Protein AF-A0A2H9TIJ4-F1 (afdb_monomer)

Sequence (481 aa):
ILGIFLLHSLEAQLGHLKYRGIRLIELGPGKGTLASDIIRVRLTMPLLTSEDIFAICPKLRRVQEDLLRSKFPQVDYKWCATADEIRDEVLVDGLDVGDDVQFRLVKSSGATSPMRILKVETRYEGIEIGSSIEIAPESLRIAKHFANLICRSGGIFVAAIRRHRLLESPLEAVGEADLSADVNFGLLAECFASNLFQLTGPCTQKQFLESYGIRERLAAISGRADQKTREDLESQVFRLTNEAQMGSIYKVNFGKRIFIPITTSGIFSFILNYQRRLDNPKSNENVIMADIFNNLHGQVGKTAVAKSLTTLVEKAEISGKAYGKQWVYVARQDTLPTPSPEDLNLLDAEIESLKKSVDEKREATRQIQSRIGHHHSHNILELNSLNNSLTNEVMAKRIQELTEENATFIKRLELLRTGTRRVDPVEKAKVDKMYELHCKEWKSRKRMCKEMLDAITENLPQSPSAFMEELGMETDPVGTK

Solvent-accessible surface area (backbone atoms only — not comparable to full-atom values): 28884 Å² total; per-residue (Å²): 99,69,43,55,52,52,46,54,51,48,45,72,74,48,59,93,60,78,67,81,63,59,71,53,73,42,84,66,48,68,67,32,60,65,59,48,55,29,50,59,61,52,70,78,48,93,73,66,70,70,64,34,39,39,38,39,44,65,90,42,51,68,58,26,47,57,54,42,47,72,75,42,67,78,58,47,78,44,82,24,81,48,83,64,60,81,60,80,82,88,86,91,88,84,84,92,77,80,99,82,81,89,78,75,95,71,87,68,97,60,84,48,76,72,54,56,57,54,74,71,44,72,88,61,64,87,67,62,91,86,69,86,85,89,84,58,70,66,61,52,53,53,48,39,50,52,39,54,50,27,60,76,71,50,5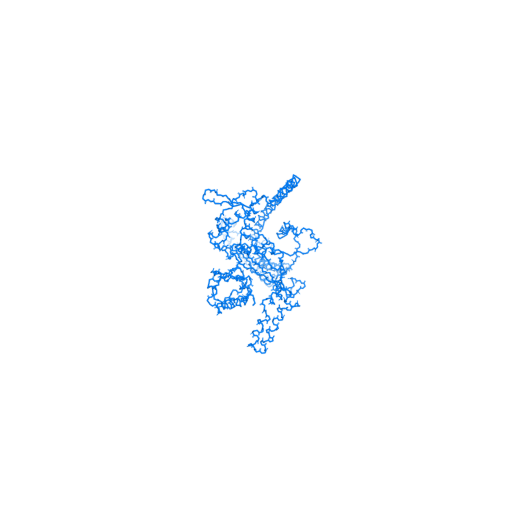6,74,50,77,53,75,54,76,82,75,89,81,67,98,49,89,69,78,45,67,91,78,54,89,85,76,75,86,81,65,60,68,65,51,47,57,53,33,60,86,48,65,38,47,72,47,73,78,40,35,34,23,59,54,42,55,76,63,41,49,65,60,52,46,53,65,53,40,77,78,46,56,72,68,58,31,54,52,51,52,52,52,51,46,45,49,44,33,62,95,48,42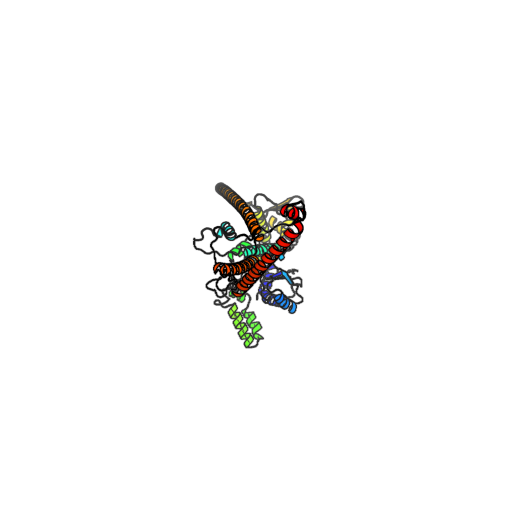,5,56,66,20,41,38,38,43,31,36,50,62,76,70,56,99,41,66,67,32,57,49,53,48,52,50,53,53,50,64,65,33,70,49,96,86,41,93,70,73,46,36,63,66,59,55,39,58,76,48,69,69,79,53,58,68,67,58,53,51,52,44,53,50,50,32,37,73,70,65,63,29,45,66,50,76,58,86,97,44,53,36,45,44,71,57,64,89,79,51,84,76,75,49,76,66,52,49,53,51,50,52,53,49,51,54,52,49,51,52,51,49,52,54,52,51,50,54,49,53,54,50,52,52,53,49,53,54,50,51,56,51,52,51,53,51,49,56,52,54,72,74,44,82,51,71,68,58,48,52,52,51,51,49,54,51,50,53,52,49,53,52,50,50,54,53,48,50,54,60,70,68,62,70,80,68,72,50,70,68,58,48,52,52,51,53,52,50,50,55,49,50,53,50,51,48,55,52,50,53,47,52,53,48,54,52,47,51,64,64,31,73,83,44,99,56,55,63,69,60,52,33,56,75,71,67,56,82,80,84,81,87,78,88,126

Mean predicted aligned error: 20.73 Å

InterPro domains:
  IPR003788 Protein arginine methyltransferase NDUFAF7 [PF02636] (18-89)
  IPR010776 Homologous-pairing protein 2, winged helix domain [PF0710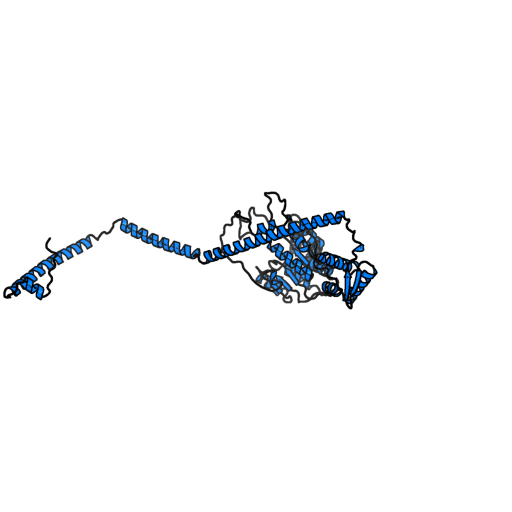6] (289-331)
  IPR029063 S-adenosyl-L-methionine-dependent methyltransferase superfamily [SSF53335] (20-254)
  IPR036388 Winged helix-like DNA-binding domain superfamily [G3DSA:1.10.10.10] (269-341)
  IPR038375 Protein arginine methyltransferase NDUFAF7 superfamily [G3DSA:3.40.50.12710] (1-259)
  IPR040661 Leucine zipper with capping helix domain [PF18517] (425-476)

Radius of gyration: 46.43 Å; Cα contacts (8 Å, |Δi|>4): 364; chains: 1; bounding box: 81×75×155 Å

Structure (mmCIF, N/CA/C/O backbone):
data_AF-A0A2H9TIJ4-F1
#
_entry.id   AF-A0A2H9TIJ4-F1
#
loop_
_atom_site.group_PDB
_atom_site.id
_atom_site.type_symbol
_atom_site.label_atom_id
_atom_site.label_alt_id
_atom_site.label_comp_id
_atom_site.label_asym_id
_atom_site.label_entity_id
_atom_site.label_seq_id
_atom_site.pdbx_PDB_ins_code
_atom_site.Cartn_x
_atom_site.Cartn_y
_atom_site.Cartn_z
_atom_site.occupancy
_atom_site.B_iso_or_equiv
_atom_site.auth_seq_id
_atom_site.auth_comp_id
_atom_site.auth_asym_id
_atom_site.auth_atom_id
_atom_site.pdbx_PDB_model_num
ATOM 1 N N . ILE A 1 1 ? 8.398 -16.861 -7.730 1.00 84.81 1 ILE A N 1
ATOM 2 C CA . ILE A 1 1 ? 7.922 -16.010 -8.846 1.00 84.81 1 ILE A CA 1
ATOM 3 C C . ILE A 1 1 ? 8.185 -14.536 -8.564 1.00 84.81 1 ILE A C 1
ATOM 5 O O . ILE A 1 1 ? 8.988 -13.966 -9.282 1.00 84.81 1 ILE A O 1
ATOM 9 N N . LEU A 1 2 ? 7.647 -13.939 -7.490 1.00 79.88 2 LEU A N 1
ATOM 10 C CA . LEU A 1 2 ? 7.876 -12.512 -7.197 1.00 79.88 2 LEU A CA 1
ATOM 11 C C . LEU A 1 2 ? 9.366 -12.123 -7.088 1.00 79.88 2 LEU A C 1
ATOM 13 O O . LEU A 1 2 ? 9.768 -11.112 -7.645 1.00 79.88 2 LEU A O 1
ATOM 17 N N . GLY A 1 3 ? 10.211 -12.963 -6.479 1.00 75.75 3 GLY A N 1
ATOM 18 C CA . GLY A 1 3 ? 11.666 -12.737 -6.478 1.00 75.75 3 GLY A CA 1
ATOM 19 C C . GLY A 1 3 ? 12.304 -12.727 -7.880 1.00 75.75 3 GLY A C 1
ATOM 20 O O . GLY A 1 3 ? 13.211 -11.943 -8.125 1.00 75.75 3 GLY A O 1
ATOM 21 N N . ILE A 1 4 ? 11.794 -13.538 -8.818 1.00 80.69 4 ILE A N 1
ATOM 22 C CA . ILE A 1 4 ? 12.241 -13.554 -10.226 1.00 80.69 4 ILE A CA 1
ATOM 23 C C . ILE A 1 4 ? 11.772 -12.280 -10.936 1.00 80.69 4 ILE A C 1
ATOM 25 O O . ILE A 1 4 ? 12.545 -11.666 -11.661 1.00 80.69 4 ILE A O 1
ATOM 29 N N . PHE A 1 5 ? 10.530 -11.854 -10.695 1.00 80.81 5 PHE A N 1
ATOM 30 C CA . PHE A 1 5 ? 10.007 -10.585 -11.205 1.00 80.81 5 PHE A CA 1
ATOM 31 C C . PHE A 1 5 ? 10.857 -9.395 -10.748 1.00 80.81 5 PHE A C 1
ATOM 33 O O . PHE A 1 5 ? 11.247 -8.570 -11.574 1.00 80.81 5 PHE A O 1
ATOM 40 N N . LEU A 1 6 ? 11.151 -9.309 -9.445 1.00 73.94 6 LEU A N 1
ATOM 41 C CA . LEU A 1 6 ? 11.956 -8.226 -8.880 1.00 73.94 6 LEU A CA 1
ATOM 42 C C . LEU A 1 6 ? 13.355 -8.220 -9.493 1.00 73.94 6 LEU A C 1
ATOM 44 O O . LEU A 1 6 ? 13.836 -7.158 -9.870 1.00 73.94 6 LEU A O 1
ATOM 48 N N . LEU A 1 7 ? 13.964 -9.396 -9.673 1.00 71.81 7 LEU A N 1
ATOM 49 C CA . LEU A 1 7 ? 15.242 -9.521 -10.367 1.00 71.81 7 LEU A CA 1
ATOM 50 C C . LEU A 1 7 ? 15.164 -8.998 -11.799 1.00 71.81 7 LEU A C 1
ATOM 52 O O . LEU A 1 7 ? 15.917 -8.104 -12.162 1.00 71.81 7 LEU A O 1
ATOM 56 N N . HIS A 1 8 ? 14.256 -9.554 -12.600 1.00 76.31 8 HIS A N 1
ATOM 57 C CA . HIS A 1 8 ? 14.111 -9.193 -14.004 1.00 76.31 8 HIS A CA 1
ATOM 58 C C . HIS A 1 8 ? 13.862 -7.689 -14.162 1.00 76.31 8 HIS A C 1
ATOM 60 O O . HIS A 1 8 ? 14.414 -7.042 -15.046 1.00 76.31 8 HIS A O 1
ATOM 66 N N . SER A 1 9 ? 13.062 -7.116 -13.264 1.00 71.94 9 SER A N 1
ATOM 67 C CA . SER A 1 9 ? 12.756 -5.689 -13.256 1.00 71.94 9 SER A CA 1
ATOM 68 C C . SER A 1 9 ? 13.964 -4.837 -12.855 1.00 71.94 9 SER A C 1
ATOM 70 O O . SER A 1 9 ? 14.163 -3.770 -13.434 1.00 71.94 9 SER A O 1
ATOM 72 N N . LEU A 1 10 ? 14.784 -5.300 -11.905 1.00 67.00 10 LEU A N 1
ATOM 73 C CA . LEU A 1 10 ? 16.047 -4.654 -11.540 1.00 67.00 10 LEU A CA 1
ATOM 74 C C . LEU A 1 10 ? 17.053 -4.719 -12.696 1.00 67.00 10 LEU A C 1
ATOM 76 O O . LEU A 1 10 ? 17.602 -3.689 -13.065 1.00 67.00 10 LEU A O 1
ATOM 80 N N . GLU A 1 11 ? 17.248 -5.878 -13.326 1.00 67.00 11 GLU A N 1
ATOM 81 C CA . GLU A 1 11 ? 18.118 -6.014 -14.505 1.00 67.00 11 GLU A CA 1
ATOM 82 C C . GLU A 1 11 ? 17.654 -5.108 -15.656 1.00 67.00 11 GLU A C 1
ATOM 84 O O . GLU A 1 11 ? 18.462 -4.396 -16.252 1.00 67.00 11 GLU A O 1
ATOM 89 N N . ALA A 1 12 ? 16.344 -5.055 -15.918 1.00 67.12 12 ALA A N 1
ATOM 90 C CA . ALA A 1 12 ? 15.767 -4.192 -16.945 1.00 67.12 12 ALA A CA 1
ATOM 91 C C . ALA A 1 12 ? 15.913 -2.690 -16.634 1.00 67.12 12 ALA A C 1
ATOM 93 O O . ALA A 1 12 ? 16.016 -1.885 -17.559 1.00 67.12 12 ALA A O 1
ATOM 94 N N . GLN A 1 13 ? 15.904 -2.291 -15.356 1.00 57.59 13 GLN A N 1
ATOM 95 C CA . GLN A 1 13 ? 16.132 -0.899 -14.951 1.00 57.59 13 GLN A CA 1
ATOM 96 C C . GLN A 1 13 ? 17.614 -0.503 -14.944 1.00 57.59 13 GLN A C 1
ATOM 98 O O . GLN A 1 13 ? 17.917 0.674 -15.138 1.00 57.59 13 GLN A O 1
ATOM 103 N N . LEU A 1 14 ? 18.521 -1.442 -14.671 1.00 56.78 14 LEU A N 1
ATOM 104 C CA . LEU A 1 14 ? 19.904 -1.140 -14.284 1.00 56.78 14 LEU A CA 1
ATOM 105 C C . LEU A 1 14 ? 20.951 -1.573 -15.327 1.00 56.78 14 LEU A C 1
ATOM 107 O O . LEU A 1 14 ? 22.099 -1.130 -15.260 1.00 56.78 14 LEU A O 1
ATOM 111 N N . GLY A 1 15 ? 20.589 -2.416 -16.301 1.00 56.00 15 GLY A N 1
ATOM 112 C CA . GLY A 1 15 ? 21.549 -3.003 -17.240 1.00 56.00 15 GLY A CA 1
ATOM 113 C C . GLY A 1 15 ? 22.632 -3.819 -16.515 1.00 56.00 15 GLY A C 1
ATOM 114 O O . GLY A 1 15 ? 22.364 -4.467 -15.509 1.00 56.00 15 GLY A O 1
ATOM 115 N N . HIS A 1 16 ? 23.882 -3.774 -16.994 1.00 47.62 16 HIS A N 1
ATOM 116 C CA . HIS A 1 16 ? 25.031 -4.451 -16.357 1.00 47.62 16 HIS A CA 1
ATOM 117 C C . HIS A 1 16 ? 25.676 -3.662 -15.192 1.00 47.62 16 HIS A C 1
ATOM 119 O O . HIS A 1 16 ? 26.750 -4.038 -14.714 1.00 47.62 16 HIS A O 1
ATOM 125 N N . LEU A 1 17 ? 25.085 -2.547 -14.744 1.00 42.91 17 LEU A N 1
ATOM 126 C CA . LEU A 1 17 ? 25.672 -1.708 -13.693 1.00 42.91 17 LEU A CA 1
ATOM 127 C C . LEU A 1 17 ? 25.458 -2.333 -12.304 1.00 42.91 17 LEU A C 1
ATOM 129 O O . LEU A 1 17 ? 24.330 -2.563 -11.872 1.00 42.91 17 LEU A O 1
ATOM 133 N N . LYS A 1 18 ? 26.554 -2.570 -11.572 1.00 48.34 18 LYS A N 1
ATOM 134 C CA . LYS A 1 18 ? 26.522 -3.006 -10.166 1.00 48.34 18 LYS A CA 1
ATOM 135 C C . LYS A 1 18 ? 26.120 -1.835 -9.264 1.00 48.34 18 LYS A C 1
ATOM 137 O O . LYS A 1 18 ? 26.953 -0.977 -8.979 1.00 48.34 18 LYS A O 1
ATOM 142 N N . TYR A 1 19 ? 24.881 -1.814 -8.779 1.00 49.06 19 TYR A N 1
ATOM 143 C CA . TYR A 1 19 ? 24.504 -0.960 -7.649 1.00 49.06 19 TYR A CA 1
ATOM 144 C C . TYR A 1 19 ? 24.858 -1.637 -6.317 1.00 49.06 19 TYR A C 1
ATOM 146 O O . TYR A 1 19 ? 24.724 -2.851 -6.171 1.00 49.06 19 TYR A O 1
ATOM 154 N N . ARG A 1 20 ? 25.309 -0.835 -5.344 1.00 50.53 20 ARG A N 1
ATOM 155 C CA . ARG A 1 20 ? 25.405 -1.207 -3.923 1.00 50.53 20 ARG A CA 1
ATOM 156 C C . ARG A 1 20 ? 24.221 -0.589 -3.170 1.00 50.53 20 ARG A C 1
ATOM 158 O O . ARG A 1 20 ? 23.838 0.536 -3.488 1.00 50.53 20 ARG A O 1
ATOM 165 N N . GLY A 1 21 ? 23.662 -1.312 -2.198 1.00 55.97 21 GLY A N 1
ATOM 166 C CA . GLY A 1 21 ? 22.614 -0.816 -1.296 1.00 55.97 21 GLY A CA 1
ATOM 167 C C . GLY A 1 21 ? 21.184 -0.865 -1.851 1.00 55.97 21 GLY A C 1
ATOM 168 O O . GLY A 1 21 ? 20.478 0.147 -1.802 1.00 55.97 21 GLY A O 1
ATOM 169 N N . ILE A 1 22 ? 20.735 -2.014 -2.374 1.00 64.62 22 ILE A N 1
ATOM 170 C CA . ILE A 1 22 ? 19.335 -2.192 -2.796 1.00 64.62 22 ILE A CA 1
ATOM 171 C C . ILE A 1 22 ? 18.463 -2.394 -1.556 1.00 64.62 22 ILE A C 1
ATOM 173 O O . ILE A 1 22 ? 18.731 -3.244 -0.724 1.00 64.62 22 ILE A O 1
ATOM 177 N N . ARG A 1 23 ? 17.363 -1.650 -1.422 1.00 68.12 23 ARG A N 1
ATOM 178 C CA . ARG A 1 23 ? 16.438 -1.819 -0.288 1.00 68.12 23 ARG A CA 1
ATOM 179 C C . ARG A 1 23 ? 15.178 -2.538 -0.745 1.00 68.12 23 ARG A C 1
ATOM 181 O O . ARG A 1 23 ? 14.518 -2.070 -1.671 1.00 68.12 23 ARG A O 1
ATOM 188 N N . LEU A 1 24 ? 14.838 -3.646 -0.090 1.00 70.25 24 LEU A N 1
ATOM 189 C CA . LEU A 1 24 ? 13.594 -4.370 -0.335 1.00 70.25 24 LEU A CA 1
ATOM 190 C C . LEU A 1 24 ? 12.613 -4.065 0.795 1.00 70.25 24 LEU A C 1
ATOM 192 O O . LEU A 1 24 ? 12.847 -4.402 1.944 1.00 70.25 24 LEU A O 1
ATOM 196 N N . ILE A 1 25 ? 11.506 -3.407 0.480 1.00 71.12 25 ILE A N 1
ATOM 197 C CA . ILE A 1 25 ? 10.546 -2.948 1.486 1.00 71.12 25 ILE A CA 1
ATOM 198 C C . ILE A 1 25 ? 9.260 -3.752 1.316 1.00 71.12 25 ILE A C 1
ATOM 200 O O . ILE A 1 25 ? 8.677 -3.745 0.233 1.00 71.12 25 ILE A O 1
ATOM 204 N N . GLU A 1 26 ? 8.819 -4.436 2.374 1.00 70.81 26 GLU A N 1
ATOM 205 C CA . GLU A 1 26 ? 7.559 -5.184 2.384 1.00 70.81 26 GLU A CA 1
ATOM 206 C C . GLU A 1 26 ? 6.594 -4.547 3.388 1.00 70.81 26 GLU A C 1
ATOM 208 O O . GLU A 1 26 ? 6.804 -4.566 4.603 1.00 70.81 26 GLU A O 1
ATOM 213 N N . LEU A 1 27 ? 5.510 -3.970 2.871 1.00 68.06 27 LEU A N 1
ATOM 214 C CA . LEU A 1 27 ? 4.449 -3.408 3.699 1.00 68.06 27 LEU A CA 1
ATOM 215 C C . LEU A 1 27 ? 3.499 -4.529 4.132 1.00 68.06 27 LEU A C 1
ATOM 217 O O . LEU A 1 27 ? 2.904 -5.198 3.294 1.00 68.06 27 LEU A O 1
ATOM 221 N N . GLY A 1 28 ? 3.353 -4.720 5.444 1.00 68.06 28 GLY A N 1
ATOM 222 C CA . GLY A 1 28 ? 2.481 -5.748 6.022 1.00 68.06 28 GLY A CA 1
ATOM 223 C C . GLY A 1 28 ? 2.907 -7.197 5.725 1.00 68.06 28 GLY A C 1
ATOM 224 O O . GLY A 1 28 ? 2.104 -7.960 5.194 1.00 68.06 28 GLY A O 1
ATOM 225 N N . PRO A 1 29 ? 4.116 -7.639 6.115 1.00 66.62 29 PRO A N 1
ATOM 226 C CA . PRO A 1 29 ? 4.676 -8.932 5.689 1.00 66.62 29 PRO A CA 1
ATOM 227 C C . PRO A 1 29 ? 4.063 -10.176 6.352 1.00 66.62 29 PRO A C 1
ATOM 229 O O . PRO A 1 29 ? 4.550 -11.297 6.176 1.00 66.62 29 PRO A O 1
ATOM 232 N N . GLY A 1 30 ? 3.009 -10.022 7.158 1.00 73.50 30 GLY A N 1
ATOM 233 C CA . GLY A 1 30 ? 2.345 -11.135 7.839 1.00 73.50 30 GLY A CA 1
ATOM 234 C C . GLY A 1 30 ? 3.320 -11.941 8.702 1.00 73.50 30 GLY A C 1
ATOM 235 O O . GLY A 1 30 ? 3.883 -11.416 9.653 1.00 73.50 30 GLY A O 1
ATOM 236 N N . LYS A 1 31 ? 3.548 -13.218 8.377 1.00 77.06 31 LYS A N 1
ATOM 237 C CA . LYS A 1 31 ? 4.518 -14.081 9.085 1.00 77.06 31 LYS A CA 1
ATOM 238 C C . LYS A 1 31 ? 5.955 -13.990 8.539 1.00 77.06 31 LYS A C 1
ATOM 240 O O . LYS A 1 31 ? 6.830 -14.677 9.047 1.00 77.06 31 LYS A O 1
ATOM 245 N N . GLY A 1 32 ? 6.207 -13.195 7.495 1.00 72.31 32 GLY A N 1
ATOM 246 C CA . GLY A 1 32 ? 7.520 -13.076 6.843 1.00 72.31 32 GLY A CA 1
ATOM 247 C C . GLY A 1 32 ? 7.825 -14.172 5.813 1.00 72.31 32 GLY A C 1
ATOM 248 O O . GLY A 1 32 ? 8.958 -14.297 5.355 1.00 72.31 32 GLY A O 1
ATOM 249 N N . THR A 1 33 ? 6.835 -14.986 5.432 1.00 81.56 33 THR A N 1
ATOM 250 C CA . THR A 1 33 ? 7.020 -16.091 4.474 1.00 81.56 33 THR A CA 1
ATOM 251 C C . THR A 1 33 ? 7.385 -15.587 3.077 1.00 81.56 33 THR A C 1
ATOM 253 O O . THR A 1 33 ? 8.283 -16.146 2.451 1.00 81.56 33 THR A O 1
ATOM 256 N N . LEU A 1 34 ? 6.749 -14.504 2.613 1.00 76.81 34 LEU A N 1
ATOM 257 C CA . LEU A 1 34 ? 7.047 -13.910 1.310 1.00 76.81 34 LEU A CA 1
ATOM 258 C C . LEU A 1 34 ? 8.471 -13.339 1.274 1.00 76.81 34 LEU A C 1
ATOM 260 O O . LEU A 1 34 ? 9.241 -13.719 0.391 1.00 76.81 34 LEU A O 1
ATOM 264 N N . ALA A 1 35 ? 8.848 -12.522 2.264 1.00 73.88 35 ALA A N 1
ATOM 265 C CA . ALA A 1 35 ? 10.227 -12.074 2.460 1.00 73.88 35 ALA A CA 1
ATOM 266 C C . ALA A 1 35 ? 11.219 -13.248 2.453 1.00 73.88 35 ALA A C 1
ATOM 268 O O . ALA A 1 35 ? 12.204 -13.213 1.720 1.00 73.88 35 ALA A O 1
ATOM 269 N N . SER A 1 36 ? 10.937 -14.318 3.206 1.00 81.19 36 SER A N 1
ATOM 270 C CA . SER A 1 36 ? 11.795 -15.508 3.279 1.00 81.19 36 SER A CA 1
ATOM 271 C C . SER A 1 36 ? 12.011 -16.152 1.905 1.00 81.19 36 SER A C 1
ATOM 273 O O . SER A 1 36 ? 13.140 -16.487 1.536 1.00 81.19 36 SER A O 1
ATOM 275 N N . ASP A 1 37 ? 10.947 -16.282 1.111 1.00 82.31 37 ASP A N 1
ATOM 276 C CA . ASP A 1 37 ? 11.020 -16.839 -0.238 1.00 82.31 37 ASP A CA 1
ATOM 277 C C . ASP A 1 37 ? 11.756 -15.928 -1.220 1.00 82.31 37 ASP A C 1
ATOM 279 O O . ASP A 1 37 ? 12.521 -16.423 -2.055 1.00 82.31 37 ASP A O 1
ATOM 283 N N . ILE A 1 38 ? 11.562 -14.610 -1.119 1.00 77.25 38 ILE A N 1
ATOM 284 C CA . ILE A 1 38 ? 12.287 -13.638 -1.940 1.00 77.25 38 ILE A CA 1
ATOM 285 C C . ILE A 1 38 ? 13.776 -13.670 -1.592 1.00 77.25 38 ILE A C 1
ATOM 287 O O . ILE A 1 38 ? 14.583 -13.798 -2.508 1.00 77.25 38 ILE A O 1
ATOM 291 N N . ILE A 1 39 ? 14.145 -13.646 -0.305 1.00 75.62 39 ILE A N 1
ATOM 292 C CA . ILE A 1 39 ? 15.541 -13.733 0.162 1.00 75.62 39 ILE A CA 1
ATOM 293 C C . ILE A 1 39 ? 16.194 -15.024 -0.333 1.00 75.62 39 ILE A C 1
ATOM 295 O O . ILE A 1 39 ? 17.303 -14.999 -0.862 1.00 75.62 39 ILE A O 1
ATOM 299 N N . ARG A 1 40 ? 15.492 -16.157 -0.248 1.00 82.00 40 ARG A N 1
ATOM 300 C CA . ARG A 1 40 ? 16.005 -17.440 -0.742 1.00 82.00 40 ARG A CA 1
ATOM 301 C C . ARG A 1 40 ? 16.343 -17.401 -2.234 1.00 82.00 40 ARG A C 1
ATOM 303 O O . ARG A 1 40 ? 17.397 -17.889 -2.623 1.00 82.00 40 ARG A O 1
ATOM 310 N N . VAL A 1 41 ? 15.460 -16.840 -3.064 1.00 77.94 41 VAL A N 1
ATOM 311 C CA . VAL A 1 41 ? 15.703 -16.679 -4.513 1.00 77.94 41 VAL A CA 1
ATOM 312 C C . VAL A 1 41 ? 16.802 -15.644 -4.771 1.00 77.94 41 VAL A C 1
ATOM 314 O O . VAL A 1 41 ? 17.599 -15.786 -5.690 1.00 77.94 41 VAL A O 1
ATOM 317 N N . ARG A 1 42 ? 16.864 -14.608 -3.940 1.00 71.75 42 ARG A N 1
ATOM 318 C CA . ARG A 1 42 ? 17.825 -13.512 -4.023 1.00 71.75 42 ARG A CA 1
ATOM 319 C C . ARG A 1 42 ? 19.259 -13.959 -3.720 1.00 71.75 42 ARG A C 1
ATOM 321 O O . ARG A 1 42 ? 20.180 -13.484 -4.382 1.00 71.75 42 ARG A O 1
ATOM 328 N N . LEU A 1 43 ? 19.453 -14.858 -2.753 1.00 72.69 43 LEU A N 1
ATOM 329 C CA . LEU A 1 43 ? 20.768 -15.351 -2.323 1.00 72.69 43 LEU A CA 1
ATOM 330 C C . LEU A 1 43 ? 21.456 -16.265 -3.343 1.00 72.69 43 LEU A C 1
ATOM 332 O O . LEU A 1 43 ? 22.659 -16.483 -3.243 1.00 72.69 43 LEU A O 1
ATOM 336 N N . THR A 1 44 ? 20.744 -16.775 -4.348 1.00 72.25 44 THR A N 1
ATOM 337 C CA . THR A 1 44 ? 21.357 -17.604 -5.397 1.00 72.25 44 THR A CA 1
ATOM 338 C C . THR A 1 44 ? 22.096 -16.782 -6.462 1.00 72.25 44 THR A C 1
ATOM 340 O O . THR A 1 44 ? 22.437 -17.328 -7.507 1.00 72.25 44 THR A O 1
ATOM 343 N N . MET A 1 45 ? 22.308 -15.472 -6.255 1.00 63.28 45 MET A N 1
ATOM 344 C CA . MET A 1 45 ? 22.766 -14.542 -7.297 1.00 63.28 45 MET A CA 1
ATOM 345 C C . MET A 1 45 ? 23.997 -13.711 -6.881 1.00 63.28 45 MET A C 1
ATOM 347 O O . MET A 1 45 ? 23.978 -13.089 -5.819 1.00 63.28 45 MET A O 1
ATOM 351 N N . PRO A 1 46 ? 25.036 -13.619 -7.740 1.00 54.28 46 PRO A N 1
ATOM 352 C CA . PRO A 1 46 ? 26.327 -12.985 -7.425 1.00 54.28 46 PRO A CA 1
ATOM 353 C C . PRO A 1 46 ? 26.370 -11.447 -7.563 1.00 54.28 46 PRO A C 1
ATOM 355 O O . PRO A 1 46 ? 27.417 -10.842 -7.338 1.00 54.28 46 PRO A O 1
ATOM 358 N N . LEU A 1 47 ? 25.277 -10.794 -7.976 1.00 48.31 47 LEU A N 1
ATOM 359 C CA . LEU A 1 47 ? 25.277 -9.381 -8.392 1.00 48.31 47 LEU A CA 1
ATOM 360 C C . LEU A 1 47 ? 25.126 -8.350 -7.261 1.00 48.31 47 LEU A C 1
ATOM 362 O O . LEU A 1 47 ? 25.216 -7.157 -7.538 1.00 48.31 47 LEU A O 1
ATOM 366 N N . LEU A 1 48 ? 24.891 -8.757 -6.013 1.00 48.34 48 LEU A N 1
ATOM 367 C CA . LEU A 1 48 ? 24.391 -7.842 -4.981 1.00 48.34 48 LEU A CA 1
ATOM 368 C C . LEU A 1 48 ? 24.907 -8.202 -3.569 1.00 48.34 48 LEU A C 1
ATOM 370 O O . LEU A 1 48 ? 25.110 -9.378 -3.269 1.00 48.34 48 LEU A O 1
ATOM 374 N N . THR A 1 49 ? 25.123 -7.191 -2.718 1.00 48.72 49 THR A N 1
ATOM 375 C CA . THR A 1 49 ? 25.896 -7.253 -1.456 1.00 48.72 49 THR A CA 1
ATOM 376 C C . THR A 1 49 ? 25.024 -7.326 -0.189 1.00 48.72 49 THR A C 1
ATOM 378 O O . THR A 1 49 ? 23.810 -7.187 -0.250 1.00 48.72 49 THR A O 1
ATOM 381 N N . SER A 1 50 ? 25.642 -7.548 0.977 1.00 45.28 50 SER A N 1
ATOM 382 C CA . SER A 1 50 ? 25.012 -7.718 2.304 1.00 45.28 50 SER A CA 1
ATOM 383 C C . SER A 1 50 ? 24.378 -6.456 2.922 1.00 45.28 50 SER A C 1
ATOM 385 O O . SER A 1 50 ? 24.000 -6.481 4.085 1.00 45.28 50 SER A O 1
ATOM 387 N N . GLU A 1 51 ? 24.280 -5.353 2.178 1.00 42.78 51 GLU A N 1
ATOM 388 C CA . GLU A 1 51 ? 23.803 -4.040 2.661 1.00 42.78 51 GLU A CA 1
ATOM 389 C C . GLU A 1 51 ? 22.304 -3.807 2.373 1.00 42.78 51 GLU A C 1
ATOM 391 O O . GLU A 1 51 ? 21.801 -2.685 2.483 1.00 42.78 51 GLU A O 1
ATOM 396 N N . ASP A 1 52 ? 21.591 -4.851 1.948 1.00 49.25 52 ASP A N 1
ATOM 397 C CA . ASP A 1 52 ? 20.205 -4.749 1.508 1.00 49.25 52 ASP A CA 1
ATOM 398 C C . ASP A 1 52 ? 19.239 -4.754 2.705 1.00 49.25 52 ASP A C 1
ATOM 400 O O . ASP A 1 52 ? 19.113 -5.747 3.417 1.00 49.25 52 ASP A O 1
ATOM 404 N N . ILE A 1 53 ? 18.533 -3.638 2.915 1.00 49.19 53 ILE A N 1
ATOM 405 C CA . ILE A 1 53 ? 17.654 -3.425 4.074 1.00 49.19 53 ILE A CA 1
ATOM 406 C C . ILE A 1 53 ? 16.239 -3.941 3.792 1.00 49.19 53 ILE A C 1
ATOM 408 O O . ILE A 1 53 ? 15.588 -3.456 2.861 1.00 49.19 53 ILE A O 1
ATOM 412 N N . PHE A 1 54 ? 15.741 -4.837 4.653 1.00 53.41 54 PHE A N 1
ATOM 413 C CA . PHE A 1 54 ? 14.329 -5.232 4.720 1.00 53.41 54 PHE A CA 1
ATOM 414 C C . PHE A 1 54 ? 13.558 -4.393 5.734 1.00 53.41 54 PHE A C 1
ATOM 416 O O . PHE A 1 54 ? 13.804 -4.554 6.924 1.00 53.41 54 PHE A O 1
ATOM 423 N N . ALA A 1 55 ? 12.634 -3.535 5.278 1.00 51.12 55 ALA A N 1
ATOM 424 C CA . ALA A 1 55 ? 11.758 -2.739 6.148 1.00 51.12 55 ALA A CA 1
ATOM 425 C C . ALA A 1 55 ? 10.376 -3.390 6.318 1.00 51.12 55 ALA A C 1
ATOM 427 O O . ALA A 1 55 ? 9.699 -3.652 5.324 1.00 51.12 55 ALA A O 1
ATOM 428 N N . ILE A 1 56 ? 9.986 -3.658 7.574 1.00 54.62 56 ILE A N 1
ATOM 429 C CA . ILE A 1 56 ? 8.823 -4.479 7.961 1.00 54.62 56 ILE A CA 1
ATOM 430 C C . ILE A 1 56 ? 7.986 -3.779 9.049 1.00 54.62 56 ILE A C 1
ATOM 432 O O . ILE A 1 56 ? 8.516 -3.480 10.119 1.00 54.62 56 ILE A O 1
ATOM 436 N N . CYS A 1 57 ? 6.679 -3.608 8.797 1.00 53.38 57 CYS A N 1
ATOM 437 C CA . CYS A 1 57 ? 5.678 -3.062 9.732 1.00 53.38 57 CYS A CA 1
ATOM 438 C C . CYS A 1 57 ? 5.181 -4.131 10.748 1.00 53.38 57 CYS A C 1
ATOM 440 O O . CYS A 1 57 ? 4.853 -5.246 10.321 1.00 53.38 57 CYS A O 1
ATOM 442 N N . PRO A 1 58 ? 5.111 -3.870 12.076 1.00 52.66 58 PRO A N 1
ATOM 443 C CA . PRO A 1 58 ? 5.218 -4.925 13.078 1.00 52.66 58 PRO A CA 1
ATOM 444 C C . PRO A 1 58 ? 3.948 -5.083 13.934 1.00 52.66 58 PRO A C 1
ATOM 446 O O . PRO A 1 58 ? 3.790 -4.410 14.945 1.00 52.66 58 PRO A O 1
ATOM 449 N N . LYS A 1 59 ? 3.102 -6.070 13.605 1.00 55.78 59 LYS A N 1
ATOM 450 C CA . LYS A 1 59 ? 2.226 -6.738 14.600 1.00 55.78 59 LYS A CA 1
ATOM 451 C C . LYS A 1 59 ? 2.757 -8.131 14.993 1.00 55.78 59 LYS A C 1
ATOM 453 O O . LYS A 1 59 ? 2.504 -8.604 16.091 1.00 55.78 59 LYS A O 1
ATOM 458 N N . LEU A 1 60 ? 3.571 -8.760 14.133 1.00 68.94 60 LEU A N 1
ATOM 459 C CA . LEU A 1 60 ? 4.155 -10.104 14.317 1.00 68.94 60 LEU A CA 1
ATOM 460 C C . LEU A 1 60 ? 5.699 -10.105 14.303 1.00 68.94 60 LEU A C 1
ATOM 462 O O . LEU A 1 60 ? 6.309 -11.077 13.860 1.00 68.94 60 LEU A O 1
ATOM 466 N N . ARG A 1 61 ? 6.341 -9.029 14.790 1.00 75.38 61 ARG A N 1
ATOM 467 C CA . ARG A 1 61 ? 7.805 -8.834 14.697 1.00 75.38 61 ARG A CA 1
ATOM 468 C C . ARG A 1 61 ? 8.604 -10.047 15.169 1.00 75.38 61 ARG A C 1
ATOM 470 O O . ARG A 1 61 ? 9.473 -10.502 14.442 1.00 75.38 61 ARG A O 1
ATOM 477 N N . ARG A 1 62 ? 8.280 -10.599 16.344 1.00 78.19 62 ARG A N 1
ATOM 478 C CA . ARG A 1 62 ? 9.006 -11.752 16.911 1.00 78.19 62 ARG A CA 1
ATOM 479 C C . ARG A 1 62 ? 8.981 -12.964 15.974 1.00 78.19 62 ARG A C 1
ATOM 481 O O . ARG A 1 62 ? 10.026 -13.499 15.645 1.00 78.19 62 ARG A O 1
ATOM 488 N N . VAL A 1 63 ? 7.802 -13.317 15.452 1.00 79.94 63 VAL A N 1
ATOM 489 C CA . VAL A 1 63 ? 7.632 -14.444 14.514 1.00 79.94 63 VAL A CA 1
ATOM 490 C C . VAL A 1 63 ? 8.431 -14.227 13.226 1.00 79.94 63 VAL A C 1
ATOM 492 O O . VAL A 1 63 ? 9.018 -15.163 12.687 1.00 79.94 63 VAL A O 1
ATOM 495 N N . GLN A 1 64 ? 8.453 -12.991 12.726 1.00 76.25 64 GLN A N 1
ATOM 496 C CA . GLN A 1 64 ? 9.198 -12.631 11.523 1.00 76.25 64 GLN A CA 1
ATOM 497 C C . GLN A 1 64 ? 10.714 -12.672 11.777 1.00 76.25 64 GLN A C 1
ATOM 499 O O . GLN A 1 64 ? 11.448 -13.211 10.952 1.00 76.25 64 GLN A O 1
ATOM 504 N N . GLU A 1 65 ? 11.185 -12.144 12.912 1.00 79.88 65 GLU A N 1
ATOM 505 C CA . GLU A 1 65 ? 12.597 -12.190 13.307 1.00 79.88 65 GLU A CA 1
ATOM 506 C C . GLU A 1 65 ? 13.088 -13.621 13.474 1.00 79.88 65 GLU A C 1
ATOM 508 O O . GLU A 1 65 ? 14.105 -13.974 12.879 1.00 79.88 65 GLU A O 1
ATOM 513 N N . ASP A 1 66 ? 12.347 -14.455 14.201 1.00 84.12 66 ASP A N 1
ATOM 514 C CA . ASP A 1 66 ? 12.706 -15.854 14.416 1.00 84.12 66 ASP A CA 1
ATOM 515 C C . ASP A 1 66 ? 12.824 -16.598 13.079 1.00 84.12 66 ASP A C 1
ATOM 517 O O . ASP A 1 66 ? 13.807 -17.299 12.834 1.00 84.12 66 ASP A O 1
ATOM 521 N N . LEU A 1 67 ? 11.869 -16.405 12.162 1.00 84.06 67 LEU A N 1
ATOM 522 C CA . LEU A 1 67 ? 11.895 -17.036 10.840 1.00 84.06 67 LEU A CA 1
ATOM 523 C C . LEU A 1 67 ? 13.068 -16.551 9.976 1.00 84.06 67 LEU A C 1
ATOM 525 O O . LEU A 1 67 ? 13.735 -17.359 9.326 1.00 84.06 67 LEU A O 1
ATOM 529 N N . LEU A 1 68 ? 13.275 -15.237 9.898 1.00 81.88 68 LEU A N 1
ATOM 530 C CA . LEU A 1 68 ? 14.226 -14.644 8.962 1.00 81.88 68 LEU A CA 1
ATOM 531 C C . LEU A 1 68 ? 15.666 -14.759 9.466 1.00 81.88 68 LEU A C 1
ATOM 533 O O . LEU A 1 68 ? 16.539 -15.165 8.701 1.00 81.88 68 LEU A O 1
ATOM 537 N N . ARG A 1 69 ? 15.915 -14.495 10.754 1.00 85.06 69 ARG A N 1
ATOM 538 C CA . ARG A 1 69 ? 17.256 -14.607 11.347 1.00 85.06 69 ARG A CA 1
ATOM 539 C C . ARG A 1 69 ? 17.726 -16.054 11.448 1.00 85.06 69 ARG A C 1
ATOM 541 O O . ARG A 1 69 ? 18.909 -16.301 11.245 1.00 85.06 69 ARG A O 1
ATOM 548 N N . SER A 1 70 ? 16.826 -17.012 11.700 1.00 86.62 70 SER A N 1
ATOM 549 C CA . SER A 1 70 ? 17.203 -18.436 11.718 1.00 86.62 70 SER A CA 1
ATOM 550 C C . SER A 1 70 ? 17.611 -18.954 10.339 1.00 86.62 70 SER A C 1
ATOM 552 O O . SER A 1 70 ? 18.550 -19.739 10.230 1.00 86.62 70 SER A O 1
ATOM 554 N N . LYS A 1 71 ? 16.926 -18.516 9.274 1.00 83.44 71 LYS A N 1
ATOM 555 C CA . LYS A 1 71 ? 17.199 -18.975 7.904 1.00 83.44 71 LYS A CA 1
ATOM 556 C C . LYS A 1 71 ? 18.309 -18.198 7.209 1.00 83.44 71 LYS A C 1
ATOM 558 O O . LYS A 1 71 ? 19.042 -18.785 6.415 1.00 83.44 71 LYS A O 1
ATOM 563 N N . PHE A 1 72 ? 18.405 -16.896 7.462 1.00 83.06 72 PHE A N 1
ATOM 564 C CA . PHE A 1 72 ? 19.355 -16.009 6.794 1.00 83.06 72 PHE A CA 1
ATOM 565 C C . PHE A 1 72 ? 20.002 -15.050 7.807 1.00 83.06 72 PHE A C 1
ATOM 567 O O . PHE A 1 72 ? 19.699 -13.852 7.809 1.00 83.06 72 PHE A O 1
ATOM 574 N N . PRO A 1 73 ? 20.887 -15.559 8.685 1.00 81.88 73 PRO A N 1
ATOM 575 C CA . PRO A 1 73 ? 21.574 -14.747 9.692 1.00 81.88 73 PRO A CA 1
ATOM 576 C C . PRO A 1 73 ? 22.526 -13.701 9.090 1.00 81.88 73 PRO A C 1
ATOM 578 O O . PRO A 1 73 ? 22.897 -12.748 9.763 1.00 81.88 73 PRO A O 1
ATOM 581 N N . GLN A 1 74 ? 22.921 -13.871 7.827 1.00 73.62 74 GLN A N 1
ATOM 582 C CA . GLN A 1 74 ? 23.835 -12.989 7.100 1.00 73.62 74 GLN A CA 1
ATOM 583 C C . GLN A 1 74 ? 23.174 -11.744 6.485 1.00 73.62 74 GLN A C 1
ATOM 585 O O . GLN A 1 74 ? 23.869 -10.932 5.880 1.00 73.62 74 GLN A O 1
ATOM 590 N N . VAL A 1 75 ? 21.845 -11.630 6.548 1.00 73.56 75 VAL A N 1
ATOM 591 C CA . VAL A 1 75 ? 21.088 -10.504 5.980 1.00 73.56 75 VAL A CA 1
ATOM 592 C C . VAL A 1 75 ? 20.859 -9.455 7.065 1.00 73.56 75 VAL A C 1
ATOM 594 O O . VAL A 1 75 ? 20.523 -9.806 8.197 1.00 73.56 75 VAL A O 1
ATOM 597 N N . ASP A 1 76 ? 21.020 -8.178 6.720 1.00 71.56 76 ASP A N 1
ATOM 598 C CA . ASP A 1 76 ? 20.697 -7.077 7.625 1.00 71.56 76 ASP A CA 1
ATOM 599 C C . ASP A 1 76 ? 19.200 -6.723 7.553 1.00 71.56 76 ASP A C 1
ATOM 601 O O . ASP A 1 76 ? 18.612 -6.583 6.478 1.00 71.56 76 ASP A O 1
ATOM 605 N N . TYR A 1 77 ? 18.561 -6.589 8.714 1.00 73.44 77 TYR A N 1
ATOM 606 C CA . TYR A 1 77 ? 17.117 -6.369 8.833 1.00 73.44 77 TYR A CA 1
ATOM 607 C C . TYR A 1 77 ? 16.848 -5.073 9.596 1.00 73.44 77 TYR A C 1
ATOM 609 O O . TYR A 1 77 ? 17.291 -4.927 10.737 1.00 73.44 77 TYR A O 1
ATOM 617 N N . LYS A 1 78 ? 16.049 -4.165 9.017 1.00 72.00 78 LYS A N 1
ATOM 618 C CA . LYS A 1 78 ? 15.615 -2.927 9.684 1.00 72.00 78 LYS A CA 1
ATOM 619 C C . LYS A 1 78 ? 14.116 -2.967 9.947 1.00 72.00 78 LYS A C 1
ATOM 621 O O . LYS A 1 78 ? 13.309 -2.900 9.036 1.00 72.00 78 LYS A O 1
ATOM 626 N N . TRP A 1 79 ? 13.706 -2.994 11.203 1.00 71.75 79 TRP A N 1
ATOM 627 C CA . TRP A 1 79 ? 12.284 -3.022 11.545 1.00 71.75 79 TRP A CA 1
ATOM 628 C C . TRP A 1 79 ? 11.747 -1.600 11.720 1.00 71.75 79 TRP A C 1
ATOM 630 O O . TRP A 1 79 ? 12.240 -0.873 12.577 1.00 71.75 79 TRP A O 1
ATOM 640 N N . CYS A 1 80 ? 10.728 -1.224 10.946 1.00 64.31 80 CYS A N 1
ATOM 641 C CA . CYS A 1 80 ? 10.108 0.106 10.982 1.00 64.31 80 CYS A CA 1
ATOM 642 C C . CYS A 1 80 ? 8.669 -0.025 11.498 1.00 64.31 80 CYS A C 1
ATOM 644 O O . CYS A 1 80 ? 7.917 -0.857 10.998 1.00 64.31 80 CYS A O 1
ATOM 646 N N . ALA A 1 81 ? 8.265 0.753 12.500 1.00 58.56 81 ALA A N 1
ATOM 647 C CA . ALA A 1 81 ? 6.889 0.762 12.990 1.00 58.56 81 ALA A CA 1
ATOM 648 C C . ALA A 1 81 ? 5.926 1.371 11.957 1.00 58.56 81 ALA A C 1
ATOM 650 O O . ALA A 1 81 ? 4.816 0.866 11.781 1.00 58.56 81 ALA A O 1
ATOM 651 N N . THR A 1 82 ? 6.375 2.387 11.216 1.00 57.25 82 THR A N 1
ATOM 652 C CA . THR A 1 82 ? 5.581 3.096 10.202 1.00 57.25 82 THR A CA 1
ATOM 653 C C . THR A 1 82 ? 6.332 3.231 8.875 1.00 57.25 82 THR A C 1
ATOM 655 O O . THR A 1 82 ? 7.547 3.040 8.798 1.00 57.25 82 THR A O 1
ATOM 658 N N . ALA A 1 83 ? 5.605 3.567 7.803 1.00 54.28 83 ALA A N 1
ATOM 659 C CA . ALA A 1 83 ? 6.216 3.885 6.510 1.00 54.28 83 ALA A CA 1
ATOM 660 C C . ALA A 1 83 ? 7.067 5.170 6.564 1.00 54.28 83 ALA A C 1
ATOM 662 O O . ALA A 1 83 ? 7.995 5.311 5.772 1.00 54.28 83 ALA A O 1
ATOM 663 N N . ASP A 1 84 ? 6.786 6.077 7.505 1.00 54.41 84 ASP A N 1
ATOM 664 C CA . ASP A 1 84 ? 7.518 7.337 7.662 1.00 54.41 84 ASP A CA 1
ATOM 665 C C . ASP A 1 84 ? 8.930 7.112 8.242 1.00 54.41 84 ASP A C 1
ATOM 667 O O . ASP A 1 84 ? 9.882 7.747 7.805 1.00 54.41 84 ASP A O 1
ATOM 671 N N . GLU A 1 85 ? 9.127 6.097 9.094 1.00 56.81 85 GLU A N 1
ATOM 672 C CA . GLU A 1 85 ? 10.445 5.706 9.643 1.00 56.81 85 GLU A CA 1
ATOM 673 C C . GLU A 1 85 ? 11.452 5.181 8.597 1.00 56.81 85 GLU A C 1
ATOM 675 O O . GLU A 1 85 ? 12.623 4.901 8.895 1.00 56.81 85 GLU A O 1
ATOM 680 N N . ILE A 1 86 ? 11.020 5.057 7.341 1.00 58.47 86 ILE A N 1
ATOM 681 C CA . ILE A 1 86 ? 11.899 4.778 6.203 1.00 58.47 86 ILE A CA 1
ATOM 682 C C . ILE A 1 86 ? 12.828 5.991 5.931 1.00 58.47 86 ILE A C 1
ATOM 684 O O . ILE A 1 86 ? 13.884 5.820 5.310 1.00 58.47 86 ILE A O 1
ATOM 688 N N . ARG A 1 87 ? 12.528 7.171 6.504 1.00 44.84 87 ARG A N 1
ATOM 689 C CA . ARG A 1 87 ? 13.424 8.329 6.676 1.00 44.84 87 ARG A CA 1
ATOM 690 C C . ARG A 1 87 ? 13.069 9.083 7.968 1.00 44.84 87 ARG A C 1
ATOM 692 O O . ARG A 1 87 ? 12.085 9.796 7.958 1.00 44.84 87 ARG A O 1
ATOM 699 N N . ASP A 1 88 ? 13.885 8.910 9.007 1.00 32.66 88 ASP A N 1
ATOM 700 C CA . ASP A 1 88 ? 14.046 9.729 10.225 1.00 32.66 88 ASP A CA 1
ATOM 701 C C . ASP A 1 88 ? 12.853 10.585 10.747 1.00 32.66 88 ASP A C 1
ATOM 703 O O . ASP A 1 88 ? 12.375 11.497 10.083 1.00 32.66 88 ASP A O 1
ATOM 707 N N . GLU A 1 89 ? 12.533 10.349 12.033 1.00 27.34 89 GLU A N 1
ATOM 708 C CA . GLU A 1 89 ? 11.758 11.160 13.008 1.00 27.34 89 GLU A CA 1
ATOM 709 C C . GLU A 1 89 ? 10.215 10.964 13.184 1.00 27.34 89 GLU A C 1
ATOM 711 O O . GLU A 1 89 ? 9.398 11.563 12.498 1.00 27.34 89 GLU A O 1
ATOM 716 N N . VAL A 1 90 ? 9.878 10.185 14.241 1.00 26.42 90 VAL A N 1
ATOM 717 C CA . VAL A 1 90 ? 8.980 10.454 15.414 1.00 26.42 90 VAL A CA 1
ATOM 718 C C . VAL A 1 90 ? 7.417 10.341 15.370 1.00 26.42 90 VAL A C 1
ATOM 720 O O . VAL A 1 90 ? 6.736 11.160 14.766 1.00 26.42 90 VAL A O 1
ATOM 723 N N . LEU A 1 91 ? 6.935 9.396 16.230 1.00 26.38 91 LEU A N 1
ATOM 724 C CA . LEU A 1 91 ? 5.716 9.204 17.105 1.00 26.38 91 LEU A CA 1
ATOM 725 C C . LEU A 1 91 ? 4.279 9.072 16.505 1.00 26.38 91 LEU A C 1
ATOM 727 O O . LEU A 1 91 ? 3.864 9.936 15.745 1.00 26.38 91 LEU A O 1
ATOM 731 N N . VAL A 1 92 ? 3.529 7.948 16.692 1.00 25.41 92 VAL A N 1
ATOM 732 C CA . VAL A 1 92 ? 2.719 7.361 17.841 1.00 25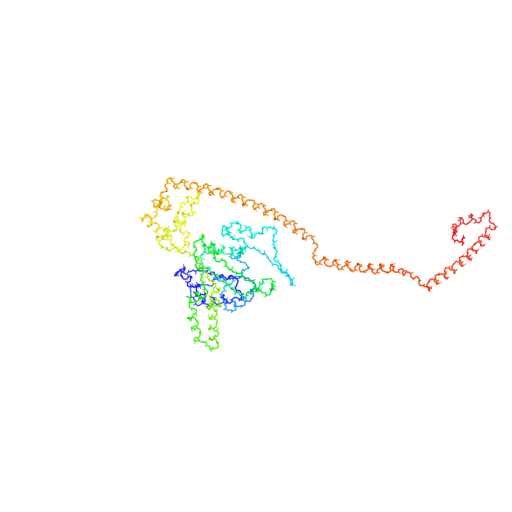.41 92 VAL A CA 1
ATOM 733 C C . VAL A 1 92 ? 1.262 7.896 17.845 1.00 25.41 92 VAL A C 1
ATOM 735 O O . VAL A 1 92 ? 1.074 9.072 17.580 1.00 25.41 92 VAL A O 1
ATOM 738 N N . ASP A 1 93 ? 0.156 7.137 17.973 1.00 25.50 93 ASP A N 1
ATOM 739 C CA . ASP A 1 93 ? -0.278 6.140 18.982 1.00 25.50 93 ASP A CA 1
ATOM 740 C C . ASP A 1 93 ? -1.541 5.353 18.528 1.00 25.50 93 ASP A C 1
ATOM 742 O O . ASP A 1 93 ? -2.147 5.702 17.512 1.00 25.50 93 ASP A O 1
ATOM 746 N N . GLY A 1 94 ? -2.010 4.377 19.326 1.00 23.59 94 GLY A N 1
ATOM 747 C CA . GLY A 1 94 ? -3.391 3.883 19.234 1.00 23.59 94 GLY A CA 1
ATOM 748 C C . GLY A 1 94 ? -3.796 2.662 20.074 1.00 23.59 94 GLY A C 1
ATOM 749 O O . GLY A 1 94 ? -4.185 1.660 19.489 1.00 23.59 94 GLY A O 1
ATOM 750 N N . LEU A 1 95 ? -3.702 2.785 21.405 1.00 24.19 95 LEU A N 1
ATOM 751 C CA . LEU A 1 95 ? -4.617 2.303 22.467 1.00 24.19 95 LEU A CA 1
ATOM 752 C C . LEU A 1 95 ? -5.383 0.965 22.323 1.00 24.19 95 LEU A C 1
ATOM 754 O O . LEU A 1 95 ? -6.223 0.771 21.448 1.00 24.19 95 LEU A O 1
ATOM 758 N N . ASP A 1 96 ? -5.164 0.122 23.333 1.00 31.94 96 ASP A N 1
ATOM 759 C CA . ASP A 1 96 ? -5.901 -1.096 23.677 1.00 31.94 96 ASP A CA 1
ATOM 760 C C . ASP A 1 96 ? -7.138 -0.727 24.522 1.00 31.94 96 ASP A C 1
ATOM 762 O O . ASP A 1 96 ? -7.003 -0.037 25.537 1.00 31.94 96 ASP A O 1
ATOM 766 N N . VAL A 1 97 ? -8.340 -1.149 24.116 1.00 34.06 97 VAL A N 1
ATOM 767 C CA . VAL A 1 97 ? -9.568 -1.018 24.922 1.00 34.06 97 VAL A CA 1
ATOM 768 C C . VAL A 1 97 ? -10.425 -2.266 24.692 1.00 34.06 97 VAL A C 1
ATOM 770 O O . VAL A 1 97 ? -10.707 -2.608 23.548 1.00 34.06 97 VAL A O 1
ATOM 773 N N . GLY A 1 98 ? -10.758 -2.950 25.790 1.00 37.72 98 GLY A N 1
ATOM 774 C CA . GLY A 1 98 ? -11.177 -4.353 25.836 1.00 37.72 98 GLY A CA 1
ATOM 775 C C . GLY A 1 98 ? -12.550 -4.740 25.271 1.00 37.72 98 GLY A C 1
ATOM 776 O O . GLY A 1 98 ? -13.277 -3.959 24.658 1.00 37.72 98 GLY A O 1
ATOM 777 N N . ASP A 1 99 ? -12.853 -6.015 25.507 1.00 42.22 99 ASP A N 1
ATOM 778 C CA . ASP A 1 99 ? -13.873 -6.824 24.843 1.00 42.22 99 ASP A CA 1
ATOM 779 C C . ASP A 1 99 ? -15.303 -6.514 25.325 1.00 42.22 99 ASP A C 1
ATOM 781 O O . ASP A 1 99 ? -15.719 -6.975 26.384 1.00 42.22 99 ASP A O 1
ATOM 785 N N . ASP A 1 100 ? -16.013 -5.664 24.573 1.00 42.62 100 ASP A N 1
ATOM 786 C CA . ASP A 1 100 ? -17.387 -5.839 24.042 1.00 42.62 100 ASP A CA 1
ATOM 787 C C . ASP A 1 100 ? -17.932 -4.465 23.597 1.00 42.62 100 ASP A C 1
ATOM 789 O O . ASP A 1 100 ? -18.499 -3.695 24.378 1.00 42.62 100 ASP A O 1
ATOM 793 N N . VAL A 1 101 ? -17.752 -4.118 22.317 1.00 46.12 101 VAL A N 1
ATOM 794 C CA . VAL A 1 101 ? -18.238 -2.852 21.742 1.00 46.12 101 VAL A CA 1
ATOM 795 C C . VAL A 1 101 ? -19.203 -3.144 20.599 1.00 46.12 101 VAL A C 1
ATOM 797 O O . VAL A 1 101 ? -18.821 -3.691 19.567 1.00 46.12 101 VAL A O 1
ATOM 800 N N . GLN A 1 102 ? -20.461 -2.723 20.748 1.00 40.22 102 GLN A N 1
ATOM 801 C CA . GLN A 1 102 ? -21.424 -2.737 19.647 1.00 40.22 102 GLN A CA 1
ATOM 802 C C . GLN A 1 102 ? -21.268 -1.478 18.788 1.00 40.22 102 GLN A C 1
ATOM 804 O O . GLN A 1 102 ? -21.584 -0.365 19.212 1.00 40.22 102 GLN A O 1
ATOM 809 N N . PHE A 1 103 ? -20.795 -1.651 17.556 1.00 44.56 103 PHE A N 1
ATOM 810 C CA . PHE A 1 103 ? -20.626 -0.562 16.598 1.00 44.56 103 PHE A CA 1
ATOM 811 C C . PHE A 1 103 ? -21.928 -0.301 15.825 1.00 44.56 103 PHE A C 1
ATOM 813 O O . PHE A 1 103 ? -22.586 -1.223 15.349 1.00 44.56 103 PHE A O 1
ATOM 820 N N . ARG A 1 104 ? -22.294 0.976 15.653 1.00 41.75 104 ARG A N 1
ATOM 821 C CA . ARG A 1 104 ? -23.421 1.413 14.812 1.00 41.75 104 ARG A CA 1
ATOM 822 C C . ARG A 1 104 ? -22.962 2.523 13.874 1.00 41.75 104 ARG A C 1
ATOM 824 O O . ARG A 1 104 ? -22.336 3.484 14.311 1.00 41.75 104 ARG A O 1
ATOM 831 N N . LEU A 1 105 ? -23.335 2.435 12.598 1.00 48.62 105 LEU A N 1
ATOM 832 C CA . LEU A 1 105 ? -23.171 3.543 11.658 1.00 48.62 105 LEU A CA 1
ATOM 833 C C . LEU A 1 105 ? -24.166 4.658 12.001 1.00 48.62 105 LEU A C 1
ATOM 835 O O . LEU A 1 105 ? -25.378 4.444 12.003 1.00 48.62 105 LEU A O 1
ATOM 839 N N . VAL A 1 106 ? -23.658 5.857 12.281 1.00 45.81 106 VAL A N 1
ATOM 840 C CA . VAL A 1 106 ? -24.476 7.039 12.577 1.00 45.81 106 VAL A CA 1
ATOM 841 C C . VAL A 1 106 ? -24.162 8.120 11.551 1.00 45.81 106 VAL A C 1
ATOM 843 O O . VAL A 1 106 ? -22.997 8.414 11.277 1.00 45.81 106 VAL A O 1
ATOM 846 N N . LYS A 1 107 ? -25.200 8.727 10.965 1.00 52.28 107 LYS A N 1
ATOM 847 C CA . LYS A 1 107 ? -25.022 9.898 10.100 1.00 52.28 107 LYS A CA 1
ATOM 848 C C . LYS A 1 107 ? -24.513 11.061 10.947 1.00 52.28 107 LYS A C 1
ATOM 850 O O . LYS A 1 107 ? -25.177 11.475 11.892 1.00 52.28 107 LYS A O 1
ATOM 855 N N . SER A 1 108 ? -23.344 11.590 10.594 1.00 60.00 108 SER A N 1
ATOM 856 C CA . SER A 1 108 ? -22.843 12.821 11.203 1.00 60.00 108 SER A CA 1
ATOM 857 C C . SER A 1 108 ? -23.777 13.986 10.866 1.00 60.00 108 SER A C 1
ATOM 859 O O . SER A 1 108 ? -24.273 14.085 9.743 1.00 60.00 108 SER A O 1
ATOM 861 N N . SER A 1 109 ? -23.994 14.885 11.826 1.00 61.19 109 SER A N 1
ATOM 862 C CA . SER A 1 109 ? -24.771 16.118 11.643 1.00 61.19 109 SER A CA 1
ATOM 863 C C . SER A 1 109 ? -24.084 17.139 10.723 1.00 61.19 109 SER A C 1
ATOM 865 O O . SER A 1 109 ? -24.691 18.146 10.362 1.00 61.19 109 SER A O 1
ATOM 867 N N . GLY A 1 110 ? -22.834 16.890 10.310 1.00 65.69 110 GLY A N 1
ATOM 868 C CA . GLY A 1 110 ? -22.084 17.737 9.389 1.00 65.69 110 GLY A CA 1
ATOM 869 C C . GLY A 1 110 ? -21.020 16.981 8.588 1.00 65.69 110 GLY A C 1
ATOM 870 O O . GLY A 1 110 ? -20.833 15.774 8.720 1.00 65.69 110 GLY A O 1
ATOM 871 N N . ALA A 1 111 ? -20.303 17.706 7.726 1.00 61.78 111 ALA A N 1
ATOM 872 C CA . ALA A 1 111 ? -19.232 17.128 6.917 1.00 61.78 111 ALA A CA 1
ATOM 873 C C . ALA A 1 111 ? -18.040 16.710 7.796 1.00 61.78 111 ALA A C 1
ATOM 875 O O . ALA A 1 111 ? -17.333 17.564 8.350 1.00 61.78 111 ALA A O 1
ATOM 876 N N . THR A 1 112 ? -17.798 15.401 7.869 1.00 62.91 112 THR A N 1
ATOM 877 C CA . THR A 1 112 ? -16.630 14.807 8.532 1.00 62.91 112 THR A CA 1
ATOM 878 C C . THR A 1 112 ? -15.335 15.180 7.803 1.00 62.91 112 THR A C 1
ATOM 880 O O . THR A 1 112 ? -15.355 15.579 6.635 1.00 62.91 112 THR A O 1
ATOM 883 N N . SER A 1 113 ? -14.184 15.060 8.474 1.00 61.88 113 SER A N 1
ATOM 884 C CA . SER A 1 113 ? -12.875 15.371 7.874 1.00 61.88 113 SER A CA 1
ATOM 885 C C . SER A 1 113 ? -12.619 14.642 6.539 1.00 61.88 113 SER A C 1
ATOM 887 O O . SER A 1 113 ? -12.220 15.318 5.591 1.00 61.88 113 SER A O 1
ATOM 889 N N . PRO A 1 114 ? -12.936 13.337 6.379 1.00 60.19 114 PRO A N 1
ATOM 890 C CA . PRO A 1 114 ? -12.835 12.656 5.082 1.00 60.19 114 PRO A CA 1
ATOM 891 C C . PRO A 1 114 ? -13.756 13.248 4.003 1.00 60.19 114 PRO A C 1
ATOM 893 O O . PRO A 1 114 ? -13.361 13.387 2.848 1.00 60.19 114 PRO A O 1
ATOM 896 N N . MET A 1 115 ? -14.960 13.687 4.382 1.00 65.06 115 MET A N 1
ATOM 897 C CA . MET A 1 115 ? -15.920 14.327 3.474 1.00 65.06 115 MET A CA 1
ATOM 898 C C . MET A 1 115 ? -15.404 15.667 2.927 1.00 65.06 115 MET A C 1
ATOM 900 O O . MET A 1 115 ? -15.757 16.069 1.821 1.00 65.06 115 MET A O 1
ATOM 904 N N . ARG A 1 116 ? -14.552 16.371 3.683 1.00 65.12 116 ARG A N 1
ATOM 905 C CA . ARG A 1 116 ? -13.919 17.616 3.220 1.00 65.12 116 ARG A CA 1
ATOM 906 C C . ARG A 1 116 ? -12.878 17.357 2.132 1.00 65.12 116 ARG A C 1
ATOM 908 O O . ARG A 1 116 ? -12.781 18.172 1.227 1.00 65.12 116 ARG A O 1
ATOM 915 N N . ILE A 1 117 ? -12.164 16.230 2.191 1.00 61.62 117 ILE A N 1
ATOM 916 C CA . ILE A 1 117 ? -11.198 15.816 1.158 1.00 61.62 117 ILE A CA 1
ATOM 917 C C . ILE A 1 117 ? -11.934 15.529 -0.160 1.00 61.62 117 ILE A C 1
ATOM 919 O O . ILE A 1 117 ? -11.539 16.040 -1.203 1.00 61.62 117 ILE A O 1
ATOM 923 N N . LEU A 1 118 ? -13.064 14.812 -0.096 1.00 62.66 118 LEU A N 1
ATOM 924 C CA . LEU A 1 118 ? -13.898 14.504 -1.269 1.00 62.66 118 LEU A CA 1
ATOM 925 C C . LEU A 1 118 ? -14.409 15.754 -1.998 1.00 62.66 118 LEU A C 1
ATOM 927 O O . LEU A 1 118 ? -14.508 15.744 -3.217 1.00 62.66 118 LEU A O 1
ATOM 931 N N . LYS A 1 119 ? -14.710 16.840 -1.272 1.00 55.84 119 LYS A N 1
ATOM 932 C CA . LYS A 1 119 ? -15.200 18.098 -1.868 1.00 55.84 119 LYS A CA 1
ATOM 933 C C . LYS A 1 119 ? -14.145 18.877 -2.659 1.00 55.84 119 LYS A C 1
ATOM 935 O O . LYS A 1 119 ? -14.508 19.813 -3.361 1.00 55.84 119 LYS A O 1
ATOM 940 N N . VAL A 1 120 ? -12.862 18.557 -2.498 1.00 56.06 120 VAL A N 1
ATOM 941 C CA . VAL A 1 120 ? -11.761 19.255 -3.181 1.00 56.06 120 VAL A CA 1
ATOM 942 C C . VAL A 1 120 ? -11.373 18.543 -4.480 1.00 56.06 120 VAL A C 1
ATOM 944 O O . VAL A 1 120 ? -10.825 19.173 -5.382 1.00 56.06 120 VAL A O 1
ATOM 947 N N . GLU A 1 121 ? -11.667 17.246 -4.596 1.00 64.69 121 GLU A N 1
ATOM 94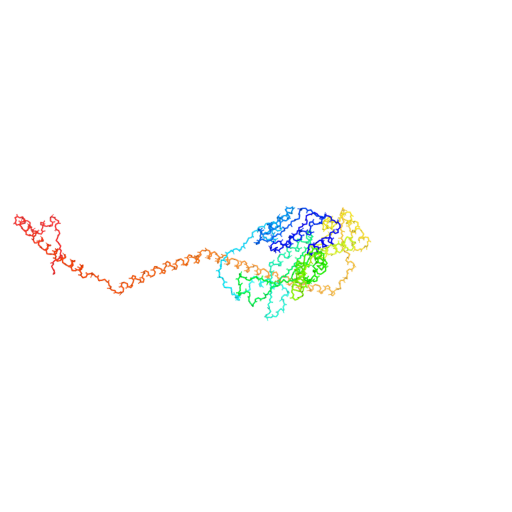8 C CA . GLU A 1 121 ? -11.315 16.451 -5.769 1.00 64.69 121 GLU A CA 1
ATOM 949 C C . GLU A 1 121 ? -12.427 16.479 -6.824 1.00 64.69 121 GLU A C 1
ATOM 951 O O . GLU A 1 121 ? -13.533 15.987 -6.603 1.00 64.69 121 GLU A O 1
ATOM 956 N N . THR A 1 122 ? -12.099 16.986 -8.014 1.00 63.94 122 THR A N 1
ATOM 957 C CA . THR A 1 122 ? -13.026 17.099 -9.155 1.00 63.94 122 THR A CA 1
ATOM 958 C C . THR A 1 122 ? -13.519 15.745 -9.672 1.00 63.94 122 THR A C 1
ATOM 960 O O . THR A 1 122 ? -14.554 15.659 -10.319 1.00 63.94 122 THR A O 1
ATOM 963 N N . ARG A 1 123 ? -12.824 14.647 -9.350 1.00 68.62 123 ARG A N 1
ATOM 964 C CA . ARG A 1 123 ? -13.174 13.285 -9.789 1.00 68.62 123 ARG A CA 1
ATOM 965 C C . ARG A 1 123 ? -14.515 12.767 -9.264 1.00 68.62 123 ARG A C 1
ATOM 967 O O . ARG A 1 123 ? -15.010 11.764 -9.768 1.00 68.62 123 ARG A O 1
ATOM 974 N N . TYR A 1 124 ? -15.035 13.383 -8.206 1.00 73.31 124 TYR A N 1
ATOM 975 C CA . TYR A 1 124 ? -16.310 13.013 -7.596 1.00 73.31 124 TYR A CA 1
ATOM 976 C C . TYR A 1 124 ? -17.431 13.989 -7.977 1.00 73.31 124 TYR A C 1
ATOM 978 O O . TYR A 1 124 ? -18.551 13.867 -7.478 1.00 73.31 124 TYR A O 1
ATOM 986 N N . GLU A 1 125 ? -17.150 14.955 -8.859 1.00 73.00 125 GLU A N 1
ATOM 987 C CA . GLU A 1 125 ? -18.172 15.827 -9.432 1.00 73.00 125 GLU A CA 1
ATOM 988 C C . GLU A 1 125 ? -19.116 15.009 -10.324 1.00 73.00 125 GLU A C 1
ATOM 990 O O . GLU A 1 125 ? -18.686 14.180 -11.122 1.00 73.00 125 GLU A O 1
ATOM 995 N N . GLY A 1 126 ? -20.425 15.226 -10.171 1.00 72.31 126 GLY A N 1
ATOM 996 C CA . GLY A 1 126 ? -21.445 14.557 -10.986 1.00 72.31 126 GLY A CA 1
ATOM 997 C C . GLY A 1 126 ? -21.818 13.135 -10.553 1.00 72.31 126 GLY A C 1
ATOM 998 O O . GLY A 1 126 ? -22.578 12.481 -11.260 1.00 72.31 126 GLY A O 1
ATOM 999 N N . ILE A 1 127 ? -21.336 12.650 -9.403 1.00 77.88 127 ILE A N 1
ATOM 1000 C CA . ILE A 1 127 ? -21.783 11.361 -8.857 1.00 77.88 127 ILE A CA 1
ATOM 1001 C C . ILE A 1 127 ? -23.252 11.446 -8.426 1.00 77.88 127 ILE A C 1
ATOM 1003 O O . ILE A 1 127 ? -23.652 12.360 -7.701 1.00 77.88 127 ILE A O 1
ATOM 1007 N N . GLU A 1 128 ? -24.050 10.467 -8.855 1.00 80.62 128 GLU A N 1
ATOM 1008 C CA . GLU A 1 128 ? -25.476 10.400 -8.546 1.00 80.62 128 GLU A CA 1
ATOM 1009 C C . GLU A 1 128 ? -25.734 10.249 -7.043 1.00 80.62 128 GLU A C 1
ATOM 1011 O O . GLU A 1 128 ? -25.068 9.481 -6.334 1.00 80.62 128 GLU A O 1
ATOM 1016 N N . ILE A 1 129 ? -26.754 10.961 -6.562 1.00 75.56 129 ILE A N 1
ATOM 1017 C CA . ILE A 1 129 ? -27.212 10.886 -5.174 1.00 75.56 129 ILE A CA 1
ATOM 1018 C C . ILE A 1 129 ? -27.647 9.448 -4.870 1.00 75.56 129 ILE A C 1
ATOM 1020 O O . ILE A 1 129 ? -28.526 8.905 -5.530 1.00 75.56 129 ILE A O 1
ATOM 1024 N N . GLY A 1 130 ? -27.046 8.851 -3.837 1.00 71.69 130 GLY A N 1
ATOM 1025 C CA . GLY A 1 130 ? -27.261 7.449 -3.454 1.00 71.69 130 GLY A CA 1
ATOM 1026 C C . GLY A 1 130 ? -26.065 6.541 -3.747 1.00 71.69 130 GLY A C 1
ATOM 1027 O O . GLY A 1 130 ? -25.982 5.449 -3.189 1.00 71.69 130 GLY A O 1
ATOM 1028 N N . SER A 1 131 ? -25.100 7.008 -4.541 1.00 71.12 131 SER A N 1
ATOM 1029 C CA . SER A 1 131 ? -23.843 6.292 -4.768 1.00 71.12 131 SER A CA 1
ATOM 1030 C C . SER A 1 131 ? -22.993 6.216 -3.497 1.00 71.12 131 SER A C 1
ATOM 1032 O O . SER A 1 131 ? -22.942 7.158 -2.703 1.00 71.12 131 SER A O 1
ATOM 1034 N N . SER A 1 132 ? -22.283 5.100 -3.326 1.00 66.50 132 SER A N 1
ATOM 1035 C CA . SER A 1 132 ? -21.317 4.901 -2.240 1.00 66.50 132 SER A CA 1
ATOM 1036 C C . SER A 1 132 ? -19.893 5.007 -2.777 1.00 66.50 132 SER A C 1
ATOM 1038 O O . SER A 1 132 ? -19.569 4.406 -3.798 1.00 66.50 132 SER A O 1
ATOM 1040 N N . ILE A 1 133 ? -19.048 5.777 -2.091 1.00 69.38 133 ILE A N 1
ATOM 1041 C CA . ILE A 1 133 ? -17.646 5.992 -2.461 1.00 69.38 133 ILE A CA 1
ATOM 1042 C C . ILE A 1 133 ? -16.777 5.543 -1.295 1.00 69.38 133 ILE A C 1
ATOM 1044 O O . ILE A 1 133 ? -16.989 5.968 -0.158 1.00 69.38 133 ILE A O 1
ATOM 1048 N N . GLU A 1 134 ? -15.773 4.729 -1.593 1.00 67.00 134 GLU A N 1
ATOM 1049 C CA . GLU A 1 134 ? -14.762 4.311 -0.632 1.00 67.00 134 GLU A CA 1
ATOM 1050 C C . GLU A 1 134 ? -13.455 5.075 -0.869 1.00 67.00 134 GLU A C 1
ATOM 1052 O O . GLU A 1 134 ? -12.969 5.180 -1.998 1.00 67.00 134 GLU A O 1
ATOM 1057 N N . ILE A 1 135 ? -12.884 5.622 0.207 1.00 66.94 135 ILE A N 1
ATOM 1058 C CA . ILE A 1 135 ? -11.602 6.327 0.175 1.00 66.94 135 ILE A CA 1
ATOM 1059 C C . ILE A 1 135 ? -10.693 5.867 1.309 1.00 66.94 135 ILE A C 1
ATOM 1061 O O . ILE A 1 135 ? -11.130 5.693 2.443 1.00 66.94 135 ILE A O 1
ATOM 1065 N N . ALA A 1 136 ? -9.399 5.761 1.005 1.00 68.12 136 ALA A N 1
ATOM 1066 C CA . ALA A 1 136 ? -8.351 5.430 1.967 1.00 68.12 136 ALA A CA 1
ATOM 1067 C C . ALA A 1 136 ? -7.276 6.539 1.990 1.00 68.12 136 ALA A C 1
ATOM 1069 O O . ALA A 1 136 ? -6.234 6.402 1.337 1.00 68.12 136 ALA A O 1
ATOM 1070 N N . PRO A 1 137 ? -7.508 7.659 2.711 1.00 67.38 137 PRO A N 1
ATOM 1071 C CA . PRO A 1 137 ? -6.584 8.799 2.749 1.00 67.38 137 PRO A CA 1
ATOM 1072 C C . PRO A 1 137 ? -5.157 8.421 3.166 1.00 67.38 137 PRO A C 1
ATOM 1074 O O . PRO A 1 137 ? -4.186 8.948 2.626 1.00 67.38 137 PRO A O 1
ATOM 1077 N N . GLU A 1 138 ? -5.025 7.462 4.081 1.00 66.25 138 GLU A N 1
ATOM 1078 C CA . GLU A 1 138 ? -3.726 7.000 4.569 1.00 66.25 138 GLU A CA 1
ATOM 1079 C C . GLU A 1 138 ? -2.949 6.227 3.493 1.00 66.25 138 GLU A C 1
ATOM 1081 O O . GLU A 1 138 ? -1.766 6.480 3.260 1.00 66.25 138 GLU A O 1
ATOM 1086 N N . SER A 1 139 ? -3.626 5.354 2.740 1.00 67.44 139 SER A N 1
ATOM 1087 C CA . SER A 1 139 ? -3.022 4.635 1.611 1.00 67.44 139 SER A CA 1
ATOM 1088 C C . SER A 1 139 ? -2.535 5.593 0.520 1.00 67.44 139 SER A C 1
ATOM 1090 O O . SER A 1 139 ? -1.465 5.387 -0.051 1.00 67.44 139 SER A O 1
ATOM 1092 N N . LEU A 1 140 ? -3.284 6.670 0.266 1.00 68.00 140 LEU A N 1
ATOM 1093 C CA . LEU A 1 140 ? -2.898 7.750 -0.647 1.00 68.00 140 LEU A CA 1
ATOM 1094 C C . LEU A 1 140 ? -1.636 8.487 -0.179 1.00 68.00 140 LEU A C 1
ATOM 1096 O O . LEU A 1 140 ? -0.746 8.763 -0.986 1.00 68.00 140 LEU A O 1
ATOM 1100 N N . ARG A 1 141 ? -1.536 8.788 1.121 1.00 70.75 141 ARG A N 1
ATOM 1101 C CA . ARG A 1 141 ? -0.354 9.422 1.725 1.00 70.75 141 ARG A CA 1
ATOM 1102 C C . ARG A 1 141 ? 0.891 8.549 1.549 1.00 70.75 141 ARG A C 1
ATOM 1104 O O . ARG A 1 141 ? 1.912 9.034 1.057 1.00 70.75 141 ARG A O 1
ATOM 1111 N N . ILE A 1 142 ? 0.776 7.255 1.856 1.00 70.31 142 ILE A N 1
ATOM 1112 C CA . ILE A 1 142 ? 1.849 6.263 1.690 1.00 70.31 142 ILE A CA 1
ATOM 1113 C C . ILE A 1 142 ? 2.260 6.146 0.215 1.00 70.31 142 ILE A C 1
ATOM 1115 O O . ILE A 1 142 ? 3.448 6.198 -0.106 1.00 70.31 142 ILE A O 1
ATOM 1119 N N . ALA A 1 143 ? 1.295 6.050 -0.703 1.00 68.69 143 ALA A N 1
ATOM 1120 C CA . ALA A 1 143 ? 1.569 5.957 -2.135 1.00 68.69 143 ALA A CA 1
ATOM 1121 C C . ALA A 1 143 ? 2.335 7.180 -2.663 1.00 68.69 143 ALA A C 1
ATOM 1123 O O . ALA A 1 143 ? 3.335 7.018 -3.363 1.00 68.69 143 ALA A O 1
ATOM 1124 N N . LYS A 1 144 ? 1.933 8.399 -2.275 1.00 68.38 144 LYS A N 1
ATOM 1125 C CA . LYS A 1 144 ? 2.653 9.639 -2.622 1.00 68.38 144 LYS A CA 1
ATOM 1126 C C . LYS A 1 144 ? 4.073 9.658 -2.055 1.00 68.38 144 LYS A C 1
ATOM 1128 O O . LYS A 1 144 ? 4.999 10.095 -2.739 1.00 68.38 144 LYS A O 1
ATOM 1133 N N . HIS A 1 145 ? 4.268 9.167 -0.831 1.00 69.50 145 HIS A N 1
ATOM 1134 C CA . HIS A 1 145 ? 5.596 9.064 -0.229 1.00 69.50 145 HIS A CA 1
ATOM 1135 C C . HIS A 1 145 ? 6.514 8.136 -1.044 1.00 69.50 145 HIS A C 1
ATOM 1137 O O . HIS A 1 145 ? 7.612 8.541 -1.433 1.00 69.50 145 HIS A O 1
ATOM 1143 N N . PHE A 1 146 ? 6.053 6.923 -1.373 1.00 68.69 146 PHE A N 1
ATOM 1144 C CA . PHE A 1 146 ? 6.830 5.979 -2.184 1.00 68.69 146 PHE A CA 1
ATOM 1145 C C . PHE A 1 146 ? 7.054 6.469 -3.615 1.00 68.69 146 PHE A C 1
ATOM 1147 O O . PHE A 1 146 ? 8.152 6.293 -4.142 1.00 68.69 146 PHE A O 1
ATOM 1154 N N . ALA A 1 147 ? 6.071 7.140 -4.222 1.00 64.88 147 ALA A N 1
ATOM 1155 C CA . ALA A 1 147 ? 6.244 7.796 -5.516 1.00 64.88 147 ALA A CA 1
ATOM 1156 C C . ALA A 1 147 ? 7.424 8.775 -5.475 1.00 64.88 147 ALA A C 1
ATOM 1158 O O . ALA A 1 147 ? 8.356 8.657 -6.270 1.00 64.88 147 ALA A O 1
ATOM 1159 N N . ASN A 1 148 ? 7.453 9.671 -4.487 1.00 63.00 148 ASN A N 1
ATOM 1160 C CA . ASN A 1 148 ? 8.542 10.632 -4.319 1.00 63.00 148 ASN A CA 1
ATOM 1161 C C . ASN A 1 148 ? 9.897 9.957 -4.052 1.00 63.00 148 ASN A C 1
ATOM 1163 O O . ASN A 1 148 ? 10.916 10.382 -4.603 1.00 63.00 148 ASN A O 1
ATOM 1167 N N . LEU A 1 149 ? 9.922 8.901 -3.233 1.00 62.91 149 LEU A N 1
ATOM 1168 C CA . LEU A 1 149 ? 11.143 8.159 -2.918 1.00 62.91 149 LEU A CA 1
ATOM 1169 C C . LEU A 1 149 ? 11.731 7.488 -4.165 1.00 62.91 149 LEU A C 1
ATOM 1171 O O . LEU A 1 149 ? 12.911 7.672 -4.465 1.00 62.91 149 LEU A O 1
ATOM 1175 N N . ILE A 1 150 ? 10.906 6.773 -4.933 1.00 62.16 150 ILE A N 1
ATOM 1176 C CA . ILE A 1 150 ? 11.347 6.078 -6.148 1.00 62.16 150 ILE A CA 1
ATOM 1177 C C . ILE A 1 150 ? 11.778 7.076 -7.228 1.00 62.16 150 ILE A C 1
ATOM 1179 O O . ILE A 1 150 ? 12.725 6.829 -7.975 1.00 62.16 150 ILE A O 1
ATOM 1183 N N . CYS A 1 151 ? 11.146 8.245 -7.295 1.00 58.53 151 CYS A N 1
ATOM 1184 C CA . CYS A 1 151 ? 11.553 9.274 -8.248 1.00 58.53 151 CYS A CA 1
ATOM 1185 C C . CYS A 1 151 ? 12.926 9.863 -7.926 1.00 58.53 151 CYS A C 1
ATOM 1187 O O . CYS A 1 151 ? 13.708 10.116 -8.842 1.00 58.53 151 CYS A O 1
ATOM 1189 N N . ARG A 1 152 ? 13.250 10.021 -6.639 1.00 57.38 152 ARG A N 1
ATOM 1190 C CA . ARG A 1 152 ? 14.565 10.501 -6.190 1.00 57.38 152 ARG A CA 1
ATOM 1191 C C . ARG A 1 152 ? 15.651 9.436 -6.324 1.00 57.38 152 ARG A C 1
ATOM 1193 O O . ARG A 1 152 ? 16.755 9.751 -6.754 1.00 57.38 152 ARG A O 1
ATOM 1200 N N . SER A 1 153 ? 15.346 8.191 -5.970 1.00 53.09 153 SER A N 1
ATOM 1201 C CA . SER A 1 153 ? 16.362 7.153 -5.744 1.00 53.09 153 SER A CA 1
ATOM 1202 C C . SER A 1 153 ? 16.325 5.987 -6.737 1.00 53.09 153 SER A C 1
ATOM 1204 O O . SER A 1 153 ? 17.219 5.149 -6.708 1.00 53.09 153 SER A O 1
ATOM 1206 N N . GLY A 1 154 ? 15.344 5.939 -7.643 1.00 52.50 154 GLY A N 1
ATOM 1207 C CA . GLY A 1 154 ? 15.060 4.743 -8.444 1.00 52.50 154 GLY A CA 1
ATOM 1208 C C . GLY A 1 154 ? 14.342 3.666 -7.622 1.00 52.50 154 GLY A C 1
ATOM 1209 O O . GLY A 1 154 ? 14.245 3.765 -6.400 1.00 52.50 154 GLY A O 1
ATOM 1210 N N . GLY A 1 155 ? 13.779 2.657 -8.293 1.00 55.31 155 GLY A N 1
ATOM 1211 C CA . GLY A 1 155 ? 13.058 1.570 -7.627 1.00 55.31 155 GLY A CA 1
ATOM 1212 C C . GLY A 1 155 ? 11.826 1.068 -8.374 1.00 55.31 155 GLY A C 1
ATOM 1213 O O . GLY A 1 155 ? 11.457 1.578 -9.441 1.00 55.31 155 GLY A O 1
ATOM 1214 N N . ILE A 1 156 ? 11.210 0.045 -7.778 1.00 54.28 156 ILE A N 1
ATOM 1215 C CA . ILE A 1 156 ? 10.014 -0.640 -8.267 1.00 54.28 156 ILE A CA 1
ATOM 1216 C C . ILE A 1 156 ? 8.984 -0.685 -7.139 1.00 54.28 156 ILE A C 1
ATOM 1218 O O . ILE A 1 156 ? 9.323 -1.021 -6.006 1.00 54.28 156 ILE A O 1
ATOM 1222 N N . PHE A 1 157 ? 7.729 -0.365 -7.454 1.00 55.75 157 PHE A N 1
ATOM 1223 C CA . PHE A 1 157 ? 6.602 -0.503 -6.528 1.00 55.75 157 PHE A CA 1
ATOM 1224 C C . PHE A 1 157 ? 5.692 -1.645 -6.976 1.00 55.75 157 PHE A C 1
ATOM 1226 O O . PHE A 1 157 ? 5.352 -1.709 -8.158 1.00 55.75 157 PHE A O 1
ATOM 1233 N N . VAL A 1 158 ? 5.290 -2.514 -6.043 1.00 51.28 158 VAL A N 1
ATOM 1234 C CA . VAL A 1 158 ? 4.343 -3.613 -6.283 1.00 51.28 158 VAL A CA 1
ATOM 1235 C C . VAL A 1 158 ? 3.256 -3.583 -5.215 1.00 51.28 158 VAL A C 1
ATOM 1237 O O . VAL A 1 158 ? 3.564 -3.541 -4.027 1.00 51.28 158 VAL A O 1
ATOM 1240 N N . ALA A 1 159 ? 1.992 -3.648 -5.635 1.00 55.41 159 ALA A N 1
ATOM 1241 C CA . ALA A 1 159 ? 0.839 -3.756 -4.742 1.00 55.41 159 ALA A CA 1
ATOM 1242 C C . ALA A 1 159 ? -0.094 -4.895 -5.187 1.00 55.41 159 ALA A C 1
ATOM 1244 O O . ALA A 1 159 ? -0.308 -5.076 -6.389 1.00 55.41 159 ALA A O 1
ATOM 1245 N N . ALA A 1 160 ? -0.647 -5.637 -4.219 1.00 47.44 160 ALA A N 1
ATOM 1246 C CA . ALA A 1 160 ? -1.589 -6.743 -4.422 1.00 47.44 160 ALA A CA 1
ATOM 1247 C C . ALA A 1 160 ? -2.729 -6.715 -3.380 1.00 47.44 160 ALA A C 1
ATOM 1249 O O . ALA A 1 160 ? -2.540 -6.186 -2.287 1.00 47.44 160 ALA A O 1
ATOM 1250 N N . ILE A 1 161 ? -3.899 -7.289 -3.708 1.00 52.25 161 ILE A N 1
ATOM 1251 C CA . ILE A 1 161 ? -5.125 -7.261 -2.872 1.00 52.25 161 ILE A CA 1
ATOM 1252 C C . ILE A 1 161 ? -5.711 -8.659 -2.701 1.00 52.25 161 ILE A C 1
ATOM 1254 O O . ILE A 1 161 ? -5.766 -9.403 -3.672 1.00 52.25 161 ILE A O 1
ATOM 1258 N N . ARG A 1 162 ? -6.259 -8.955 -1.515 1.00 45.84 162 ARG A N 1
ATOM 1259 C CA . ARG A 1 162 ? -7.057 -10.149 -1.195 1.00 45.84 162 ARG A CA 1
ATOM 1260 C C . ARG A 1 162 ? -8.543 -9.806 -1.031 1.00 45.84 162 ARG A C 1
ATOM 1262 O O . ARG A 1 162 ? -8.852 -8.953 -0.209 1.00 45.84 162 ARG A O 1
ATOM 1269 N N . ARG A 1 163 ? -9.449 -10.536 -1.702 1.00 47.00 163 ARG A N 1
ATOM 1270 C CA . ARG A 1 163 ? -10.873 -10.612 -1.307 1.00 47.00 163 ARG A CA 1
ATOM 1271 C C . ARG A 1 163 ? -11.141 -11.934 -0.595 1.00 47.00 163 ARG A C 1
ATOM 1273 O O . ARG A 1 163 ? -10.801 -12.989 -1.128 1.00 47.00 163 ARG A O 1
ATOM 1280 N N . HIS A 1 164 ? -11.747 -11.871 0.586 1.00 53.47 164 HIS A N 1
ATOM 1281 C CA . HIS A 1 164 ? -12.290 -13.037 1.288 1.00 53.47 164 HIS A CA 1
ATOM 1282 C C . HIS A 1 164 ? -13.815 -13.063 1.212 1.00 53.47 164 HIS A C 1
ATOM 1284 O O . HIS A 1 164 ? -14.436 -12.134 0.701 1.00 53.47 164 HIS A O 1
ATOM 1290 N N . ARG A 1 165 ? -14.405 -14.166 1.687 1.00 46.94 165 ARG A N 1
ATOM 1291 C CA . ARG A 1 165 ? -15.854 -14.370 1.785 1.00 46.94 165 ARG A CA 1
ATOM 1292 C C . ARG A 1 165 ? -16.511 -13.174 2.484 1.00 46.94 165 ARG A C 1
ATOM 1294 O O . ARG A 1 165 ? -16.118 -12.829 3.592 1.00 46.94 165 ARG A O 1
ATOM 1301 N N . LEU A 1 166 ? -17.498 -12.577 1.823 1.00 51.78 166 LEU A N 1
ATOM 1302 C CA . LEU A 1 166 ? -18.271 -11.453 2.344 1.00 51.78 166 LEU A CA 1
ATOM 1303 C C . LEU A 1 166 ? -19.172 -11.932 3.491 1.00 51.78 166 LEU A C 1
ATOM 1305 O O . LEU A 1 166 ? -19.891 -12.920 3.332 1.00 51.78 166 LEU A O 1
ATOM 1309 N N . LEU A 1 167 ? -19.112 -11.237 4.627 1.00 49.56 167 LEU A N 1
ATOM 1310 C CA . LEU A 1 167 ? -20.209 -11.207 5.597 1.00 49.56 167 LEU A CA 1
ATOM 1311 C C . LEU A 1 167 ? -21.280 -10.235 5.084 1.00 49.56 167 LEU A C 1
ATOM 1313 O O . LEU A 1 167 ? -20.961 -9.342 4.294 1.00 49.56 167 LEU A O 1
ATOM 1317 N N . GLU A 1 168 ? -22.534 -10.404 5.507 1.00 52.56 168 GLU A N 1
ATOM 1318 C CA . GLU A 1 168 ? -23.623 -9.505 5.095 1.00 52.56 168 GLU A CA 1
ATOM 1319 C C . GLU A 1 168 ? -23.426 -8.092 5.663 1.00 52.56 168 GLU A C 1
ATOM 1321 O O . GLU A 1 168 ? -23.766 -7.106 5.005 1.00 52.56 168 GLU A O 1
ATOM 1326 N N . SER A 1 169 ? -22.778 -7.979 6.829 1.00 54.91 169 SER A N 1
ATOM 1327 C CA . SER A 1 169 ? -22.386 -6.702 7.423 1.00 54.91 169 SER A CA 1
ATOM 1328 C C . SER A 1 169 ? -21.005 -6.761 8.096 1.00 54.91 169 SER A C 1
ATOM 1330 O O . SER A 1 169 ? -20.715 -7.701 8.838 1.00 54.91 169 SER A O 1
ATOM 1332 N N . PRO A 1 170 ? -20.152 -5.723 7.942 1.00 53.84 170 PRO A N 1
ATOM 1333 C CA . PRO A 1 170 ? -18.876 -5.617 8.659 1.00 53.84 170 PRO A CA 1
ATOM 1334 C C . PRO A 1 170 ? -19.040 -5.412 10.178 1.00 53.84 170 PRO A C 1
ATOM 1336 O O . PRO A 1 170 ? -18.045 -5.384 10.896 1.00 53.84 170 PRO A O 1
ATOM 1339 N N . LEU A 1 171 ? -20.277 -5.253 10.668 1.00 55.81 171 LEU A N 1
ATOM 1340 C CA . LEU A 1 171 ? -20.606 -5.063 12.084 1.00 55.81 171 LEU A CA 1
ATOM 1341 C C . LEU A 1 171 ? -21.044 -6.356 12.796 1.00 55.81 171 LEU A C 1
ATOM 1343 O O . LEU A 1 171 ? -21.309 -6.317 13.991 1.00 55.81 171 LEU A O 1
ATOM 1347 N N . GLU A 1 172 ? -21.157 -7.481 12.086 1.00 57.62 172 GLU A N 1
ATOM 1348 C CA . GLU A 1 172 ? -21.678 -8.740 12.651 1.00 57.62 172 GLU A CA 1
ATOM 1349 C C . GLU A 1 172 ? -20.660 -9.511 13.495 1.00 57.62 172 GLU A C 1
ATOM 1351 O O . GLU A 1 172 ? -21.038 -10.160 14.462 1.00 57.62 172 GLU A O 1
ATOM 1356 N N . ALA A 1 173 ? -19.377 -9.437 13.142 1.00 55.75 173 ALA A N 1
ATOM 1357 C CA . ALA A 1 173 ? -18.298 -10.190 13.785 1.00 55.75 173 ALA A CA 1
ATOM 1358 C C . ALA A 1 173 ? -17.101 -9.270 14.060 1.00 55.75 173 ALA A C 1
ATOM 1360 O O . ALA A 1 173 ? -15.973 -9.517 13.624 1.00 55.75 173 ALA A O 1
ATOM 1361 N N . VAL A 1 174 ? -17.369 -8.135 14.711 1.00 53.09 174 VAL A N 1
ATOM 1362 C CA . VAL A 1 174 ? -16.342 -7.129 14.999 1.00 53.09 174 VAL A CA 1
ATOM 1363 C C . VAL A 1 174 ? -15.281 -7.723 15.924 1.00 53.09 174 VAL A C 1
ATOM 1365 O O . VAL A 1 174 ? -15.606 -8.314 16.943 1.00 53.09 174 VAL A O 1
ATOM 1368 N N . GLY A 1 175 ? -14.008 -7.585 15.553 1.00 46.97 175 GLY A N 1
ATOM 1369 C CA . GLY A 1 175 ? -12.881 -8.168 16.291 1.00 46.97 175 GLY A CA 1
ATOM 1370 C C . GLY A 1 175 ? -12.582 -9.630 15.935 1.00 46.97 175 GLY A C 1
ATOM 1371 O O . GLY A 1 175 ? -11.429 -10.044 16.032 1.00 46.97 175 GLY A O 1
ATOM 1372 N N . GLU A 1 176 ? -13.570 -10.380 15.440 1.00 47.34 176 GLU A N 1
ATOM 1373 C CA . GLU A 1 176 ? -13.424 -11.792 15.053 1.00 47.34 176 GLU A CA 1
ATOM 1374 C C . GLU A 1 176 ? -13.212 -11.996 13.544 1.00 47.34 176 GLU A C 1
ATOM 1376 O O . GLU A 1 176 ? -12.573 -12.964 13.122 1.00 47.34 176 GLU A O 1
ATOM 1381 N N . ALA A 1 177 ? -13.725 -11.083 12.715 1.00 43.91 177 ALA A N 1
ATOM 1382 C CA . ALA A 1 177 ? -13.579 -11.119 11.266 1.00 43.91 177 ALA A CA 1
ATOM 1383 C C . ALA A 1 177 ? -12.503 -10.145 10.759 1.00 43.91 177 ALA A C 1
ATOM 1385 O O . ALA A 1 177 ? -12.437 -8.981 11.155 1.00 43.91 177 ALA A O 1
ATOM 1386 N N . ASP A 1 178 ? -11.686 -10.615 9.810 1.00 50.97 178 ASP A N 1
ATOM 1387 C CA . ASP A 1 178 ? -10.749 -9.771 9.064 1.00 50.97 178 ASP A CA 1
ATOM 1388 C C . ASP A 1 178 ? -11.528 -8.762 8.197 1.00 50.97 178 ASP A C 1
ATOM 1390 O O . ASP A 1 178 ? -12.299 -9.153 7.318 1.00 50.97 178 ASP A O 1
ATOM 1394 N N . LEU A 1 179 ? -11.265 -7.465 8.377 1.00 45.47 179 LEU A N 1
ATOM 1395 C CA . LEU A 1 179 ? -11.766 -6.414 7.488 1.00 45.47 179 LEU A CA 1
ATOM 1396 C C . LEU A 1 179 ? -10.865 -6.281 6.250 1.00 45.47 179 LEU A C 1
ATOM 1398 O O . LEU A 1 179 ? -9.637 -6.223 6.354 1.00 45.47 179 LEU A O 1
ATOM 1402 N N . SER A 1 180 ? -11.471 -6.199 5.065 1.00 54.47 180 SER A N 1
ATOM 1403 C CA . SER A 1 180 ? -10.770 -5.959 3.797 1.00 54.47 180 SER A CA 1
ATOM 1404 C C . SER A 1 180 ? -11.540 -4.982 2.918 1.00 54.47 180 SER A C 1
ATOM 1406 O O . SER A 1 180 ? -12.764 -5.059 2.858 1.00 54.47 180 SER A O 1
ATOM 1408 N N . ALA A 1 181 ? -10.812 -4.128 2.202 1.00 52.09 181 ALA A N 1
ATOM 1409 C CA . ALA A 1 181 ? -11.335 -3.124 1.281 1.00 52.09 181 ALA A CA 1
ATOM 1410 C C . ALA A 1 181 ? -10.719 -3.287 -0.115 1.00 52.09 181 ALA A C 1
ATOM 1412 O O . ALA A 1 181 ? -9.588 -3.774 -0.251 1.00 52.09 181 ALA A O 1
ATOM 1413 N N . ASP A 1 182 ? -11.439 -2.849 -1.149 1.00 54.31 182 ASP A N 1
ATOM 1414 C CA . ASP A 1 182 ? -10.893 -2.798 -2.503 1.00 54.31 182 ASP A CA 1
ATOM 1415 C C . ASP A 1 182 ? -9.905 -1.622 -2.632 1.00 54.31 182 ASP A C 1
ATOM 1417 O O . ASP A 1 182 ? -10.154 -0.500 -2.193 1.00 54.31 182 ASP A O 1
ATOM 1421 N N . VAL A 1 183 ? -8.757 -1.859 -3.270 1.00 58.00 183 VAL A N 1
ATOM 1422 C CA . VAL A 1 183 ? -7.783 -0.793 -3.542 1.00 58.00 183 VAL A CA 1
ATOM 1423 C C . VAL A 1 183 ? -8.169 -0.061 -4.819 1.00 58.00 183 VAL A C 1
ATOM 1425 O O . VAL A 1 183 ? -8.290 -0.652 -5.894 1.00 58.00 183 VAL A O 1
ATOM 1428 N N . ASN A 1 184 ? -8.268 1.261 -4.720 1.00 64.69 184 ASN A N 1
ATOM 1429 C CA . ASN A 1 184 ? -8.478 2.123 -5.871 1.00 64.69 184 ASN A CA 1
ATOM 1430 C C . ASN A 1 184 ? -7.163 2.331 -6.645 1.00 64.69 184 ASN A C 1
ATOM 1432 O O . ASN A 1 184 ? -6.351 3.208 -6.341 1.00 64.69 184 ASN A O 1
ATOM 1436 N N . PHE A 1 185 ? -6.948 1.509 -7.672 1.00 63.53 185 PHE A N 1
ATOM 1437 C CA . PHE A 1 185 ? -5.751 1.589 -8.511 1.00 63.53 185 PHE A CA 1
ATOM 1438 C C . PHE A 1 185 ? -5.681 2.841 -9.398 1.00 63.53 185 PHE A C 1
ATOM 1440 O O . PHE A 1 185 ? -4.577 3.246 -9.756 1.00 63.53 185 PHE A O 1
ATOM 1447 N N . GLY A 1 186 ? -6.815 3.475 -9.718 1.00 64.94 186 GLY A N 1
ATOM 1448 C CA . GLY A 1 186 ? -6.837 4.745 -10.455 1.00 64.94 186 GLY A CA 1
ATOM 1449 C C . GLY A 1 186 ? -6.230 5.885 -9.633 1.00 64.94 186 GLY A C 1
ATOM 1450 O O . GLY A 1 186 ? -5.331 6.579 -10.100 1.00 64.94 186 GLY A O 1
ATOM 1451 N N . LEU A 1 187 ? -6.630 5.987 -8.360 1.00 65.69 187 LEU A N 1
ATOM 1452 C CA . LEU A 1 187 ? -6.040 6.917 -7.387 1.00 65.69 187 LEU A CA 1
ATOM 1453 C C . LEU A 1 187 ? -4.533 6.686 -7.196 1.00 65.69 187 LEU A C 1
ATOM 1455 O O . LEU A 1 187 ? -3.761 7.639 -7.074 1.00 65.69 187 LEU A O 1
ATOM 1459 N N . LEU A 1 188 ? -4.095 5.421 -7.180 1.00 64.38 188 LEU A N 1
ATOM 1460 C CA . LEU A 1 188 ? -2.668 5.103 -7.131 1.00 64.38 188 LEU A CA 1
ATOM 1461 C C . LEU A 1 188 ? -1.954 5.606 -8.388 1.00 64.38 188 LEU A C 1
ATOM 1463 O O . LEU A 1 188 ? -0.946 6.294 -8.258 1.00 64.38 188 LEU A O 1
ATOM 1467 N N . ALA A 1 189 ? -2.482 5.329 -9.583 1.00 65.25 189 ALA A N 1
ATOM 1468 C CA . ALA A 1 189 ? -1.891 5.770 -10.847 1.00 65.25 189 ALA A CA 1
ATOM 1469 C C . ALA A 1 189 ? -1.678 7.288 -10.907 1.00 65.25 189 ALA A C 1
ATOM 1471 O O . ALA A 1 189 ? -0.600 7.736 -11.292 1.00 65.25 189 ALA A O 1
ATOM 1472 N N . GLU A 1 190 ? -2.647 8.077 -10.448 1.00 67.75 190 GLU A N 1
ATOM 1473 C CA . GLU A 1 190 ? -2.541 9.539 -10.394 1.00 67.75 190 GLU A CA 1
ATOM 1474 C C . GLU A 1 190 ? -1.422 10.026 -9.462 1.00 67.75 190 GLU A C 1
ATOM 1476 O O . GLU A 1 190 ? -0.688 10.952 -9.813 1.00 67.75 190 GLU A O 1
ATOM 1481 N N . CYS A 1 191 ? -1.217 9.371 -8.311 1.00 64.75 191 CYS A N 1
ATOM 1482 C CA . CYS A 1 191 ? -0.097 9.685 -7.413 1.00 64.75 191 CYS A CA 1
ATOM 1483 C C . CYS A 1 191 ? 1.272 9.502 -8.086 1.00 64.75 191 CYS A C 1
ATOM 1485 O O . CYS A 1 191 ? 2.244 10.160 -7.709 1.00 64.75 191 CYS A O 1
ATOM 1487 N N . PHE A 1 192 ? 1.350 8.609 -9.073 1.00 61.12 192 PHE A N 1
ATOM 1488 C CA . PHE A 1 192 ? 2.567 8.321 -9.822 1.00 61.12 192 PHE A CA 1
ATOM 1489 C C . PHE A 1 192 ? 2.671 9.104 -11.146 1.00 61.12 192 PHE A C 1
ATOM 1491 O O . PHE A 1 192 ? 3.783 9.297 -11.634 1.00 61.12 192 PHE A O 1
ATOM 1498 N N . ALA A 1 193 ? 1.554 9.600 -11.693 1.00 59.19 193 ALA A N 1
ATOM 1499 C CA . ALA A 1 193 ? 1.479 10.279 -12.991 1.00 59.19 193 ALA A CA 1
ATOM 1500 C C . ALA A 1 193 ? 2.231 11.621 -13.048 1.00 59.19 193 ALA A C 1
ATOM 1502 O O . ALA A 1 193 ? 2.697 12.030 -14.108 1.00 59.19 193 ALA A O 1
ATOM 1503 N N . SER A 1 194 ? 2.385 12.304 -11.912 1.00 53.25 194 SER A N 1
ATOM 1504 C CA . SER A 1 194 ? 3.080 13.597 -11.820 1.00 53.25 194 SER A CA 1
ATOM 1505 C C . SER A 1 194 ? 4.611 13.492 -11.871 1.00 53.25 194 SER A C 1
ATOM 1507 O O . SER A 1 194 ? 5.302 14.513 -11.875 1.00 53.25 194 SER A O 1
ATOM 1509 N N . ASN A 1 195 ? 5.167 12.279 -11.935 1.00 51.75 195 ASN A N 1
ATOM 1510 C CA . ASN A 1 195 ? 6.596 12.045 -11.789 1.00 51.75 195 ASN A CA 1
ATOM 1511 C C . ASN A 1 195 ? 7.223 11.285 -12.977 1.00 51.75 195 ASN A C 1
ATOM 1513 O O . ASN A 1 195 ? 6.521 10.772 -13.839 1.00 51.75 195 ASN A O 1
ATOM 1517 N N . LEU A 1 196 ? 8.565 11.195 -13.036 1.00 59.28 196 LEU A N 1
ATOM 1518 C CA . LEU A 1 196 ? 9.327 10.379 -14.011 1.00 59.28 196 LEU A CA 1
ATOM 1519 C C . LEU A 1 196 ? 9.134 8.869 -13.757 1.00 59.28 196 LEU A C 1
ATOM 1521 O O . LEU A 1 196 ? 10.096 8.112 -13.636 1.00 59.28 196 LEU A O 1
ATOM 1525 N N . PHE A 1 197 ? 7.892 8.430 -13.610 1.00 60.50 197 PHE A N 1
ATOM 1526 C CA . PHE A 1 197 ? 7.510 7.113 -13.151 1.00 60.50 197 PHE A CA 1
ATOM 1527 C C . PHE A 1 197 ? 6.381 6.587 -14.028 1.00 60.50 197 PHE A C 1
ATOM 1529 O O . PHE A 1 197 ? 5.338 7.212 -14.181 1.00 60.50 197 PHE A O 1
ATOM 1536 N N . GLN A 1 198 ? 6.603 5.416 -14.606 1.00 65.81 198 GLN A N 1
ATOM 1537 C CA . GLN A 1 198 ? 5.617 4.703 -15.392 1.00 65.81 198 GLN A CA 1
ATOM 1538 C C . GLN A 1 198 ? 4.997 3.624 -14.510 1.00 65.81 198 GLN A C 1
ATOM 1540 O O . GLN A 1 198 ? 5.664 2.647 -14.163 1.00 65.81 198 GLN A O 1
ATOM 1545 N N . LEU A 1 199 ? 3.722 3.792 -14.165 1.00 69.06 199 LEU A N 1
ATOM 1546 C CA . LEU A 1 199 ? 2.912 2.714 -13.609 1.00 69.06 199 LEU A CA 1
ATOM 1547 C C . LEU A 1 199 ? 2.346 1.876 -14.763 1.00 69.06 199 LEU A C 1
ATOM 1549 O O . LEU A 1 199 ? 1.860 2.421 -15.749 1.00 69.06 199 LEU A O 1
ATOM 1553 N N . THR A 1 200 ? 2.441 0.556 -14.656 1.00 69.81 200 THR A N 1
ATOM 1554 C CA . THR A 1 200 ? 1.914 -0.406 -15.627 1.00 69.81 200 THR A CA 1
ATOM 1555 C C . THR A 1 200 ? 1.004 -1.402 -14.909 1.00 69.81 200 THR A C 1
ATOM 1557 O O . THR A 1 200 ? 1.321 -1.884 -13.818 1.00 69.81 200 THR A O 1
ATOM 1560 N N . GLY A 1 201 ? -0.124 -1.714 -15.543 1.00 71.50 201 GLY A N 1
ATOM 1561 C CA . GLY A 1 201 ? -1.205 -2.506 -14.966 1.00 71.50 201 GLY A CA 1
ATOM 1562 C C . GLY A 1 201 ? -2.500 -1.690 -14.821 1.00 71.50 201 GLY A C 1
ATOM 1563 O O . GLY A 1 201 ? -2.601 -0.610 -15.406 1.00 71.50 201 GLY A O 1
ATOM 1564 N N . PRO A 1 202 ? -3.497 -2.206 -14.074 1.00 75.12 202 PRO A N 1
ATOM 1565 C CA . PRO A 1 202 ? -3.463 -3.476 -13.343 1.00 75.12 202 PRO A CA 1
ATOM 1566 C C . PRO A 1 202 ? -3.561 -4.696 -14.272 1.00 75.12 202 PRO A C 1
ATOM 1568 O O . PRO A 1 202 ? -4.299 -4.687 -15.252 1.00 75.12 202 PRO A O 1
ATOM 1571 N N . CYS A 1 203 ? -2.865 -5.781 -13.927 1.00 84.38 203 CYS A N 1
ATOM 1572 C CA . CYS A 1 203 ? -3.084 -7.109 -14.516 1.00 84.38 203 CYS A CA 1
ATOM 1573 C C . CYS A 1 203 ? -3.611 -8.088 -13.458 1.00 84.38 203 CYS A C 1
ATOM 1575 O O . CYS A 1 203 ? -3.525 -7.826 -12.256 1.00 84.38 203 CYS A O 1
ATOM 1577 N N . THR A 1 204 ? -4.200 -9.205 -13.885 1.00 87.31 204 THR A N 1
ATOM 1578 C CA . THR A 1 204 ? -4.669 -10.245 -12.952 1.00 87.31 204 THR A CA 1
ATOM 1579 C C . THR A 1 204 ? -3.506 -11.052 -12.375 1.00 87.31 204 THR A C 1
ATOM 1581 O O . THR A 1 204 ? -2.465 -11.200 -13.015 1.00 87.31 204 THR A O 1
ATOM 1584 N N . GLN A 1 205 ? -3.679 -11.620 -11.179 1.00 86.31 205 GLN A N 1
ATOM 1585 C CA . GLN A 1 205 ? -2.678 -12.496 -10.569 1.00 86.31 205 GLN A CA 1
ATOM 1586 C C . GLN A 1 205 ? -2.365 -13.697 -11.459 1.00 86.31 205 GLN A C 1
ATOM 1588 O O . GLN A 1 205 ? -1.197 -14.051 -11.593 1.00 86.31 205 GLN A O 1
ATOM 1593 N N . LYS A 1 206 ? -3.377 -14.293 -12.101 1.00 91.94 206 LYS A N 1
ATOM 1594 C CA . LYS A 1 206 ? -3.171 -15.366 -13.080 1.00 91.94 206 LYS A CA 1
ATOM 1595 C C . LYS A 1 206 ? -2.206 -14.919 -14.177 1.00 91.94 206 LYS A C 1
ATOM 1597 O O . LYS A 1 206 ? -1.164 -15.543 -14.342 1.00 91.94 206 LYS A O 1
ATOM 1602 N N . GLN A 1 207 ? -2.521 -13.815 -14.861 1.00 91.50 207 GLN A N 1
ATOM 1603 C CA . GLN A 1 207 ? -1.691 -13.281 -15.946 1.00 91.50 207 GLN A CA 1
ATOM 1604 C C . GLN A 1 207 ? -0.259 -13.013 -15.481 1.00 91.50 207 GLN A C 1
ATOM 1606 O O . GLN A 1 207 ? 0.679 -13.414 -16.158 1.00 91.50 207 GLN A O 1
ATOM 1611 N N . PHE A 1 208 ? -0.092 -12.392 -14.310 1.00 89.44 208 PHE A N 1
ATOM 1612 C CA . PHE A 1 208 ? 1.223 -12.104 -13.742 1.00 89.44 208 PHE A CA 1
ATOM 1613 C C . PHE A 1 208 ? 2.026 -13.374 -13.418 1.00 89.44 208 PHE A C 1
ATOM 1615 O O . PHE A 1 208 ? 3.210 -13.475 -13.732 1.00 89.44 208 PHE A O 1
ATOM 1622 N N . LEU A 1 209 ? 1.407 -14.360 -12.765 1.00 92.00 209 LEU A N 1
ATOM 1623 C CA . LEU A 1 209 ? 2.101 -15.586 -12.373 1.00 92.00 209 LEU A CA 1
ATOM 1624 C C . LEU A 1 209 ? 2.447 -16.451 -13.589 1.00 92.00 209 LEU A C 1
ATOM 1626 O O . LEU A 1 209 ? 3.538 -17.021 -13.638 1.00 92.00 209 LEU A O 1
ATOM 1630 N N . GLU A 1 210 ? 1.545 -16.532 -14.567 1.00 93.69 210 GLU A N 1
ATOM 1631 C CA . GLU A 1 210 ? 1.778 -17.250 -15.820 1.00 93.69 210 GLU A CA 1
ATOM 1632 C C . GLU A 1 210 ? 2.853 -16.563 -16.669 1.00 93.69 210 GLU A C 1
ATOM 1634 O O . GLU A 1 210 ? 3.756 -17.247 -17.143 1.00 93.69 210 GLU A O 1
ATOM 1639 N N . SER A 1 211 ? 2.855 -15.227 -16.773 1.00 91.50 211 SER A N 1
ATOM 1640 C CA . SER A 1 211 ? 3.873 -14.496 -17.544 1.00 91.50 211 SER A CA 1
ATOM 1641 C C . SER A 1 211 ? 5.289 -14.638 -16.978 1.00 91.50 211 SER A C 1
ATOM 1643 O O . SER A 1 211 ? 6.258 -14.506 -17.719 1.00 91.50 211 SER A O 1
ATOM 1645 N N . TYR A 1 212 ? 5.422 -14.903 -15.673 1.00 89.50 212 TYR A N 1
ATOM 1646 C CA . TYR A 1 212 ? 6.707 -15.152 -15.004 1.00 89.50 212 TYR A CA 1
ATOM 1647 C C . TYR A 1 212 ? 7.005 -16.639 -14.764 1.00 89.50 212 TYR A C 1
ATOM 1649 O O . TYR A 1 212 ? 7.901 -16.977 -13.984 1.00 89.50 212 TYR A O 1
ATOM 1657 N N . GLY A 1 213 ? 6.275 -17.528 -15.436 1.00 93.38 213 GLY A N 1
ATOM 1658 C CA . GLY A 1 213 ? 6.628 -18.936 -15.553 1.00 93.38 213 GLY A CA 1
ATOM 1659 C C . GLY A 1 213 ? 6.309 -19.796 -14.328 1.00 93.38 213 GLY A C 1
ATOM 1660 O O . GLY A 1 213 ? 7.105 -20.646 -13.912 1.00 93.38 213 GLY A O 1
ATOM 1661 N N . ILE A 1 214 ? 5.158 -19.570 -13.679 1.00 93.88 214 ILE A N 1
ATOM 1662 C CA . ILE A 1 214 ? 4.737 -20.395 -12.533 1.00 93.88 214 ILE A CA 1
ATOM 1663 C C . ILE A 1 214 ? 4.568 -21.879 -12.893 1.00 93.88 214 ILE A C 1
ATOM 1665 O O . ILE A 1 214 ? 4.839 -22.735 -12.050 1.00 93.88 214 ILE A O 1
ATOM 1669 N N . ARG A 1 215 ? 4.173 -22.198 -14.132 1.00 92.56 215 ARG A N 1
ATOM 1670 C CA . ARG A 1 215 ? 3.941 -23.578 -14.595 1.00 92.56 215 ARG A CA 1
ATOM 1671 C C . ARG A 1 215 ? 5.257 -24.328 -14.793 1.00 92.56 215 ARG A C 1
ATOM 1673 O O . ARG A 1 215 ? 5.402 -25.466 -14.359 1.00 92.56 215 ARG A O 1
ATOM 1680 N N . GLU A 1 216 ? 6.252 -23.653 -15.346 1.00 93.25 216 GLU A N 1
ATOM 1681 C CA . GLU A 1 216 ? 7.619 -24.131 -15.520 1.00 93.25 216 GLU A CA 1
ATOM 1682 C C . GLU A 1 216 ? 8.269 -24.358 -14.155 1.00 93.25 216 GLU A C 1
ATOM 1684 O O . GLU A 1 216 ? 8.917 -25.379 -13.916 1.00 93.25 216 GLU A O 1
ATOM 1689 N N . ARG A 1 217 ? 8.039 -23.436 -13.211 1.00 90.69 217 ARG A N 1
ATOM 1690 C CA . ARG A 1 217 ? 8.516 -23.593 -11.836 1.00 90.69 217 ARG A CA 1
ATOM 1691 C C . ARG A 1 217 ? 7.854 -24.777 -11.132 1.00 90.69 217 ARG A C 1
ATOM 1693 O O . ARG A 1 217 ? 8.551 -25.499 -10.420 1.00 90.69 217 ARG A O 1
ATOM 1700 N N . LEU A 1 218 ? 6.550 -24.979 -11.330 1.00 93.06 218 LEU A N 1
ATOM 1701 C CA . LEU A 1 218 ? 5.828 -26.139 -10.813 1.00 93.06 218 LEU A CA 1
ATOM 1702 C C . LEU A 1 218 ? 6.426 -27.436 -11.360 1.00 93.06 218 LEU A C 1
ATOM 1704 O O . LEU A 1 218 ? 6.756 -28.314 -10.567 1.00 93.06 218 LEU A O 1
ATOM 1708 N N . ALA A 1 219 ? 6.636 -27.531 -12.675 1.00 90.62 219 ALA A N 1
ATOM 1709 C CA . ALA A 1 219 ? 7.230 -28.708 -13.306 1.00 90.62 219 ALA A CA 1
ATOM 1710 C C . ALA A 1 219 ? 8.633 -29.012 -12.746 1.00 90.62 219 ALA A C 1
ATOM 1712 O O . ALA A 1 219 ? 8.927 -30.150 -12.376 1.00 90.62 219 ALA A O 1
ATOM 1713 N N . ALA A 1 220 ? 9.474 -27.984 -12.593 1.00 89.25 220 ALA A N 1
ATOM 1714 C CA . ALA A 1 220 ? 10.833 -28.132 -12.076 1.00 89.25 220 ALA A CA 1
ATOM 1715 C C . ALA A 1 220 ? 10.888 -28.628 -10.619 1.00 89.25 220 ALA A C 1
ATOM 1717 O O . ALA A 1 220 ? 11.768 -29.415 -10.270 1.00 89.25 220 ALA A O 1
ATOM 1718 N N . ILE A 1 221 ? 9.971 -28.169 -9.758 1.00 87.31 221 ILE A N 1
ATOM 1719 C CA . ILE A 1 221 ? 9.906 -28.610 -8.353 1.00 87.31 221 ILE A CA 1
ATOM 1720 C C . ILE A 1 221 ? 9.264 -30.001 -8.258 1.00 87.31 221 ILE A C 1
ATOM 1722 O O . ILE A 1 221 ? 9.757 -30.862 -7.530 1.00 87.31 221 ILE A O 1
ATOM 1726 N N . SER A 1 222 ? 8.208 -30.240 -9.035 1.00 86.81 222 SER A N 1
ATOM 1727 C CA . SER A 1 222 ? 7.437 -31.489 -9.027 1.00 86.81 222 SER A CA 1
ATOM 1728 C C . SER A 1 222 ? 8.241 -32.698 -9.492 1.00 86.81 222 SER A C 1
ATOM 1730 O O . SER A 1 222 ? 8.003 -33.807 -9.015 1.00 86.81 222 SER A O 1
ATOM 1732 N N . GLY A 1 223 ? 9.227 -32.492 -10.374 1.00 83.56 223 GLY A N 1
ATOM 1733 C CA . GLY A 1 223 ? 10.118 -33.554 -10.850 1.00 83.56 223 GLY A CA 1
ATOM 1734 C C . GLY A 1 223 ? 11.017 -34.167 -9.769 1.00 83.56 223 GLY A C 1
ATOM 1735 O O . GLY A 1 223 ? 11.595 -35.224 -9.994 1.00 83.56 223 GLY A O 1
ATOM 1736 N N . ARG A 1 224 ? 11.143 -33.528 -8.596 1.00 83.19 224 ARG A N 1
ATOM 1737 C CA . ARG A 1 224 ? 11.948 -34.012 -7.456 1.00 83.19 224 ARG A CA 1
ATOM 1738 C C . ARG A 1 224 ? 11.108 -34.365 -6.225 1.00 83.19 224 ARG A C 1
ATOM 1740 O O . ARG A 1 224 ? 11.674 -34.695 -5.187 1.00 83.19 224 ARG A O 1
ATOM 1747 N N . ALA A 1 225 ? 9.787 -34.246 -6.322 1.00 88.75 225 ALA A N 1
ATOM 1748 C CA . ALA A 1 225 ? 8.864 -34.372 -5.203 1.00 88.75 225 ALA A CA 1
ATOM 1749 C C . ALA A 1 225 ? 8.160 -35.738 -5.192 1.00 88.75 225 ALA A C 1
ATOM 1751 O O . ALA A 1 225 ? 7.948 -36.343 -6.250 1.00 88.75 225 ALA A O 1
ATOM 1752 N N . ASP A 1 226 ? 7.772 -36.198 -3.999 1.00 92.56 226 ASP A N 1
ATOM 1753 C CA . ASP A 1 226 ? 6.888 -37.355 -3.851 1.00 92.56 226 ASP A CA 1
ATOM 1754 C C . ASP A 1 226 ? 5.469 -37.055 -4.373 1.00 92.56 226 ASP A C 1
ATOM 1756 O O . ASP A 1 226 ? 5.125 -35.914 -4.694 1.00 92.56 226 ASP A O 1
ATOM 1760 N N . GLN A 1 227 ? 4.647 -38.100 -4.503 1.00 90.62 227 GLN A N 1
ATOM 1761 C CA . GLN A 1 227 ? 3.312 -37.993 -5.096 1.00 90.62 227 GLN A CA 1
ATOM 1762 C C . GLN A 1 227 ? 2.420 -36.995 -4.347 1.00 90.62 227 GLN A C 1
ATOM 1764 O O . GLN A 1 227 ? 1.791 -36.146 -4.971 1.00 90.62 227 GLN A O 1
ATOM 1769 N N . LYS A 1 228 ? 2.420 -37.057 -3.013 1.00 92.12 228 LYS A N 1
ATOM 1770 C CA . LYS A 1 228 ? 1.603 -36.182 -2.169 1.00 92.12 228 LYS A CA 1
ATOM 1771 C C . LYS A 1 228 ? 2.012 -34.718 -2.321 1.00 92.12 228 LYS A C 1
ATOM 1773 O O . LYS A 1 228 ? 1.174 -33.850 -2.529 1.00 92.12 228 LYS A O 1
ATOM 1778 N N . THR A 1 229 ? 3.312 -34.446 -2.272 1.00 90.19 229 THR A N 1
ATOM 1779 C CA . THR A 1 229 ? 3.854 -33.097 -2.442 1.00 90.19 229 THR A CA 1
ATOM 1780 C C . THR A 1 229 ? 3.548 -32.558 -3.838 1.00 90.19 229 THR A C 1
ATOM 1782 O O . THR A 1 229 ? 3.280 -31.369 -3.989 1.00 90.19 229 THR A O 1
ATOM 1785 N N . ARG A 1 230 ? 3.565 -33.412 -4.867 1.00 90.38 230 ARG A N 1
ATOM 1786 C CA . ARG A 1 230 ? 3.204 -33.018 -6.233 1.00 90.38 230 ARG A CA 1
ATOM 1787 C C . ARG A 1 230 ? 1.746 -32.578 -6.330 1.00 90.38 230 ARG A C 1
ATOM 1789 O O . ARG A 1 230 ? 1.488 -31.486 -6.828 1.00 90.38 230 ARG A O 1
ATOM 1796 N N . GLU A 1 231 ? 0.826 -33.378 -5.801 1.00 91.19 231 GLU A N 1
ATOM 1797 C CA . GLU A 1 231 ? -0.607 -33.058 -5.765 1.00 91.19 231 GLU A CA 1
ATOM 1798 C C . GLU A 1 231 ? -0.877 -31.764 -4.979 1.00 91.19 231 GLU A C 1
ATOM 1800 O O . GLU A 1 231 ? -1.624 -30.894 -5.436 1.00 91.19 231 GLU A O 1
ATOM 1805 N N . ASP A 1 232 ? -0.201 -31.582 -3.841 1.00 91.50 232 ASP A N 1
ATOM 1806 C CA . ASP A 1 232 ? -0.299 -30.361 -3.039 1.00 91.50 232 ASP A CA 1
ATOM 1807 C C . ASP A 1 232 ? 0.195 -29.127 -3.813 1.00 91.50 232 ASP A C 1
ATOM 1809 O O . ASP A 1 232 ? -0.446 -28.072 -3.787 1.00 91.50 232 ASP A O 1
ATOM 1813 N N . LEU A 1 233 ? 1.324 -29.237 -4.520 1.00 91.69 233 LEU A N 1
ATOM 1814 C CA . LEU A 1 233 ? 1.878 -28.149 -5.330 1.00 91.69 233 LEU A CA 1
ATOM 1815 C C . LEU A 1 233 ? 0.972 -27.804 -6.517 1.00 91.69 233 LEU A C 1
ATOM 1817 O O . LEU A 1 233 ? 0.751 -26.622 -6.795 1.00 91.69 233 LEU A O 1
ATOM 1821 N N . GLU A 1 234 ? 0.426 -28.810 -7.198 1.00 92.69 234 GLU A N 1
ATOM 1822 C CA . GLU A 1 234 ? -0.521 -28.628 -8.300 1.00 92.69 234 GLU A CA 1
ATOM 1823 C C . GLU A 1 234 ? -1.794 -27.923 -7.825 1.00 92.69 234 GLU A C 1
ATOM 1825 O O . GLU A 1 234 ? -2.208 -26.931 -8.427 1.00 92.69 234 GLU A O 1
ATOM 1830 N N . SER A 1 235 ? -2.358 -28.357 -6.695 1.00 92.44 235 SER A N 1
ATOM 1831 C CA . SER A 1 235 ? -3.525 -27.729 -6.069 1.00 92.44 235 SER A CA 1
ATOM 1832 C C . SER A 1 235 ? -3.257 -26.272 -5.671 1.00 92.44 235 SER A C 1
ATOM 1834 O O . SER A 1 235 ? -4.068 -25.380 -5.939 1.00 92.44 235 SER A O 1
ATOM 1836 N N . GLN A 1 236 ? -2.084 -25.981 -5.101 1.00 91.81 236 GLN A N 1
ATOM 1837 C CA . GLN A 1 236 ? -1.692 -24.616 -4.737 1.00 91.81 236 GLN A CA 1
ATOM 1838 C C . GLN A 1 236 ? -1.536 -23.708 -5.962 1.00 91.81 236 GLN A C 1
ATOM 1840 O O . GLN A 1 236 ? -2.028 -22.576 -5.956 1.00 91.81 236 GLN A O 1
ATOM 1845 N N . VAL A 1 237 ? -0.888 -24.185 -7.029 1.00 92.69 237 VAL A N 1
ATOM 1846 C CA . VAL A 1 237 ? -0.744 -23.413 -8.274 1.00 92.69 237 VAL A CA 1
ATOM 1847 C C . VAL A 1 237 ? -2.092 -23.228 -8.959 1.00 92.69 237 VAL A C 1
ATOM 1849 O O . VAL A 1 237 ? -2.387 -22.123 -9.424 1.00 92.69 237 VAL A O 1
ATOM 1852 N N . PHE A 1 238 ? -2.942 -24.257 -8.969 1.00 92.19 238 PHE A N 1
ATOM 1853 C CA . PHE A 1 238 ? -4.310 -24.150 -9.461 1.00 92.19 238 PHE A CA 1
ATOM 1854 C C . PHE A 1 238 ? -5.067 -23.068 -8.696 1.00 92.19 238 PHE A C 1
ATOM 1856 O O . PHE A 1 238 ? -5.629 -22.169 -9.312 1.00 92.19 238 PHE A O 1
ATOM 1863 N N . ARG A 1 239 ? -4.987 -23.052 -7.364 1.00 90.19 239 ARG A N 1
ATOM 1864 C CA . ARG A 1 239 ? -5.636 -22.022 -6.549 1.00 90.19 239 ARG A CA 1
ATOM 1865 C C . ARG A 1 239 ? -5.156 -20.606 -6.850 1.00 90.19 239 ARG A C 1
ATOM 1867 O O . ARG A 1 239 ? -5.965 -19.677 -6.899 1.00 90.19 239 ARG A O 1
ATOM 1874 N N . LEU A 1 240 ? -3.853 -20.436 -7.066 1.00 89.12 240 LEU A N 1
ATOM 1875 C CA . LEU A 1 240 ? -3.252 -19.143 -7.393 1.00 89.12 240 LEU A CA 1
ATOM 1876 C C . LEU A 1 240 ? -3.623 -18.638 -8.797 1.00 89.12 240 LEU A C 1
ATOM 1878 O O . LEU A 1 240 ? -3.640 -17.427 -9.016 1.00 89.12 240 LEU A O 1
ATOM 1882 N N . THR A 1 241 ? -3.906 -19.536 -9.740 1.00 91.75 241 THR A N 1
ATOM 1883 C CA . THR A 1 241 ? -4.099 -19.198 -11.162 1.00 91.75 241 THR A CA 1
ATOM 1884 C C . THR A 1 241 ? -5.539 -19.356 -11.646 1.00 91.75 241 THR A C 1
ATOM 1886 O O . THR A 1 241 ? -5.890 -18.807 -12.686 1.00 91.75 241 THR A O 1
ATOM 1889 N N . ASN A 1 242 ? -6.405 -20.050 -10.909 1.00 91.00 242 ASN A N 1
ATOM 1890 C CA . ASN A 1 242 ? -7.792 -20.270 -11.298 1.00 91.00 242 ASN A CA 1
ATOM 1891 C C . ASN A 1 242 ? -8.624 -18.984 -11.165 1.00 91.00 242 ASN A C 1
ATOM 1893 O O . ASN A 1 242 ? -8.590 -18.306 -10.138 1.00 91.00 242 ASN A O 1
ATOM 1897 N N . GLU A 1 243 ? -9.398 -18.663 -12.200 1.00 87.94 243 GLU A N 1
ATOM 1898 C CA . GLU A 1 243 ? -10.189 -17.429 -12.281 1.00 87.94 243 GLU A CA 1
ATOM 1899 C C . GLU A 1 243 ? -11.355 -17.379 -11.294 1.00 87.94 243 GLU A C 1
ATOM 1901 O O . GLU A 1 243 ? -11.671 -16.297 -10.810 1.00 87.94 243 GLU A O 1
ATOM 1906 N N . ALA A 1 244 ? -11.947 -18.523 -10.948 1.00 80.75 244 ALA A N 1
ATOM 1907 C CA . ALA A 1 244 ? -12.980 -18.625 -9.918 1.00 80.75 244 ALA A CA 1
ATOM 1908 C C . ALA A 1 244 ? -12.401 -18.576 -8.491 1.00 80.75 244 ALA A C 1
ATOM 1910 O O . ALA A 1 244 ? -13.151 -18.501 -7.520 1.00 80.75 244 ALA A O 1
ATOM 1911 N N . GLN A 1 245 ? -11.072 -18.630 -8.354 1.00 83.62 245 GLN A N 1
ATOM 1912 C CA . GLN A 1 245 ? -10.357 -18.499 -7.088 1.00 83.62 245 GLN A CA 1
ATOM 1913 C C . GLN A 1 245 ? -9.474 -17.243 -7.116 1.00 83.62 245 GLN A C 1
ATOM 1915 O O . GLN A 1 245 ? -9.947 -16.151 -7.418 1.00 83.62 245 GLN A O 1
ATOM 1920 N N . MET A 1 246 ? -8.183 -17.345 -6.790 1.00 83.50 246 MET A N 1
ATOM 1921 C CA . MET A 1 246 ? -7.343 -16.157 -6.607 1.00 83.50 246 MET A CA 1
ATOM 1922 C C . MET A 1 246 ? -6.917 -15.502 -7.929 1.00 83.50 246 MET A C 1
ATOM 1924 O O . MET A 1 246 ? -6.522 -14.338 -7.932 1.00 83.50 246 MET A O 1
ATOM 1928 N N . GLY A 1 247 ? -7.002 -16.225 -9.048 1.00 82.88 247 GLY A N 1
ATOM 1929 C CA . GLY A 1 247 ? -6.425 -15.822 -10.327 1.00 82.88 247 GLY A CA 1
ATOM 1930 C C . GLY A 1 247 ? -6.991 -14.519 -10.886 1.00 82.88 247 GLY A C 1
ATOM 1931 O O . GLY A 1 247 ? -6.218 -13.710 -11.399 1.00 82.88 247 GLY A O 1
ATOM 1932 N N . SER A 1 248 ? -8.304 -14.290 -10.761 1.00 81.00 248 SER A N 1
ATOM 1933 C CA . SER A 1 248 ? -8.967 -13.065 -11.241 1.00 81.00 248 SER A CA 1
ATOM 1934 C C . SER A 1 248 ? -9.199 -12.029 -10.134 1.00 81.00 248 SER A C 1
ATOM 1936 O O . SER A 1 248 ? -9.226 -10.830 -10.427 1.00 81.00 248 SER A O 1
ATOM 1938 N N . ILE A 1 249 ? -9.330 -12.488 -8.883 1.00 73.31 249 ILE A N 1
ATOM 1939 C CA . ILE A 1 249 ? -9.604 -11.671 -7.694 1.00 73.31 249 ILE A CA 1
ATOM 1940 C C . ILE A 1 249 ? -8.416 -10.767 -7.367 1.00 73.31 249 ILE A C 1
ATOM 1942 O O . ILE A 1 249 ? -8.585 -9.573 -7.128 1.00 73.31 249 ILE A O 1
ATOM 1946 N N . TYR A 1 250 ? -7.209 -11.329 -7.377 1.00 76.56 250 TYR A N 1
ATOM 1947 C CA . TYR A 1 250 ? -5.996 -10.590 -7.060 1.00 76.56 250 TYR A CA 1
ATOM 1948 C C . TYR A 1 250 ? -5.520 -9.836 -8.302 1.00 76.56 250 TYR A C 1
ATOM 1950 O O . TYR A 1 250 ? -5.479 -10.386 -9.407 1.00 76.56 250 TYR A O 1
ATOM 1958 N N . LYS A 1 251 ? -5.139 -8.570 -8.122 1.00 73.69 251 LYS A N 1
ATOM 1959 C CA . LYS A 1 251 ? -4.553 -7.726 -9.170 1.00 73.69 251 LYS A CA 1
ATOM 1960 C C . LYS A 1 251 ? -3.155 -7.285 -8.771 1.00 73.69 251 LYS A C 1
ATOM 1962 O O . LYS A 1 251 ? -2.879 -7.123 -7.584 1.00 73.69 251 LYS A O 1
ATOM 1967 N N . VAL A 1 252 ? -2.307 -7.065 -9.767 1.00 72.25 252 VAL A N 1
ATOM 1968 C CA . VAL A 1 252 ? -0.932 -6.602 -9.588 1.00 72.25 252 VAL A CA 1
ATOM 1969 C C . VAL A 1 252 ? -0.717 -5.347 -10.423 1.00 72.25 252 VAL A C 1
ATOM 1971 O O . VAL A 1 252 ? -0.990 -5.335 -11.626 1.00 72.25 252 VAL A O 1
ATOM 1974 N N . ASN A 1 253 ? -0.207 -4.304 -9.773 1.00 69.75 253 ASN A N 1
ATOM 1975 C CA . ASN A 1 253 ? 0.388 -3.147 -10.431 1.00 69.75 253 ASN A CA 1
ATOM 1976 C C . ASN A 1 253 ? 1.889 -3.152 -10.205 1.00 69.75 253 ASN A C 1
ATOM 1978 O O . ASN A 1 253 ? 2.357 -3.512 -9.124 1.00 69.75 253 ASN A O 1
ATOM 1982 N N . PHE A 1 254 ? 2.620 -2.710 -11.218 1.00 71.69 254 PHE A N 1
ATOM 1983 C CA . PHE A 1 254 ? 4.054 -2.522 -11.125 1.00 71.69 254 PHE A CA 1
ATOM 1984 C C . PHE A 1 254 ? 4.425 -1.162 -11.678 1.00 71.69 254 PHE A C 1
ATOM 1986 O O . PHE A 1 254 ? 3.946 -0.739 -12.726 1.00 71.69 254 PHE A O 1
ATOM 1993 N N . GLY A 1 255 ? 5.281 -0.456 -10.958 1.00 65.62 255 GLY A N 1
ATOM 1994 C CA . GLY A 1 255 ? 5.718 0.862 -11.369 1.00 65.62 255 GLY A CA 1
ATOM 1995 C C . GLY A 1 255 ? 7.226 0.967 -11.391 1.00 65.62 255 GLY A C 1
ATOM 1996 O O . GLY A 1 255 ? 7.888 0.421 -10.511 1.00 65.62 255 GLY A O 1
ATOM 1997 N N . LYS A 1 256 ? 7.761 1.650 -12.401 1.00 64.44 256 LYS A N 1
ATOM 1998 C CA . LYS A 1 256 ? 9.198 1.826 -12.604 1.00 64.44 256 LYS A CA 1
ATOM 1999 C C . LYS A 1 256 ? 9.517 3.282 -12.914 1.00 64.44 256 LYS A C 1
ATOM 2001 O O . LYS A 1 256 ? 8.766 3.947 -13.624 1.00 64.44 256 LYS A O 1
ATOM 2006 N N . ARG A 1 257 ? 10.668 3.774 -12.450 1.00 61.41 257 ARG A N 1
ATOM 2007 C CA . ARG A 1 257 ? 11.211 5.048 -12.946 1.00 61.41 257 ARG A CA 1
ATOM 2008 C C . ARG A 1 257 ? 11.444 4.938 -14.458 1.00 61.41 257 ARG A C 1
ATOM 2010 O O . ARG A 1 257 ? 11.980 3.932 -14.925 1.00 61.41 257 ARG A O 1
ATOM 2017 N N . ILE A 1 258 ? 11.050 5.960 -15.211 1.00 58.69 258 ILE A N 1
ATOM 2018 C CA . ILE A 1 258 ? 11.391 6.079 -16.629 1.00 58.69 258 ILE A CA 1
ATOM 2019 C C . ILE A 1 258 ? 12.881 6.403 -16.698 1.00 58.69 258 ILE A C 1
ATOM 2021 O O . ILE A 1 258 ? 13.315 7.486 -16.300 1.00 58.69 258 ILE A O 1
ATOM 2025 N N . PHE A 1 259 ? 13.668 5.440 -17.172 1.00 50.09 259 PHE A N 1
ATOM 2026 C CA . PHE A 1 259 ? 15.049 5.684 -17.556 1.00 50.09 259 PHE A CA 1
ATOM 2027 C C . PHE A 1 259 ? 15.006 6.433 -18.881 1.00 50.09 259 PHE A C 1
ATOM 2029 O O . PHE A 1 259 ? 14.476 5.915 -19.861 1.00 50.09 259 PHE A O 1
ATOM 2036 N N . ILE A 1 260 ? 15.500 7.666 -18.909 1.00 50.53 260 ILE A N 1
ATOM 2037 C CA . ILE A 1 260 ? 15.657 8.389 -20.166 1.00 50.53 260 ILE A CA 1
ATOM 2038 C C . ILE A 1 260 ? 16.869 7.747 -20.852 1.00 50.53 260 ILE A C 1
ATOM 2040 O O . ILE A 1 260 ? 17.983 7.903 -20.347 1.00 50.53 260 ILE A O 1
ATOM 2044 N N . PRO A 1 261 ? 16.693 6.971 -21.939 1.00 43.00 261 PRO A N 1
ATOM 2045 C CA . PRO A 1 261 ? 17.817 6.327 -22.599 1.00 43.00 261 PRO A CA 1
ATOM 2046 C C . PRO A 1 261 ? 18.809 7.396 -23.057 1.00 43.00 261 PRO A C 1
ATOM 2048 O O . PRO A 1 261 ? 18.401 8.453 -23.546 1.00 43.00 261 PRO A O 1
ATOM 2051 N N . ILE A 1 262 ? 20.105 7.111 -22.904 1.00 48.53 262 ILE A N 1
ATOM 2052 C CA . ILE A 1 262 ? 21.214 7.987 -23.309 1.00 48.53 262 ILE A CA 1
ATOM 2053 C C . ILE A 1 262 ? 21.269 8.014 -24.837 1.00 48.53 262 ILE A C 1
ATOM 2055 O O . ILE A 1 262 ? 22.077 7.366 -25.494 1.00 48.53 262 ILE A O 1
ATOM 2059 N N . THR A 1 263 ? 20.331 8.745 -25.406 1.00 54.41 263 THR A N 1
ATOM 2060 C CA . THR A 1 263 ? 20.220 9.057 -26.817 1.00 54.41 263 THR A CA 1
ATOM 2061 C C . THR A 1 263 ? 20.067 10.565 -26.912 1.00 54.41 263 THR A C 1
ATOM 2063 O O . THR A 1 263 ? 19.576 11.214 -25.985 1.00 54.41 263 THR A O 1
ATOM 2066 N N . THR A 1 264 ? 20.470 11.125 -28.046 1.00 56.12 264 THR A N 1
ATOM 2067 C CA . THR A 1 264 ? 20.212 12.521 -28.420 1.00 56.12 264 THR A CA 1
ATOM 2068 C C . THR A 1 264 ? 18.745 12.891 -28.119 1.00 56.12 264 THR A C 1
ATOM 2070 O O . THR A 1 264 ? 18.484 13.851 -27.400 1.00 56.12 264 THR A O 1
ATOM 2073 N N . SER A 1 265 ? 17.807 12.009 -28.490 1.00 58.22 265 SER A N 1
ATOM 2074 C CA . SER A 1 265 ? 16.365 12.142 -28.229 1.00 58.22 265 SER A CA 1
ATOM 2075 C C . SER A 1 265 ? 15.977 12.141 -26.737 1.00 58.22 265 SER A C 1
ATOM 2077 O O . SER A 1 265 ? 15.081 12.880 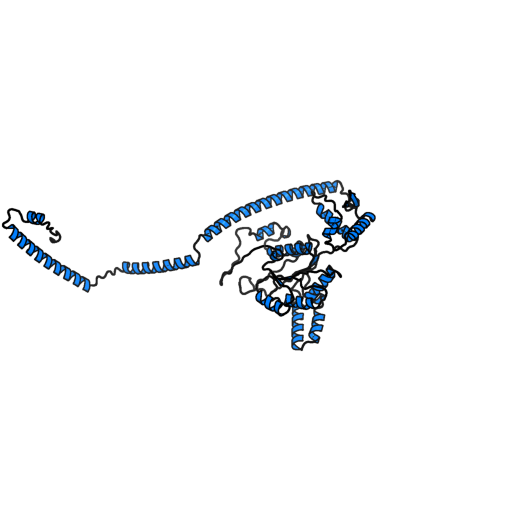-26.326 1.00 58.22 265 SER A O 1
ATOM 2079 N N . GLY A 1 266 ? 16.658 11.359 -25.895 1.00 61.53 266 GLY A N 1
ATOM 2080 C CA . GLY A 1 266 ? 16.399 11.315 -24.455 1.00 61.53 266 GLY A CA 1
ATOM 2081 C C . GLY A 1 266 ? 16.809 12.604 -23.737 1.00 61.53 266 GLY A C 1
ATOM 2082 O O . GLY A 1 266 ? 16.024 13.168 -22.973 1.00 61.53 266 GLY A O 1
ATOM 2083 N N . ILE A 1 267 ? 18.007 13.118 -24.025 1.00 63.75 267 ILE A N 1
ATOM 2084 C CA . ILE A 1 267 ? 18.487 14.388 -23.454 1.00 63.75 267 ILE A CA 1
ATOM 2085 C C . ILE A 1 267 ? 17.629 15.558 -23.954 1.00 63.75 267 ILE A C 1
ATOM 2087 O O . ILE A 1 267 ? 17.263 16.427 -23.164 1.00 63.75 267 ILE A O 1
ATOM 2091 N N . PHE A 1 268 ? 17.223 15.536 -25.226 1.00 64.81 268 PHE A N 1
ATOM 2092 C CA . PHE A 1 268 ? 16.256 16.485 -25.778 1.00 64.81 268 PHE A CA 1
ATOM 2093 C C . PHE A 1 268 ? 14.911 16.452 -25.035 1.00 64.81 268 PHE A C 1
ATOM 2095 O O . PHE A 1 268 ? 14.424 17.485 -24.577 1.00 64.81 268 PHE A O 1
ATOM 2102 N N . SER A 1 269 ? 14.347 15.258 -24.830 1.00 63.12 269 SER A N 1
ATOM 2103 C CA . SER A 1 269 ? 13.089 15.067 -24.096 1.00 63.12 269 SER A CA 1
ATOM 2104 C C . SER A 1 269 ? 13.183 15.535 -22.641 1.00 63.12 269 SER A C 1
ATOM 2106 O O . SER A 1 269 ? 12.206 16.049 -22.094 1.00 63.12 269 SER A O 1
ATOM 2108 N N . PHE A 1 270 ? 14.347 15.376 -22.003 1.00 63.88 270 PHE A N 1
ATOM 2109 C CA . PHE A 1 270 ? 14.604 15.904 -20.664 1.00 63.88 270 PHE A CA 1
ATOM 2110 C C . PHE A 1 270 ? 14.579 17.433 -20.653 1.00 63.88 270 PHE A C 1
ATOM 2112 O O . PHE A 1 270 ? 13.852 18.002 -19.847 1.00 63.88 270 PHE A O 1
ATOM 2119 N N . ILE A 1 271 ? 15.314 18.089 -21.559 1.00 65.06 271 ILE A N 1
ATOM 2120 C CA . ILE A 1 271 ? 15.354 19.557 -21.653 1.00 65.06 271 ILE A CA 1
ATOM 2121 C C . ILE A 1 271 ? 13.953 20.107 -21.936 1.00 65.06 271 ILE A C 1
ATOM 2123 O O . ILE A 1 271 ? 13.499 20.988 -21.213 1.00 65.06 271 ILE A O 1
ATOM 2127 N N . LEU A 1 272 ? 13.221 19.530 -22.895 1.00 62.31 272 LEU A N 1
ATOM 2128 C CA . LEU A 1 272 ? 11.846 19.934 -23.208 1.00 62.31 272 LEU A CA 1
ATOM 2129 C C . LEU A 1 272 ? 10.887 19.791 -22.022 1.00 62.31 272 LEU A C 1
ATOM 2131 O O . LEU A 1 272 ? 10.045 20.658 -21.808 1.00 62.31 272 LEU A O 1
ATOM 2135 N N . ASN A 1 273 ? 10.966 18.692 -21.268 1.00 59.88 273 ASN A N 1
ATOM 2136 C CA . ASN A 1 273 ? 10.116 18.499 -20.091 1.00 59.88 273 ASN A CA 1
ATOM 2137 C C . ASN A 1 273 ? 10.545 19.388 -18.920 1.00 59.88 273 ASN A C 1
ATOM 2139 O O . ASN A 1 273 ? 9.695 19.858 -18.171 1.00 59.88 273 ASN A O 1
ATOM 2143 N N . TYR A 1 274 ? 11.847 19.616 -18.749 1.00 59.03 274 TYR A N 1
ATOM 2144 C CA . TYR A 1 274 ? 12.383 20.498 -17.717 1.00 59.03 274 TYR A CA 1
ATOM 2145 C C . TYR A 1 274 ? 11.967 21.950 -17.974 1.00 59.03 274 TYR A C 1
ATOM 2147 O O . TYR A 1 274 ? 11.511 22.621 -17.059 1.00 59.03 274 TYR A O 1
ATOM 2155 N N . GLN A 1 275 ? 12.014 22.402 -19.227 1.00 56.75 275 GLN A N 1
ATOM 2156 C CA . GLN A 1 275 ? 11.554 23.734 -19.617 1.00 56.75 275 GLN A CA 1
ATOM 2157 C C . GLN A 1 275 ? 10.033 23.882 -19.552 1.00 56.75 275 GLN A C 1
ATOM 2159 O O . GLN A 1 275 ? 9.563 24.860 -18.989 1.00 56.75 275 GLN A O 1
ATOM 2164 N N . ARG A 1 276 ? 9.257 22.871 -19.972 1.00 54.56 276 ARG A N 1
ATOM 2165 C CA . ARG A 1 276 ? 7.796 22.860 -19.753 1.00 54.56 276 ARG A CA 1
ATOM 2166 C C . ARG A 1 276 ? 7.400 22.919 -18.275 1.00 54.56 276 ARG A C 1
ATOM 2168 O O . ARG A 1 276 ? 6.334 23.416 -17.940 1.00 54.56 276 ARG A O 1
ATOM 2175 N N . ARG A 1 277 ? 8.239 22.408 -17.367 1.00 52.41 277 ARG A N 1
ATOM 2176 C CA . ARG A 1 277 ? 8.043 22.565 -15.912 1.00 52.41 277 ARG A CA 1
ATOM 2177 C C . ARG A 1 277 ? 8.401 23.968 -15.413 1.00 52.41 277 ARG A C 1
ATOM 2179 O O . ARG A 1 277 ? 7.878 24.381 -14.383 1.00 52.41 277 ARG A O 1
ATOM 2186 N N . LEU A 1 278 ? 9.290 24.663 -16.119 1.00 44.38 278 LEU A N 1
ATOM 2187 C CA . LEU A 1 278 ? 9.708 26.035 -15.840 1.00 44.38 278 LEU A CA 1
ATOM 2188 C C . LEU A 1 278 ? 8.761 27.092 -16.431 1.00 44.38 278 LEU A C 1
ATOM 2190 O O . LEU A 1 278 ? 8.854 28.241 -16.016 1.00 44.38 278 LEU A O 1
ATOM 2194 N N . ASP A 1 279 ? 7.785 26.710 -17.265 1.00 42.78 279 ASP A N 1
ATOM 2195 C CA . ASP A 1 279 ? 6.670 27.568 -17.724 1.00 42.78 279 ASP A CA 1
ATOM 2196 C C . ASP A 1 279 ? 5.701 27.990 -16.586 1.00 42.78 279 ASP A C 1
ATOM 2198 O O . ASP A 1 279 ? 4.604 28.494 -16.819 1.00 42.78 279 ASP A O 1
ATOM 2202 N N . ASN A 1 280 ? 6.110 27.837 -15.321 1.00 40.91 280 ASN A N 1
ATOM 2203 C CA . ASN A 1 280 ? 5.584 28.624 -14.215 1.00 40.91 280 ASN A CA 1
ATOM 2204 C C . ASN A 1 280 ? 6.206 30.040 -14.316 1.00 40.91 280 ASN A C 1
ATOM 2206 O O . ASN A 1 280 ? 7.429 30.155 -14.209 1.00 40.91 280 ASN A O 1
ATOM 2210 N N . PRO A 1 281 ? 5.423 31.125 -14.497 1.00 36.28 281 PRO A N 1
ATOM 2211 C CA . PRO A 1 281 ? 5.884 32.431 -15.008 1.00 36.28 281 PRO A CA 1
ATOM 2212 C C . PRO A 1 281 ? 6.964 33.192 -14.206 1.00 36.28 281 PRO A C 1
ATOM 2214 O O . PRO A 1 281 ? 7.263 34.343 -14.517 1.00 36.28 281 PRO A O 1
ATOM 2217 N N . LYS A 1 282 ? 7.555 32.601 -13.161 1.00 37.66 282 LYS A N 1
ATOM 2218 C CA . LYS A 1 282 ? 8.606 33.208 -12.329 1.00 37.66 282 LYS A CA 1
ATOM 2219 C C . LYS A 1 282 ? 10.002 32.604 -12.490 1.00 37.66 282 LYS A C 1
ATOM 2221 O O . LYS A 1 282 ? 10.930 33.140 -11.893 1.00 37.66 282 LYS A O 1
ATOM 2226 N N . SER A 1 283 ? 10.191 31.553 -13.285 1.00 36.44 283 SER A N 1
ATOM 2227 C CA . SER A 1 283 ? 11.504 30.914 -13.438 1.00 36.44 283 SER A CA 1
ATOM 2228 C C . SER A 1 283 ? 11.821 30.637 -14.901 1.00 36.44 283 SER A C 1
ATOM 2230 O O . SER A 1 283 ? 11.772 29.501 -15.353 1.00 36.44 283 SER A O 1
ATOM 2232 N N . ASN A 1 284 ? 12.221 31.671 -15.639 1.00 43.44 284 ASN A N 1
ATOM 2233 C CA . ASN A 1 284 ? 12.917 31.516 -16.919 1.00 43.44 284 ASN A CA 1
ATOM 2234 C C . ASN A 1 284 ? 14.366 31.036 -16.652 1.00 43.44 284 ASN A C 1
ATOM 2236 O O . ASN A 1 284 ? 15.346 31.697 -17.001 1.00 43.44 284 ASN A O 1
ATOM 2240 N N . GLU A 1 285 ? 14.514 29.945 -15.895 1.00 51.97 285 GLU A N 1
ATOM 2241 C CA . GLU A 1 285 ? 15.812 29.447 -15.454 1.00 51.97 285 GLU A CA 1
ATOM 2242 C C . GLU A 1 285 ? 16.496 28.701 -16.600 1.00 51.97 285 GLU A C 1
ATOM 2244 O O . GLU A 1 285 ? 16.079 27.643 -17.067 1.00 51.97 285 GLU A O 1
ATOM 2249 N N . ASN A 1 286 ? 17.575 29.312 -17.069 1.00 61.97 286 ASN A N 1
ATOM 2250 C CA . ASN A 1 286 ? 18.498 28.774 -18.051 1.00 61.97 286 ASN A CA 1
ATOM 2251 C C . ASN A 1 286 ? 18.998 27.380 -17.640 1.00 61.97 286 ASN A C 1
ATOM 2253 O O . ASN A 1 286 ? 19.617 27.234 -16.588 1.00 61.97 286 ASN A O 1
ATOM 2257 N N . VAL A 1 287 ? 18.806 26.366 -18.490 1.00 67.44 287 VAL A N 1
ATOM 2258 C CA . VAL A 1 287 ? 19.298 25.011 -18.204 1.00 67.44 287 VAL A CA 1
ATOM 2259 C C . VAL A 1 287 ? 20.794 24.941 -18.503 1.00 67.44 287 VAL A C 1
ATOM 2261 O O . VAL A 1 287 ? 21.216 25.065 -19.658 1.00 67.44 287 VAL A O 1
ATOM 2264 N N . ILE A 1 288 ? 21.612 24.720 -17.470 1.00 77.94 288 ILE A N 1
ATOM 2265 C CA . ILE A 1 288 ? 23.059 24.533 -17.622 1.00 77.94 288 ILE A CA 1
ATOM 2266 C C . ILE A 1 288 ? 23.444 23.053 -17.572 1.00 77.94 288 ILE A C 1
ATOM 2268 O O . ILE A 1 288 ? 22.785 22.214 -16.961 1.00 77.94 288 ILE A O 1
ATOM 2272 N N . MET A 1 289 ? 24.578 22.719 -18.191 1.00 78.00 289 MET A N 1
ATOM 2273 C CA . MET A 1 289 ? 25.064 21.333 -18.257 1.00 78.00 289 MET A CA 1
ATOM 2274 C C . MET A 1 289 ? 25.262 20.689 -16.875 1.00 78.00 289 MET A C 1
ATOM 2276 O O . MET A 1 289 ? 25.064 19.483 -16.735 1.00 78.00 289 MET A O 1
ATOM 2280 N N . ALA A 1 290 ? 25.626 21.474 -15.855 1.00 72.19 290 ALA A N 1
ATOM 2281 C CA . ALA A 1 290 ? 25.785 20.970 -14.492 1.00 72.19 290 ALA A CA 1
ATOM 2282 C C . ALA A 1 290 ? 24.464 20.433 -13.920 1.00 72.19 290 ALA A C 1
ATOM 2284 O O . ALA A 1 290 ? 24.465 19.366 -13.312 1.00 72.19 290 ALA A O 1
ATOM 2285 N N . ASP A 1 291 ? 23.347 21.111 -14.183 1.00 70.19 291 ASP A N 1
ATOM 2286 C CA . ASP A 1 291 ? 22.028 20.699 -13.701 1.00 70.19 291 ASP A CA 1
ATOM 2287 C C . ASP A 1 291 ? 21.572 19.423 -14.398 1.00 70.19 291 ASP A C 1
ATOM 2289 O O . ASP A 1 291 ? 21.082 18.500 -13.749 1.00 70.19 291 ASP A O 1
ATOM 2293 N N . ILE A 1 292 ? 21.808 19.327 -15.709 1.00 69.44 292 ILE A N 1
ATOM 2294 C CA . ILE A 1 292 ? 21.529 18.114 -16.485 1.00 69.44 292 ILE A CA 1
ATOM 2295 C C . ILE A 1 292 ? 22.371 16.952 -15.940 1.00 69.44 292 ILE A C 1
ATOM 2297 O O . ILE A 1 292 ? 21.836 15.891 -15.639 1.00 69.44 292 ILE A O 1
ATOM 2301 N N . PHE A 1 293 ? 23.676 17.151 -15.741 1.00 68.94 293 PHE A N 1
ATOM 2302 C CA . PHE A 1 293 ? 24.572 16.121 -15.207 1.00 68.94 293 PHE A CA 1
ATOM 2303 C C . PHE A 1 293 ? 24.175 15.659 -13.794 1.00 68.94 293 PHE A C 1
ATOM 2305 O O . PHE A 1 293 ? 24.141 14.456 -13.529 1.00 68.94 293 PHE A O 1
ATOM 2312 N N . ASN A 1 294 ? 23.832 16.589 -12.901 1.00 63.12 294 ASN A N 1
ATOM 2313 C CA . ASN A 1 294 ? 23.431 16.271 -11.530 1.00 63.12 294 ASN A CA 1
ATOM 2314 C C . ASN A 1 294 ? 22.090 15.521 -11.481 1.00 63.12 294 ASN A C 1
ATOM 2316 O O . ASN A 1 294 ? 21.947 14.570 -10.711 1.00 63.12 294 ASN A O 1
ATOM 2320 N N . ASN A 1 295 ? 21.135 15.885 -12.342 1.00 57.91 295 ASN A N 1
ATOM 2321 C CA . ASN A 1 295 ? 19.845 15.196 -12.462 1.00 57.91 295 ASN A CA 1
ATOM 2322 C C . ASN A 1 295 ? 19.947 13.814 -13.130 1.00 57.91 295 ASN A C 1
ATOM 2324 O O . ASN A 1 295 ? 19.055 12.981 -12.970 1.00 57.91 295 ASN A O 1
ATOM 2328 N N . LEU A 1 296 ? 21.046 13.542 -13.838 1.00 60.66 296 LEU A N 1
ATOM 2329 C CA . LEU A 1 296 ? 21.387 12.209 -14.342 1.00 60.66 296 LEU A CA 1
ATOM 2330 C C . LEU A 1 296 ? 22.079 11.330 -13.280 1.00 60.66 296 LEU A C 1
ATOM 2332 O O . LEU A 1 296 ? 22.428 10.188 -13.570 1.00 60.66 296 LEU A O 1
ATOM 2336 N N . HIS A 1 297 ? 22.280 11.836 -12.055 1.00 55.16 297 HIS A N 1
ATOM 2337 C CA . HIS A 1 297 ? 22.795 11.105 -10.887 1.00 55.16 297 HIS A CA 1
ATOM 2338 C C . HIS A 1 297 ? 24.052 10.257 -11.159 1.00 55.16 297 HIS A C 1
ATOM 2340 O O . HIS A 1 297 ? 24.170 9.128 -10.685 1.00 55.16 297 HIS A O 1
ATOM 2346 N N . GLY A 1 298 ? 24.992 10.779 -11.953 1.00 57.44 298 GLY A N 1
ATOM 2347 C CA . GLY A 1 298 ? 26.260 10.098 -12.241 1.00 57.44 298 GLY A CA 1
ATOM 2348 C C . GLY A 1 298 ? 26.157 8.882 -13.170 1.00 57.44 298 GLY A C 1
ATOM 2349 O O . GLY A 1 298 ? 27.166 8.224 -13.404 1.00 57.44 298 GLY A O 1
ATOM 2350 N N . GLN A 1 299 ? 24.983 8.603 -13.744 1.00 51.00 299 GLN A N 1
ATOM 2351 C CA . GLN A 1 299 ? 24.796 7.525 -14.726 1.00 51.00 299 GLN A CA 1
ATOM 2352 C C . GLN A 1 299 ? 25.529 7.799 -16.046 1.00 51.00 299 GLN A C 1
ATOM 2354 O O . GLN A 1 299 ? 25.856 6.877 -16.790 1.00 51.00 299 GLN A O 1
ATOM 2359 N N . VAL A 1 300 ? 25.802 9.074 -16.335 1.00 59.78 300 VAL A N 1
ATOM 2360 C CA . VAL A 1 300 ? 26.522 9.527 -17.526 1.00 59.78 300 VAL A CA 1
ATOM 2361 C C . VAL A 1 300 ? 27.679 10.402 -17.084 1.00 59.78 300 VAL A C 1
ATOM 2363 O O . VAL A 1 300 ? 27.480 11.366 -16.351 1.00 59.78 300 VAL A O 1
ATOM 2366 N N . GLY A 1 301 ? 28.891 10.101 -17.554 1.00 66.19 301 GLY A N 1
ATOM 2367 C CA . GLY A 1 301 ? 30.052 10.948 -17.299 1.00 66.19 301 GLY A CA 1
ATOM 2368 C C . GLY A 1 301 ? 29.844 12.359 -17.854 1.00 66.19 301 GLY A C 1
ATOM 2369 O O . GLY A 1 301 ? 29.307 12.538 -18.948 1.00 66.19 301 GLY A O 1
ATOM 2370 N N . LYS A 1 302 ? 30.318 13.371 -17.124 1.00 76.38 302 LYS A N 1
ATOM 2371 C CA . LYS A 1 302 ? 30.153 14.795 -17.464 1.00 76.38 302 LYS A CA 1
ATOM 2372 C C . LYS A 1 302 ? 30.547 15.116 -18.916 1.00 76.38 302 LYS A C 1
ATOM 2374 O O . LYS A 1 302 ? 29.871 15.882 -19.596 1.00 76.38 302 LYS A O 1
ATOM 2379 N N . THR A 1 303 ? 31.584 14.457 -19.429 1.00 76.25 303 THR A N 1
ATOM 2380 C CA . THR A 1 303 ? 32.053 14.585 -20.818 1.00 76.25 303 THR A CA 1
ATOM 2381 C C . THR A 1 303 ? 31.054 14.062 -21.856 1.00 76.25 303 THR A C 1
ATOM 2383 O O . THR A 1 303 ? 30.916 14.652 -22.924 1.00 76.25 303 THR A O 1
ATOM 2386 N N . ALA A 1 304 ? 30.340 12.971 -21.571 1.00 71.44 304 ALA A N 1
ATOM 2387 C CA . ALA A 1 304 ? 29.349 12.406 -22.489 1.00 71.44 304 ALA A CA 1
ATOM 2388 C C . ALA A 1 304 ? 28.068 13.255 -22.540 1.00 71.44 304 ALA A C 1
ATOM 2390 O O . ALA A 1 304 ? 27.488 13.423 -23.614 1.00 71.44 304 ALA A O 1
ATOM 2391 N N . VAL A 1 305 ? 27.687 13.868 -21.412 1.00 75.94 305 VAL A N 1
ATOM 2392 C CA . VAL A 1 305 ? 26.620 14.881 -21.369 1.00 75.94 305 VAL A CA 1
ATOM 2393 C C . VAL A 1 305 ? 26.995 16.079 -22.243 1.00 75.94 305 VAL A C 1
ATOM 2395 O O . VAL A 1 305 ? 26.207 16.475 -23.096 1.00 75.94 305 VAL A O 1
ATOM 2398 N N . ALA A 1 306 ? 28.220 16.604 -22.103 1.00 81.44 306 ALA A N 1
ATOM 2399 C CA . ALA A 1 306 ? 28.703 17.711 -22.930 1.00 81.44 306 ALA A CA 1
ATOM 2400 C C . ALA A 1 306 ? 28.640 17.386 -24.430 1.00 81.44 306 ALA A C 1
ATOM 2402 O O . ALA A 1 306 ? 28.037 18.141 -25.183 1.00 81.44 306 ALA A O 1
ATOM 2403 N N . LYS A 1 307 ? 29.185 16.235 -24.852 1.00 81.56 307 LYS A N 1
ATOM 2404 C CA . LYS A 1 307 ? 29.161 15.809 -26.263 1.00 81.56 307 LYS A CA 1
ATOM 2405 C C . LYS A 1 307 ? 27.743 15.700 -26.816 1.00 81.56 307 LYS A C 1
ATOM 2407 O O . LYS A 1 307 ? 27.485 16.160 -27.919 1.00 81.56 307 LYS A O 1
ATOM 2412 N N . SER A 1 308 ? 26.823 15.127 -26.044 1.00 79.56 308 SER A N 1
ATOM 2413 C CA . SER A 1 308 ? 25.436 14.953 -26.484 1.00 79.56 308 SER A CA 1
ATOM 2414 C C . SER A 1 308 ? 24.711 16.288 -26.650 1.00 79.56 308 SER A C 1
ATOM 2416 O O . SER A 1 308 ? 23.964 16.462 -27.609 1.00 79.56 308 SER A O 1
ATOM 2418 N N . LEU A 1 309 ? 24.958 17.242 -25.747 1.00 82.31 309 LEU A N 1
ATOM 2419 C CA . LEU A 1 309 ? 24.434 18.603 -25.854 1.00 82.31 309 LEU A CA 1
ATOM 2420 C C . LEU A 1 309 ? 25.019 19.338 -27.063 1.00 82.31 309 LEU A C 1
ATOM 2422 O O . LEU A 1 309 ? 24.276 19.994 -27.784 1.00 82.31 309 LEU A O 1
ATOM 2426 N N . THR A 1 310 ? 26.316 19.176 -27.337 1.00 84.56 310 THR A N 1
ATOM 2427 C CA . THR A 1 310 ? 26.945 19.715 -28.551 1.00 84.56 310 THR A CA 1
ATOM 2428 C C . THR A 1 310 ? 26.296 19.141 -29.811 1.00 84.56 310 THR A C 1
ATOM 2430 O O . THR A 1 310 ? 25.878 19.908 -30.669 1.00 84.56 310 THR A O 1
ATOM 2433 N N . THR A 1 311 ? 26.093 17.821 -29.884 1.00 83.81 311 THR A N 1
ATOM 2434 C CA . THR A 1 311 ? 25.407 17.179 -31.018 1.00 83.81 311 THR A CA 1
ATOM 2435 C C . THR A 1 311 ? 23.966 17.666 -31.188 1.00 83.81 311 THR A C 1
ATOM 2437 O O . THR A 1 311 ? 23.506 17.821 -32.313 1.00 83.81 311 THR A O 1
ATOM 2440 N N . LEU A 1 312 ? 23.238 17.918 -30.097 1.00 81.31 312 LEU A N 1
ATOM 2441 C CA . LEU A 1 312 ? 21.875 18.461 -30.157 1.00 81.31 312 LEU A CA 1
ATOM 2442 C C . LEU A 1 312 ? 21.835 19.894 -30.699 1.00 81.31 312 LEU A C 1
ATOM 2444 O O . LEU A 1 312 ? 20.917 20.242 -31.442 1.00 81.31 312 LEU A O 1
ATOM 2448 N N . VAL A 1 313 ? 22.829 20.712 -30.342 1.00 84.62 313 VAL A N 1
ATOM 2449 C CA . VAL A 1 313 ? 22.989 22.069 -30.883 1.00 84.62 313 VAL A CA 1
ATOM 2450 C C . VAL A 1 313 ? 23.355 22.016 -32.368 1.00 84.62 313 VAL A C 1
ATOM 2452 O O . VAL A 1 313 ? 22.760 22.732 -33.168 1.00 84.62 313 VAL A O 1
ATOM 2455 N N . GLU A 1 314 ? 24.278 21.133 -32.758 1.00 85.56 314 GLU A N 1
ATOM 2456 C CA . GLU A 1 314 ? 24.690 20.927 -34.156 1.00 85.56 314 GLU A CA 1
ATOM 2457 C C . GLU A 1 314 ? 23.542 20.428 -35.040 1.00 85.56 314 GLU A C 1
ATOM 2459 O O . GLU A 1 314 ? 23.374 20.896 -36.163 1.00 85.56 314 GLU A O 1
ATOM 2464 N N . LYS A 1 315 ? 22.715 19.513 -34.520 1.00 81.88 315 LYS A N 1
ATOM 2465 C CA . LYS A 1 315 ? 21.501 19.027 -35.191 1.00 81.88 315 LYS A CA 1
ATOM 2466 C C . LYS A 1 315 ? 20.360 20.036 -35.200 1.00 81.88 315 LYS A C 1
ATOM 2468 O O . LYS A 1 315 ? 19.298 19.726 -35.731 1.00 81.88 315 LYS A O 1
ATOM 2473 N N . ALA A 1 316 ? 20.560 21.220 -34.618 1.00 79.81 316 ALA A N 1
ATOM 2474 C CA . ALA A 1 316 ? 19.534 22.240 -34.507 1.00 79.81 316 ALA A CA 1
ATOM 2475 C C . ALA A 1 316 ? 18.261 21.741 -33.790 1.00 79.81 316 ALA A C 1
ATOM 2477 O O . ALA A 1 316 ? 17.188 22.274 -34.033 1.00 79.81 316 ALA A O 1
ATOM 2478 N N . GLU A 1 317 ? 18.366 20.758 -32.889 1.00 75.50 317 GLU A N 1
ATOM 2479 C CA . GLU A 1 317 ? 17.241 20.302 -32.055 1.00 75.50 317 GLU A CA 1
ATOM 2480 C C . GLU A 1 317 ? 17.079 21.208 -30.819 1.00 75.50 317 GLU A C 1
ATOM 2482 O O . GLU A 1 317 ? 15.967 21.498 -30.385 1.00 75.50 317 GLU A O 1
ATOM 2487 N N . ILE A 1 318 ? 18.189 21.730 -30.282 1.00 80.19 318 ILE A N 1
ATOM 2488 C CA . ILE A 1 318 ? 18.210 22.737 -29.208 1.00 80.19 318 ILE A CA 1
ATOM 2489 C C . ILE A 1 318 ? 19.088 23.926 -29.606 1.00 80.19 318 ILE A C 1
ATOM 2491 O O . ILE A 1 318 ? 19.999 23.805 -30.422 1.00 80.19 318 ILE A O 1
ATOM 2495 N N . SER A 1 319 ? 18.855 25.080 -28.995 1.00 81.50 319 SER A N 1
ATOM 2496 C CA . SER A 1 319 ? 19.744 26.236 -29.054 1.00 81.50 319 SER A CA 1
ATOM 2497 C C . SER A 1 319 ? 20.687 26.230 -27.855 1.00 81.50 319 SER A C 1
ATOM 2499 O O . SER A 1 319 ? 20.266 26.035 -26.720 1.00 81.50 319 SER A O 1
ATOM 2501 N N . GLY A 1 320 ? 21.975 26.458 -28.092 1.00 84.94 320 GLY A N 1
ATOM 2502 C CA . GLY A 1 320 ? 22.978 26.585 -27.039 1.00 84.94 320 GLY A CA 1
ATOM 2503 C C . GLY A 1 320 ? 23.769 27.872 -27.212 1.00 84.94 320 GLY A C 1
ATOM 2504 O O . GLY A 1 320 ? 24.171 28.197 -28.328 1.00 84.94 320 GLY A O 1
ATOM 2505 N N . LYS A 1 321 ? 24.004 28.608 -26.123 1.00 85.44 321 LYS A N 1
ATOM 2506 C CA . LYS A 1 321 ? 24.843 29.810 -26.138 1.00 85.44 321 LYS A CA 1
ATOM 2507 C C . LYS A 1 321 ? 25.812 29.812 -24.963 1.00 85.44 321 LYS A C 1
ATOM 2509 O O . LYS A 1 321 ? 25.445 29.517 -23.824 1.00 85.44 321 LYS A O 1
ATOM 2514 N N . ALA A 1 322 ? 27.062 30.159 -25.253 1.00 84.06 322 ALA A N 1
ATOM 2515 C CA . ALA A 1 322 ? 28.093 30.328 -24.243 1.00 84.06 322 ALA A CA 1
ATOM 2516 C C . ALA A 1 322 ? 27.947 31.691 -23.550 1.00 84.06 322 ALA A C 1
ATOM 2518 O O . ALA A 1 322 ? 27.912 32.735 -24.202 1.00 84.06 322 ALA A O 1
ATOM 2519 N N . TYR A 1 323 ? 27.913 31.666 -22.222 1.00 80.19 323 TYR A N 1
ATOM 2520 C CA . TYR A 1 323 ? 27.968 32.829 -21.346 1.00 80.19 323 TYR A CA 1
ATOM 2521 C C . TYR A 1 323 ? 29.177 32.664 -20.417 1.00 80.19 323 TYR A C 1
ATOM 2523 O O . TYR A 1 323 ? 29.135 31.975 -19.395 1.00 80.19 323 TYR A O 1
ATOM 2531 N N . GLY A 1 324 ? 30.311 33.246 -20.817 1.00 83.38 324 GLY A N 1
ATOM 2532 C CA . GLY A 1 324 ? 31.587 33.046 -20.128 1.00 83.38 324 GLY A CA 1
ATOM 2533 C C . GLY A 1 324 ? 32.034 31.579 -20.166 1.00 83.38 324 GLY A C 1
ATOM 2534 O O . GLY A 1 324 ? 32.189 31.002 -21.239 1.00 83.38 324 GLY A O 1
ATOM 2535 N N . LYS A 1 325 ? 32.249 30.967 -18.991 1.00 78.56 325 LYS A N 1
ATOM 2536 C CA . LYS A 1 325 ? 32.647 29.548 -18.856 1.00 78.56 325 LYS A CA 1
ATOM 2537 C C . LYS A 1 325 ? 31.466 28.568 -18.870 1.00 78.56 325 LYS A C 1
ATOM 2539 O O . LYS A 1 325 ? 31.691 27.358 -18.865 1.00 78.56 325 LYS A O 1
ATOM 2544 N N . GLN A 1 326 ? 30.228 29.058 -18.839 1.00 76.38 326 GLN A N 1
ATOM 2545 C CA . GLN A 1 326 ? 29.027 28.226 -18.780 1.00 76.38 326 GLN A CA 1
ATOM 2546 C C . GLN A 1 326 ? 28.290 28.242 -20.118 1.00 76.38 326 GLN A C 1
ATOM 2548 O O . GLN A 1 326 ? 28.209 29.263 -20.792 1.00 76.38 326 GLN A O 1
ATOM 2553 N N . TRP A 1 327 ? 27.746 27.089 -20.496 1.00 83.75 327 TRP A N 1
ATOM 2554 C CA . TRP A 1 327 ? 26.832 26.967 -21.625 1.00 83.75 327 TRP A CA 1
ATOM 2555 C C . TRP A 1 327 ? 25.407 26.868 -21.110 1.00 83.75 327 TRP A C 1
ATOM 2557 O O . TRP A 1 327 ? 25.127 26.069 -20.212 1.00 83.75 327 TRP A O 1
ATOM 2567 N N . VAL A 1 328 ? 24.538 27.667 -21.714 1.00 81.94 328 VAL A N 1
ATOM 2568 C CA . VAL A 1 328 ? 23.096 27.650 -21.497 1.00 81.94 328 VAL A CA 1
ATOM 2569 C C . VAL A 1 328 ? 22.445 26.991 -22.700 1.00 81.94 328 VAL A C 1
ATOM 2571 O O . VAL A 1 328 ? 22.777 27.334 -23.836 1.00 81.94 328 VAL A O 1
ATOM 2574 N N . TYR A 1 329 ? 21.525 26.064 -22.445 1.00 81.12 329 TYR A N 1
ATOM 2575 C CA . TYR A 1 329 ? 20.788 25.334 -23.471 1.00 81.12 329 TYR A CA 1
ATOM 2576 C C . TYR A 1 329 ? 19.289 25.607 -23.352 1.00 81.12 329 TYR A C 1
ATOM 2578 O O . TYR A 1 329 ? 18.748 25.661 -22.248 1.00 81.12 329 TYR A O 1
ATOM 2586 N N . VAL A 1 330 ? 18.624 25.770 -24.494 1.00 74.88 330 VAL A N 1
ATOM 2587 C CA . VAL A 1 330 ? 17.200 26.093 -24.608 1.00 74.88 330 VAL A CA 1
ATOM 2588 C C . VAL A 1 330 ? 16.589 25.285 -25.753 1.00 74.88 330 VAL A C 1
ATOM 2590 O O . VAL A 1 330 ? 17.205 25.166 -26.808 1.00 74.88 330 VAL A O 1
ATOM 2593 N N . ALA A 1 331 ? 15.392 24.722 -25.589 1.00 71.88 331 ALA A N 1
ATOM 2594 C CA . ALA A 1 331 ? 14.659 24.131 -26.702 1.00 71.88 331 ALA A CA 1
ATOM 2595 C C . ALA A 1 331 ? 14.257 25.192 -27.735 1.00 71.88 331 ALA A C 1
ATOM 2597 O O . ALA A 1 331 ? 13.962 26.343 -27.411 1.00 71.88 331 ALA A O 1
ATOM 2598 N N . ARG A 1 332 ? 14.241 24.782 -28.999 1.00 70.81 332 ARG A N 1
ATOM 2599 C CA . ARG A 1 332 ? 13.907 25.639 -30.132 1.00 70.81 332 ARG A CA 1
ATOM 2600 C C . ARG A 1 332 ? 12.413 25.938 -30.200 1.00 70.81 332 ARG A C 1
ATOM 2602 O O . ARG A 1 332 ? 11.610 25.063 -30.510 1.00 70.81 332 ARG A O 1
ATOM 2609 N N . GLN A 1 333 ? 12.052 27.186 -29.918 1.00 65.75 333 GLN A N 1
ATOM 2610 C CA . GLN A 1 333 ? 10.664 27.662 -29.941 1.00 65.75 333 GLN A CA 1
ATOM 2611 C C . GLN A 1 333 ? 10.171 28.021 -31.349 1.00 65.75 333 GLN A C 1
ATOM 2613 O O . GLN A 1 333 ? 8.973 28.124 -31.568 1.00 65.75 333 GLN A O 1
ATOM 2618 N N . ASP A 1 334 ? 11.071 28.158 -32.321 1.00 69.75 334 ASP A N 1
ATOM 2619 C CA . ASP A 1 334 ? 10.765 28.471 -33.723 1.00 69.75 334 ASP A CA 1
ATOM 2620 C C . ASP A 1 334 ? 10.057 27.333 -34.474 1.00 69.75 334 ASP A C 1
ATOM 2622 O O . ASP A 1 334 ? 9.548 27.534 -35.572 1.00 69.75 334 ASP A O 1
ATOM 2626 N N . THR A 1 335 ? 10.004 26.143 -33.874 1.00 63.03 335 THR A N 1
ATOM 2627 C CA . THR A 1 335 ? 9.230 24.997 -34.376 1.00 63.03 335 THR A CA 1
ATOM 2628 C C . THR A 1 335 ? 7.820 24.921 -33.792 1.00 63.03 335 THR A C 1
ATOM 2630 O O . THR A 1 335 ? 7.020 24.095 -34.232 1.00 63.03 335 THR A O 1
ATOM 2633 N N . LEU A 1 336 ? 7.503 25.762 -32.802 1.00 65.06 336 LEU A N 1
ATOM 2634 C CA . LEU A 1 336 ? 6.183 25.792 -32.188 1.00 65.06 336 LEU A CA 1
ATOM 2635 C C . LEU A 1 336 ? 5.228 26.633 -33.047 1.00 65.06 336 LEU A C 1
ATOM 2637 O O . LEU A 1 336 ? 5.630 27.681 -33.559 1.00 65.06 336 LEU A O 1
ATOM 2641 N N . PRO A 1 337 ? 3.963 26.205 -33.203 1.00 66.94 337 PRO A N 1
ATOM 2642 C CA . PRO A 1 337 ? 2.962 27.008 -33.887 1.00 66.94 337 PRO A CA 1
ATOM 2643 C C . PRO A 1 337 ? 2.831 28.356 -33.176 1.00 66.94 337 PRO A C 1
ATOM 2645 O O . PRO A 1 337 ? 2.581 28.414 -31.972 1.00 66.94 337 PRO A O 1
ATOM 2648 N N . THR A 1 338 ? 3.053 29.442 -33.915 1.00 72.50 338 THR A N 1
ATOM 2649 C CA . THR A 1 338 ? 2.870 30.794 -33.387 1.00 72.50 338 THR A CA 1
ATOM 2650 C C . THR A 1 338 ? 1.367 31.034 -33.238 1.00 72.50 338 THR A C 1
ATOM 2652 O O . THR A 1 338 ? 0.662 30.914 -34.243 1.00 72.50 338 THR A O 1
ATOM 2655 N N . PRO A 1 339 ? 0.859 31.324 -32.027 1.00 71.00 339 PRO A N 1
ATOM 2656 C CA . PRO A 1 339 ? -0.571 31.519 -31.822 1.00 71.00 339 PRO A CA 1
ATOM 2657 C C . PRO A 1 339 ? -1.079 32.679 -32.680 1.00 71.00 339 PRO A C 1
ATOM 2659 O O . PRO A 1 339 ? -0.417 33.717 -32.780 1.00 71.00 339 PRO A O 1
ATOM 2662 N N . SER A 1 340 ? -2.245 32.513 -33.302 1.00 82.75 340 SER A N 1
ATOM 2663 C CA . SER A 1 340 ? -2.900 33.613 -34.008 1.00 82.75 340 SER A CA 1
ATOM 2664 C C . SER A 1 340 ? -3.393 34.678 -33.010 1.00 82.75 340 SER A C 1
ATOM 2666 O O . SER A 1 340 ? -3.540 34.390 -31.820 1.00 82.75 340 SER A O 1
ATOM 2668 N N . PRO A 1 341 ? -3.694 35.915 -33.449 1.00 83.94 341 PRO A N 1
ATOM 2669 C CA . PRO A 1 341 ? -4.302 36.924 -32.578 1.00 83.94 341 PRO A CA 1
ATOM 2670 C C . PRO A 1 341 ? -5.619 36.465 -31.928 1.00 83.94 341 PRO A C 1
ATOM 2672 O O . PRO A 1 341 ? -5.942 36.895 -30.824 1.00 83.94 341 PRO A O 1
ATOM 2675 N N . GLU A 1 342 ? -6.371 35.582 -32.590 1.00 84.88 342 GLU A N 1
ATOM 2676 C CA . GLU A 1 342 ? -7.586 34.971 -32.039 1.00 84.88 342 GLU A CA 1
ATOM 2677 C C . GLU A 1 342 ? -7.251 33.967 -30.929 1.00 84.88 342 GLU A C 1
ATOM 2679 O O . GLU A 1 342 ? -7.855 34.026 -29.859 1.00 84.88 342 GLU A O 1
ATOM 2684 N N . ASP A 1 343 ? -6.234 33.125 -31.130 1.00 79.25 343 ASP A N 1
ATOM 2685 C CA . ASP A 1 343 ? -5.754 32.186 -30.108 1.00 79.25 343 ASP A CA 1
ATOM 2686 C C . ASP A 1 343 ? -5.203 32.921 -28.881 1.00 79.25 343 ASP A C 1
ATOM 2688 O O . ASP A 1 343 ? -5.451 32.505 -27.753 1.00 79.25 343 ASP A O 1
ATOM 2692 N N . LEU A 1 344 ? -4.493 34.038 -29.079 1.00 81.56 344 LEU A N 1
ATOM 2693 C CA . LEU A 1 344 ? -3.997 34.871 -27.980 1.00 81.56 344 LEU A CA 1
ATOM 2694 C C . LEU A 1 344 ? -5.147 35.454 -27.153 1.00 81.56 344 LEU A C 1
ATOM 2696 O O . LEU A 1 344 ? -5.107 35.378 -25.930 1.00 81.56 344 LEU A O 1
ATOM 2700 N N . ASN A 1 345 ? -6.201 35.955 -27.802 1.00 85.62 345 ASN A N 1
ATOM 2701 C CA . ASN A 1 345 ? -7.384 36.457 -27.100 1.00 85.62 345 ASN A CA 1
ATOM 2702 C C . ASN A 1 345 ? -8.120 35.346 -26.331 1.00 85.62 345 ASN A C 1
ATOM 2704 O O . ASN A 1 345 ? -8.623 35.588 -25.233 1.00 85.62 345 ASN A O 1
ATOM 2708 N N . LEU A 1 346 ? -8.186 34.129 -26.886 1.00 84.44 346 LEU A N 1
ATOM 2709 C CA . LEU A 1 346 ? -8.757 32.970 -26.193 1.00 84.44 346 LEU A CA 1
ATOM 2710 C C . LEU A 1 346 ? -7.913 32.566 -24.980 1.00 84.44 346 LEU A C 1
ATOM 2712 O O . LEU A 1 346 ? -8.470 32.328 -23.910 1.00 84.44 346 LEU A O 1
ATOM 2716 N N . LEU A 1 347 ? -6.586 32.546 -25.123 1.00 80.88 347 LEU A N 1
ATOM 2717 C CA . LEU A 1 347 ? -5.657 32.263 -24.029 1.00 80.88 347 LEU A CA 1
ATOM 2718 C C . LEU A 1 347 ? -5.730 33.333 -22.935 1.00 80.88 347 LEU A C 1
ATOM 2720 O O . LEU A 1 347 ? -5.742 32.986 -21.759 1.00 80.88 347 LEU A O 1
ATOM 2724 N N . ASP A 1 348 ? -5.840 34.614 -23.285 1.00 87.25 348 ASP A N 1
ATOM 2725 C CA . ASP A 1 348 ? -6.013 35.697 -22.310 1.00 87.25 348 ASP A CA 1
ATOM 2726 C C . ASP A 1 348 ? -7.344 35.569 -21.552 1.00 87.25 348 ASP A C 1
ATOM 2728 O O . ASP A 1 348 ? -7.388 35.739 -20.329 1.00 87.25 348 ASP A O 1
ATOM 2732 N N . ALA A 1 349 ? -8.425 35.197 -22.245 1.00 88.75 349 ALA A N 1
ATOM 2733 C CA . ALA A 1 349 ? -9.711 34.913 -21.612 1.00 88.75 349 ALA A CA 1
ATOM 2734 C C . ALA A 1 349 ? -9.638 33.687 -20.681 1.00 88.75 349 ALA A C 1
ATOM 2736 O O . ALA A 1 349 ? -10.206 33.699 -19.584 1.00 88.75 349 ALA A O 1
ATOM 2737 N N . GLU A 1 350 ? -8.913 32.642 -21.085 1.00 87.62 350 GLU A N 1
ATOM 2738 C CA . GLU A 1 350 ? -8.671 31.454 -20.267 1.00 87.62 350 GLU A CA 1
ATOM 2739 C C . GLU A 1 350 ? -7.819 31.785 -19.036 1.00 87.62 350 GLU A C 1
ATOM 2741 O O . GLU A 1 350 ? -8.161 31.376 -17.927 1.00 87.62 350 GLU A O 1
ATOM 2746 N N . ILE A 1 351 ? -6.767 32.592 -19.190 1.00 85.00 351 ILE A N 1
ATOM 2747 C CA . ILE A 1 351 ? -5.933 33.081 -18.087 1.00 85.00 351 ILE A CA 1
ATOM 2748 C C . ILE A 1 351 ? -6.786 33.844 -17.076 1.00 85.00 351 ILE A C 1
ATOM 2750 O O . ILE A 1 351 ? -6.652 33.620 -15.872 1.00 85.00 351 ILE A O 1
ATOM 2754 N N . GLU A 1 352 ? -7.668 34.730 -17.532 1.00 90.62 352 GLU A N 1
ATOM 2755 C CA . GLU A 1 352 ? -8.509 35.524 -16.637 1.00 90.62 352 GLU A CA 1
ATOM 2756 C C . GLU A 1 352 ? -9.543 34.653 -15.903 1.00 90.62 352 GLU A C 1
ATOM 2758 O O . GLU A 1 352 ? -9.746 34.795 -14.694 1.00 90.62 352 GLU A O 1
ATOM 2763 N N . SER A 1 353 ? -10.116 33.669 -16.600 1.00 89.19 353 SER A N 1
ATOM 2764 C CA . SER A 1 353 ? -10.984 32.648 -16.005 1.00 89.19 353 SER A CA 1
ATOM 2765 C C . SER A 1 353 ? -10.249 31.814 -14.946 1.00 89.19 353 SER A C 1
ATOM 2767 O O . SER A 1 353 ? -10.734 31.627 -13.824 1.00 89.19 353 SER A O 1
ATOM 2769 N N . LEU A 1 354 ? -9.031 31.362 -15.258 1.00 83.25 354 LEU A N 1
ATOM 2770 C CA . LEU A 1 354 ? -8.199 30.578 -14.350 1.00 83.25 354 LEU A CA 1
ATOM 2771 C C . LEU A 1 354 ? -7.749 31.394 -13.136 1.00 83.25 354 LEU A C 1
ATOM 2773 O O . LEU A 1 354 ? -7.780 30.867 -12.025 1.00 83.25 354 LEU A O 1
ATOM 2777 N N . LYS A 1 355 ? -7.387 32.674 -13.297 1.00 87.50 355 LYS A N 1
ATOM 2778 C CA . LYS A 1 355 ? -7.080 33.570 -12.166 1.00 87.50 355 LYS A CA 1
ATOM 2779 C C . LYS A 1 355 ? -8.266 33.682 -11.218 1.00 87.50 355 LYS A C 1
ATOM 2781 O O . LYS A 1 355 ? -8.095 33.495 -10.015 1.00 87.50 355 LYS A O 1
ATOM 2786 N N . LYS A 1 356 ? -9.467 33.903 -11.760 1.00 91.19 356 LYS A N 1
ATOM 2787 C CA . LYS A 1 356 ? -10.693 33.966 -10.963 1.00 91.19 356 LYS A CA 1
ATOM 2788 C C . LYS A 1 356 ? -10.929 32.663 -10.191 1.00 91.19 356 LYS A C 1
ATOM 2790 O O . LYS A 1 356 ? -11.164 32.700 -8.987 1.00 91.19 356 LYS A O 1
ATOM 2795 N N . SER A 1 357 ? -10.768 31.514 -10.849 1.00 85.38 357 SER A N 1
ATOM 2796 C CA . SER A 1 357 ? -10.874 30.190 -10.216 1.00 85.38 357 SER A CA 1
ATOM 2797 C C . SER A 1 357 ? -9.827 29.977 -9.111 1.00 85.38 357 SER A C 1
ATOM 2799 O O . SER A 1 357 ? -10.126 29.423 -8.050 1.00 85.38 357 SER A O 1
ATOM 2801 N N . VAL A 1 358 ? -8.594 30.450 -9.316 1.00 84.94 358 VAL A N 1
ATOM 2802 C CA . VAL A 1 358 ? -7.527 30.393 -8.306 1.00 84.94 358 VAL A CA 1
ATOM 2803 C C . VAL A 1 358 ? -7.878 31.240 -7.088 1.00 84.94 358 VAL A C 1
ATOM 2805 O O . VAL A 1 358 ? -7.708 30.767 -5.963 1.00 84.94 358 VAL A O 1
ATOM 2808 N N . ASP A 1 359 ? -8.374 32.459 -7.286 1.00 88.50 359 ASP A N 1
ATOM 2809 C CA . ASP A 1 359 ? -8.742 33.348 -6.185 1.00 88.50 359 ASP A CA 1
ATOM 2810 C C . ASP A 1 359 ? -9.940 32.803 -5.395 1.00 88.50 359 ASP A C 1
ATOM 2812 O O . ASP A 1 359 ? -9.894 32.757 -4.163 1.00 88.50 359 ASP A O 1
ATOM 2816 N N . GLU A 1 360 ? -10.950 32.262 -6.081 1.00 90.06 360 GLU A N 1
ATOM 2817 C CA . GLU A 1 360 ? -12.080 31.567 -5.453 1.00 90.06 360 GLU A CA 1
ATOM 2818 C C . GLU A 1 360 ? -11.616 30.365 -4.610 1.00 90.06 360 GLU A C 1
ATOM 2820 O O . GLU A 1 360 ? -12.006 30.215 -3.447 1.00 90.06 360 GLU A O 1
ATOM 2825 N N . LYS A 1 361 ? -10.724 29.521 -5.149 1.00 82.12 361 LYS A N 1
ATOM 2826 C CA . LYS A 1 361 ? -10.179 28.364 -4.416 1.00 82.12 361 LYS A CA 1
ATOM 2827 C C . LYS A 1 361 ? -9.279 28.776 -3.247 1.00 82.12 361 LYS A C 1
ATOM 2829 O O . LYS A 1 361 ? -9.291 28.108 -2.206 1.00 82.12 361 LYS A O 1
ATOM 2834 N N . ARG A 1 362 ? -8.509 29.862 -3.374 1.00 83.88 362 ARG A N 1
ATOM 2835 C CA . ARG A 1 362 ? -7.688 30.414 -2.280 1.00 83.88 362 ARG A CA 1
ATOM 2836 C C . ARG A 1 362 ? -8.554 30.903 -1.131 1.00 83.88 362 ARG A C 1
ATOM 2838 O O . ARG A 1 362 ? -8.268 30.572 0.020 1.00 83.88 362 ARG A O 1
ATOM 2845 N N . GLU A 1 363 ? -9.624 31.626 -1.436 1.00 87.88 363 GLU A N 1
ATOM 2846 C CA . GLU A 1 363 ? -10.556 32.116 -0.423 1.00 87.88 363 GLU A CA 1
ATOM 2847 C C . GLU A 1 363 ? -11.286 30.956 0.272 1.00 87.88 363 GLU A C 1
ATOM 2849 O O . GLU A 1 363 ? -11.310 30.885 1.503 1.00 87.88 363 GLU A O 1
ATOM 2854 N N . ALA A 1 364 ? -11.758 29.961 -0.486 1.00 82.12 364 ALA A N 1
ATOM 2855 C CA . ALA A 1 364 ? -12.344 28.746 0.083 1.00 82.12 364 ALA A CA 1
ATOM 2856 C C . ALA A 1 364 ? -11.367 28.007 1.021 1.00 82.12 364 ALA A C 1
ATOM 2858 O O . ALA A 1 364 ? -11.746 27.562 2.108 1.00 82.12 364 ALA A O 1
ATOM 2859 N N . THR A 1 365 ? -10.089 27.920 0.639 1.00 81.44 365 THR A N 1
ATOM 2860 C CA . THR A 1 365 ? -9.038 27.309 1.469 1.00 81.44 365 THR A CA 1
ATOM 2861 C C . THR A 1 365 ? -8.844 28.081 2.774 1.00 81.44 365 THR A C 1
ATOM 2863 O O . THR A 1 365 ? -8.818 27.478 3.850 1.00 81.44 365 THR A O 1
ATOM 2866 N N . ARG A 1 366 ? -8.779 29.416 2.704 1.00 86.62 366 ARG A N 1
ATOM 2867 C CA . ARG A 1 366 ? -8.633 30.287 3.878 1.00 86.62 366 ARG A CA 1
ATOM 2868 C C . ARG A 1 366 ? -9.795 30.118 4.860 1.00 86.62 366 ARG A C 1
ATOM 2870 O O . ARG A 1 366 ? -9.571 29.987 6.065 1.00 86.62 366 ARG A O 1
ATOM 2877 N N . GLN A 1 367 ? -11.025 30.048 4.354 1.00 82.94 367 GLN A N 1
ATOM 2878 C CA . GLN A 1 367 ? -12.223 29.825 5.170 1.00 82.94 367 GLN A CA 1
ATOM 2879 C C . GLN A 1 367 ? -12.221 28.448 5.843 1.00 82.94 367 GLN A C 1
ATOM 2881 O O . GLN A 1 367 ? -12.542 28.329 7.029 1.00 82.94 367 GLN A O 1
ATOM 2886 N N . ILE A 1 368 ? -11.822 27.395 5.123 1.00 79.38 368 ILE A N 1
ATOM 2887 C CA . ILE A 1 368 ? -11.700 26.046 5.695 1.00 79.38 368 ILE A CA 1
ATOM 2888 C C . ILE A 1 368 ? -10.644 26.023 6.803 1.00 79.38 368 ILE A C 1
ATOM 2890 O O . ILE A 1 368 ? -10.891 25.448 7.864 1.00 79.38 368 ILE A O 1
ATOM 2894 N N . GLN A 1 369 ? -9.502 26.676 6.594 1.00 75.00 369 GLN A N 1
ATOM 2895 C CA . GLN A 1 369 ? -8.416 26.719 7.569 1.00 75.00 369 GLN A CA 1
ATOM 2896 C C . GLN A 1 369 ? -8.822 27.460 8.851 1.00 75.00 369 GLN A C 1
ATOM 2898 O O . GLN A 1 369 ? -8.555 26.972 9.949 1.00 75.00 369 GLN A O 1
ATOM 2903 N N . SER A 1 370 ? -9.571 28.562 8.730 1.00 81.75 370 SER A N 1
ATOM 2904 C CA . SER A 1 370 ? -10.185 29.245 9.878 1.00 81.75 370 SER A CA 1
ATOM 2905 C C . SER A 1 370 ? -11.160 28.331 10.636 1.00 81.75 370 SER A C 1
ATOM 2907 O O . SER A 1 370 ? -11.067 28.197 11.857 1.00 81.75 370 SER A O 1
ATOM 2909 N N . ARG A 1 371 ? -12.045 27.614 9.927 1.00 80.12 371 ARG A N 1
ATOM 2910 C CA . ARG A 1 371 ? -12.988 26.665 10.550 1.00 80.12 371 ARG A CA 1
ATOM 2911 C C . ARG A 1 371 ? -12.291 25.510 11.267 1.00 80.12 371 ARG A C 1
ATOM 2913 O O . ARG A 1 371 ? -12.779 25.073 12.306 1.00 80.12 371 ARG A O 1
ATOM 2920 N N . ILE A 1 372 ? -11.186 25.001 10.715 1.00 73.44 372 ILE A N 1
ATOM 2921 C CA . ILE A 1 372 ? -10.355 23.973 11.361 1.00 73.44 372 ILE A CA 1
ATOM 2922 C C . ILE A 1 372 ? -9.759 24.523 12.657 1.00 73.44 372 ILE A C 1
ATOM 2924 O O . ILE A 1 372 ? -9.879 23.860 13.683 1.00 73.44 372 ILE A O 1
ATOM 2928 N N . GLY A 1 373 ? -9.199 25.737 12.632 1.00 76.12 373 GLY A N 1
ATOM 2929 C CA . GLY A 1 373 ? -8.680 26.398 13.832 1.00 76.12 373 GLY A CA 1
ATOM 2930 C C . GLY A 1 373 ? -9.736 26.523 14.934 1.00 76.12 373 GLY A C 1
ATOM 2931 O O . GLY A 1 373 ? -9.488 26.129 16.070 1.00 76.12 373 GLY A O 1
ATOM 2932 N N . HIS A 1 374 ? -10.949 26.969 14.591 1.00 73.62 374 HIS A N 1
ATOM 2933 C CA . HIS A 1 374 ? -12.055 27.062 15.551 1.00 73.62 374 HIS A CA 1
ATOM 2934 C C . HIS A 1 374 ? -12.481 25.701 16.127 1.00 73.62 374 HIS A C 1
ATOM 2936 O O . HIS A 1 374 ? -12.679 25.591 17.336 1.00 73.62 374 HIS A O 1
ATOM 2942 N N . HIS A 1 375 ? -12.603 24.661 15.293 1.00 72.25 375 HIS A N 1
ATOM 2943 C CA . HIS A 1 375 ? -12.945 23.312 15.766 1.00 72.25 375 HIS A CA 1
ATOM 2944 C C . HIS A 1 375 ? -11.851 22.709 16.650 1.00 72.25 375 HIS A C 1
ATOM 2946 O O . HIS A 1 375 ? -12.159 22.054 17.638 1.00 72.25 375 HIS A O 1
ATOM 2952 N N . HIS A 1 376 ? -10.581 22.933 16.313 1.00 74.25 376 HIS A N 1
ATOM 2953 C CA . HIS A 1 376 ? -9.463 22.434 17.105 1.00 74.25 376 HIS A CA 1
ATOM 2954 C C . HIS A 1 376 ? -9.474 23.035 18.515 1.00 74.25 376 HIS A C 1
ATOM 2956 O O . HIS A 1 376 ? -9.401 22.293 19.492 1.00 74.25 376 HIS A O 1
ATOM 2962 N N . SER A 1 377 ? -9.676 24.352 18.629 1.00 76.12 377 SER A N 1
ATOM 2963 C CA . SER A 1 377 ? -9.821 25.016 19.928 1.00 76.12 377 SER A CA 1
ATOM 2964 C C . SER A 1 377 ? -11.025 24.499 20.722 1.00 76.12 377 SER A C 1
ATOM 2966 O O . SER A 1 377 ? -10.906 24.283 21.924 1.00 76.12 377 SER A O 1
ATOM 2968 N N . HIS A 1 378 ? -12.167 24.252 20.068 1.00 74.94 378 HIS A N 1
ATOM 2969 C CA . HIS A 1 378 ? -13.346 23.678 20.728 1.00 74.94 378 HIS A CA 1
ATOM 2970 C C . HIS A 1 378 ? -13.076 22.261 21.259 1.00 74.94 378 HIS A C 1
ATOM 2972 O O . HIS A 1 378 ? -13.355 21.976 22.419 1.00 74.94 378 HIS A O 1
ATOM 2978 N N . ASN A 1 379 ? -12.470 21.394 20.445 1.00 71.31 379 ASN A N 1
ATOM 2979 C CA . ASN A 1 379 ? -12.164 20.017 20.837 1.00 71.31 379 ASN A CA 1
ATOM 2980 C C . ASN A 1 379 ? -11.136 19.952 21.973 1.00 71.31 379 ASN A C 1
ATOM 2982 O O . ASN A 1 379 ? -11.238 19.082 22.830 1.00 71.31 379 ASN A O 1
ATOM 2986 N N . ILE A 1 380 ? -10.163 20.872 22.010 1.00 74.94 380 ILE A N 1
ATOM 2987 C CA . ILE A 1 380 ? -9.222 20.987 23.136 1.00 74.94 380 ILE A CA 1
ATOM 2988 C C . ILE A 1 380 ? -9.964 21.352 24.427 1.00 74.94 380 ILE A C 1
ATOM 2990 O O . ILE A 1 380 ? -9.688 20.772 25.474 1.00 74.94 380 ILE A O 1
ATOM 2994 N N . LEU A 1 381 ? -10.908 22.297 24.368 1.00 73.88 381 LEU A N 1
ATOM 2995 C CA . LEU A 1 381 ? -11.710 22.680 25.534 1.00 73.88 381 LEU A CA 1
ATOM 2996 C C . LEU A 1 381 ? -12.583 21.517 26.026 1.00 73.88 381 LEU A C 1
ATOM 2998 O O . LEU A 1 381 ? -12.646 21.267 27.228 1.00 73.88 381 LEU A O 1
ATOM 3002 N N . GLU A 1 382 ? -13.203 20.780 25.107 1.00 75.38 382 GLU A N 1
ATOM 3003 C CA . GLU A 1 382 ? -14.029 19.611 25.418 1.00 75.38 382 GLU A CA 1
ATOM 3004 C C . GLU A 1 382 ? -13.198 18.459 26.004 1.00 75.38 382 GLU A C 1
ATOM 3006 O O . GLU A 1 382 ? -13.568 17.897 27.034 1.00 75.38 382 GLU A O 1
ATOM 3011 N N . LEU A 1 383 ? -12.021 18.175 25.432 1.00 70.12 383 LEU A N 1
ATOM 3012 C CA . LEU A 1 383 ? -11.070 17.201 25.975 1.00 70.12 383 LEU A CA 1
ATOM 3013 C C . LEU A 1 383 ? -10.604 17.584 27.378 1.00 70.12 383 LEU A C 1
ATOM 3015 O O . LEU A 1 383 ? -10.602 16.738 28.265 1.00 70.12 383 LEU A O 1
ATOM 3019 N N . ASN A 1 384 ? -10.255 18.850 27.606 1.00 73.62 384 ASN A N 1
ATOM 3020 C CA . ASN A 1 384 ? -9.870 19.321 28.935 1.00 73.62 384 ASN A CA 1
ATOM 3021 C C . ASN A 1 384 ? -11.029 19.205 29.938 1.00 73.62 384 ASN A C 1
ATOM 3023 O O . ASN A 1 384 ? -10.802 18.870 31.098 1.00 73.62 384 ASN A O 1
ATOM 3027 N N . SER A 1 385 ? -12.271 19.442 29.509 1.00 76.56 385 SER A N 1
ATOM 3028 C CA . SER A 1 385 ? -13.453 19.236 30.353 1.00 76.56 385 SER A CA 1
ATOM 3029 C C . SER A 1 385 ? -13.659 17.760 30.703 1.00 76.56 385 SER A C 1
ATOM 3031 O O . SER A 1 385 ? -13.942 17.442 31.855 1.00 76.56 385 SER A O 1
ATOM 3033 N N . LEU A 1 386 ? -13.502 16.856 29.732 1.00 72.25 386 LEU A N 1
ATOM 3034 C CA . LEU A 1 386 ? -13.645 15.411 29.929 1.00 72.25 386 LEU A CA 1
ATOM 3035 C C . LEU A 1 386 ? -12.517 14.837 30.792 1.00 72.25 386 LEU A C 1
ATOM 3037 O O . LEU A 1 386 ? -12.777 14.017 31.666 1.00 72.25 386 LEU A O 1
ATOM 3041 N N . ASN A 1 387 ? -11.285 15.310 30.614 1.00 71.62 387 ASN A N 1
ATOM 3042 C CA . ASN A 1 387 ? -10.136 14.865 31.404 1.00 71.62 387 ASN A CA 1
ATOM 3043 C C . ASN A 1 387 ? -10.232 15.302 32.879 1.00 71.62 387 ASN A C 1
ATOM 3045 O O . ASN A 1 387 ? -9.661 14.667 33.758 1.00 71.62 387 ASN A O 1
ATOM 3049 N N . ASN A 1 388 ? -10.988 16.370 33.154 1.00 73.75 388 ASN A N 1
ATOM 3050 C CA . ASN A 1 388 ? -11.310 16.824 34.508 1.00 73.75 388 ASN A CA 1
ATOM 3051 C C . ASN A 1 388 ? -12.610 16.209 35.064 1.00 73.75 388 ASN A C 1
ATOM 3053 O O . ASN A 1 388 ? -12.997 16.519 36.192 1.00 73.75 388 ASN A O 1
ATOM 3057 N N . SER A 1 389 ? -13.303 15.368 34.292 1.00 74.12 389 SER A N 1
ATOM 3058 C CA . SER A 1 389 ? -14.503 14.662 34.745 1.00 74.12 389 SER A CA 1
ATOM 3059 C C . SER A 1 389 ? -14.145 13.321 35.395 1.00 74.12 389 SER A C 1
ATOM 3061 O O . SER A 1 389 ? -13.092 12.744 35.126 1.00 74.12 389 SER A O 1
ATOM 3063 N N . LEU A 1 390 ? -15.004 12.825 36.292 1.00 70.88 390 LEU A N 1
ATOM 3064 C CA . LEU A 1 390 ? -14.791 11.520 36.919 1.00 70.88 390 LEU A CA 1
ATOM 3065 C C . LEU A 1 390 ? -14.852 10.416 35.856 1.00 70.88 390 LEU A C 1
ATOM 3067 O O . LEU A 1 390 ? -15.751 10.401 35.019 1.00 70.88 390 LEU A O 1
ATOM 3071 N N . THR A 1 391 ? -13.932 9.455 35.928 1.00 76.88 391 THR A N 1
ATOM 3072 C CA . THR A 1 391 ? -13.945 8.297 35.028 1.00 76.88 391 THR A CA 1
ATOM 3073 C C . THR A 1 391 ? -15.154 7.399 35.300 1.00 76.88 391 THR A C 1
ATOM 3075 O O . THR A 1 391 ? -15.693 7.366 36.411 1.00 76.88 391 THR A O 1
ATOM 3078 N N . ASN A 1 392 ? -15.566 6.625 34.292 1.00 77.50 392 ASN A N 1
ATOM 3079 C CA . ASN A 1 392 ? -16.691 5.689 34.404 1.00 77.50 392 ASN A CA 1
ATOM 3080 C C . ASN A 1 392 ? -16.518 4.694 35.561 1.00 77.50 392 ASN A C 1
ATOM 3082 O O . ASN A 1 392 ? -17.483 4.392 36.256 1.00 77.50 392 ASN A O 1
ATOM 3086 N N . GLU A 1 393 ? -15.290 4.238 35.810 1.00 78.12 393 GLU A N 1
ATOM 3087 C CA . GLU A 1 393 ? -14.968 3.337 36.921 1.00 78.12 393 GLU A CA 1
ATOM 3088 C C . GLU A 1 393 ? -15.213 3.995 38.284 1.00 78.12 393 GLU A C 1
ATOM 3090 O O . GLU A 1 393 ? -15.830 3.402 39.172 1.00 78.12 393 GLU A O 1
ATOM 3095 N N . VAL A 1 394 ? -14.784 5.251 38.444 1.00 80.38 394 VAL A N 1
ATOM 3096 C CA . VAL A 1 394 ? -14.985 6.002 39.690 1.00 80.38 394 VAL A CA 1
ATOM 3097 C C . VAL A 1 394 ? -16.467 6.342 39.877 1.00 80.38 394 VAL A C 1
ATOM 3099 O O . VAL A 1 394 ? -16.978 6.241 40.992 1.00 80.38 394 VAL A O 1
ATOM 3102 N N . MET A 1 395 ? -17.187 6.677 38.801 1.00 80.31 395 MET A N 1
ATOM 3103 C CA . MET A 1 395 ? -18.638 6.895 38.850 1.00 80.31 395 MET A CA 1
ATOM 3104 C C . MET A 1 395 ? -19.397 5.623 39.240 1.00 80.31 395 MET A C 1
ATOM 3106 O O . MET A 1 395 ? -20.269 5.687 40.103 1.00 80.31 395 MET A O 1
ATOM 3110 N N . ALA A 1 396 ? -19.044 4.467 38.670 1.00 80.19 396 ALA A N 1
ATOM 3111 C CA . ALA A 1 396 ? -19.659 3.186 39.009 1.00 80.19 396 ALA A CA 1
ATOM 3112 C C . ALA A 1 396 ? -19.444 2.833 40.487 1.00 80.19 396 ALA A C 1
ATOM 3114 O O . ALA A 1 396 ? -20.399 2.488 41.186 1.00 80.19 396 ALA A O 1
ATOM 3115 N N . LYS A 1 397 ? -18.217 3.020 40.991 1.00 86.75 397 LYS A N 1
ATOM 3116 C CA . LYS A 1 397 ? -17.907 2.840 42.413 1.00 86.75 397 LYS A CA 1
ATOM 3117 C C . LYS A 1 397 ? -18.725 3.786 43.297 1.00 86.75 397 LYS A C 1
ATOM 3119 O O . LYS A 1 397 ? -19.290 3.354 44.298 1.00 86.75 397 LYS A O 1
ATOM 3124 N N . ARG A 1 398 ? -18.858 5.059 42.909 1.00 87.00 398 ARG A N 1
ATOM 3125 C CA . ARG A 1 398 ? -19.640 6.039 43.676 1.00 87.00 398 ARG A CA 1
ATOM 3126 C C . ARG A 1 398 ? -21.137 5.726 43.683 1.00 87.00 398 ARG A C 1
ATOM 3128 O O . ARG A 1 398 ? -21.792 5.910 44.706 1.00 87.00 398 ARG A O 1
ATOM 3135 N N . ILE A 1 399 ? -21.680 5.244 42.565 1.00 87.94 399 ILE A N 1
ATOM 3136 C CA . ILE A 1 399 ? -23.069 4.777 42.474 1.00 87.94 399 ILE A CA 1
ATOM 3137 C C . ILE A 1 399 ? -23.282 3.582 43.403 1.00 87.94 399 ILE A C 1
ATOM 3139 O O . ILE A 1 399 ? -24.286 3.547 44.113 1.00 87.94 399 ILE A O 1
ATOM 3143 N N . GLN A 1 400 ? -22.342 2.635 43.440 1.00 91.06 400 GLN A N 1
ATOM 3144 C CA . GLN A 1 400 ? -22.416 1.490 44.343 1.00 91.06 400 GLN A CA 1
ATOM 3145 C C . GLN A 1 400 ? -22.443 1.937 45.813 1.00 91.06 400 GLN A C 1
ATOM 3147 O O . GLN A 1 400 ? -23.374 1.577 46.531 1.00 91.06 400 GLN A O 1
ATOM 3152 N N . GLU A 1 401 ? -21.501 2.790 46.230 1.00 91.12 401 GLU A N 1
ATOM 3153 C CA . GLU A 1 401 ? -21.444 3.341 47.595 1.00 91.12 401 GLU A CA 1
ATOM 3154 C C . GLU A 1 401 ? -22.755 4.039 47.988 1.00 91.12 401 GLU A C 1
ATOM 3156 O O . GLU A 1 401 ? -23.330 3.762 49.038 1.00 91.12 401 GLU A O 1
ATOM 3161 N N . LEU A 1 402 ? -23.281 4.905 47.116 1.00 90.94 402 LEU A N 1
ATOM 3162 C CA . LEU A 1 402 ? -24.540 5.615 47.361 1.00 90.94 402 LEU A CA 1
ATOM 3163 C C . LEU A 1 402 ? -25.748 4.672 47.403 1.00 90.94 402 LEU A C 1
ATOM 3165 O O . LEU A 1 402 ? -26.714 4.931 48.121 1.00 90.94 402 LEU A O 1
ATOM 3169 N N . THR A 1 403 ? -25.720 3.582 46.638 1.00 92.62 403 THR A N 1
ATOM 3170 C CA . THR A 1 403 ? -26.788 2.574 46.648 1.00 92.62 403 THR A CA 1
ATOM 3171 C C . THR A 1 403 ? -26.777 1.795 47.961 1.00 92.62 403 THR A C 1
ATOM 3173 O O . THR A 1 403 ? -27.836 1.564 48.548 1.00 92.62 403 THR A O 1
ATOM 3176 N N . GLU A 1 404 ? -25.591 1.452 48.463 1.00 92.19 404 GLU A N 1
ATOM 3177 C CA . GLU A 1 404 ? -25.406 0.819 49.770 1.00 92.19 404 GLU A CA 1
ATOM 3178 C C . GLU A 1 404 ? -25.842 1.757 50.908 1.00 92.19 404 GLU A C 1
ATOM 3180 O O . GLU A 1 404 ? -26.639 1.358 51.762 1.00 92.19 404 GLU A O 1
ATOM 3185 N N . GLU A 1 405 ? -25.428 3.029 50.880 1.00 92.56 405 GLU A N 1
ATOM 3186 C CA . GLU A 1 405 ? -25.872 4.053 51.836 1.00 92.56 405 GLU A CA 1
ATOM 3187 C C . GLU A 1 405 ? -27.399 4.214 51.817 1.00 92.56 405 GLU A C 1
ATOM 3189 O O . GLU A 1 405 ? -28.048 4.133 52.864 1.00 92.56 405 GLU A O 1
ATOM 3194 N N . ASN A 1 406 ? -28.010 4.346 50.638 1.00 90.25 406 ASN A N 1
ATOM 3195 C CA . ASN A 1 406 ? -29.464 4.441 50.512 1.00 90.25 406 ASN A CA 1
ATOM 3196 C C . ASN A 1 406 ? -30.175 3.200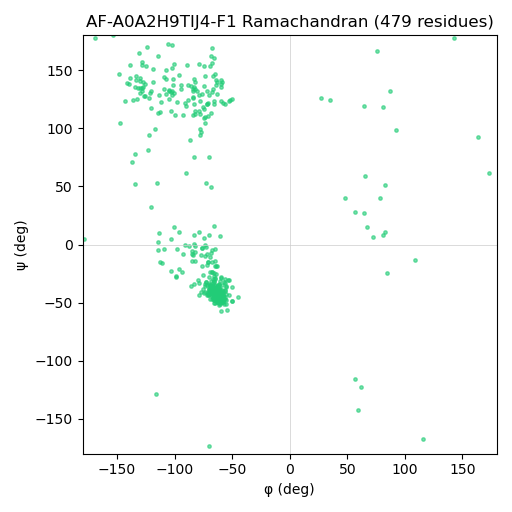 51.056 1.00 90.25 406 ASN A C 1
ATOM 3198 O O . ASN A 1 406 ? -31.184 3.335 51.749 1.00 90.25 406 ASN A O 1
ATOM 3202 N N . ALA A 1 407 ? -29.643 1.998 50.823 1.00 91.94 407 ALA A N 1
ATOM 3203 C CA . ALA A 1 407 ? -30.199 0.777 51.396 1.00 91.94 407 ALA A CA 1
ATOM 3204 C C . ALA A 1 407 ? -30.153 0.795 52.935 1.00 91.94 407 ALA A C 1
ATOM 3206 O O . ALA A 1 407 ? -31.112 0.369 53.588 1.00 91.94 407 ALA A O 1
ATOM 3207 N N . THR A 1 408 ? -29.082 1.325 53.539 1.00 90.31 408 THR A N 1
ATOM 3208 C CA . THR A 1 408 ? -29.014 1.487 55.003 1.00 90.31 408 THR A CA 1
ATOM 3209 C C . THR A 1 408 ? -30.017 2.516 55.521 1.00 90.31 408 THR A C 1
ATOM 3211 O O . THR A 1 408 ? -30.686 2.266 56.529 1.00 90.31 408 THR A O 1
ATOM 3214 N N . PHE A 1 409 ? -30.187 3.641 54.820 1.00 88.94 409 PHE A N 1
ATOM 3215 C CA . PHE A 1 409 ? -31.157 4.661 55.203 1.00 88.94 409 PHE A CA 1
ATOM 3216 C C . PHE A 1 409 ? -32.593 4.169 55.061 1.00 88.94 409 PHE A C 1
ATOM 3218 O O . PHE A 1 409 ? -33.386 4.408 55.967 1.00 88.94 409 PHE A O 1
ATOM 3225 N N . ILE A 1 410 ? -32.916 3.420 54.005 1.00 89.06 410 ILE A N 1
ATOM 3226 C CA . ILE A 1 410 ? -34.235 2.804 53.818 1.00 89.06 410 ILE A CA 1
ATOM 3227 C C . ILE A 1 410 ? -34.546 1.851 54.976 1.00 89.06 410 ILE A C 1
ATOM 3229 O O . ILE A 1 410 ? -35.587 2.004 55.611 1.00 89.06 410 ILE A O 1
ATOM 3233 N N . LYS A 1 411 ? -33.619 0.955 55.344 1.00 85.00 411 LYS A N 1
ATOM 3234 C CA . LYS A 1 411 ? -33.791 0.053 56.502 1.00 85.00 411 LYS A CA 1
ATOM 3235 C C . LYS A 1 411 ? -34.012 0.815 57.809 1.00 85.00 411 LYS A C 1
ATOM 3237 O O . LYS A 1 411 ? -34.892 0.480 58.601 1.00 85.00 411 LYS A O 1
ATOM 3242 N N . ARG A 1 412 ? -33.224 1.867 58.051 1.00 82.12 412 ARG A N 1
ATOM 3243 C CA . ARG A 1 412 ? -33.378 2.715 59.244 1.00 82.12 412 ARG A CA 1
ATOM 3244 C C . ARG A 1 412 ? -34.729 3.427 59.254 1.00 82.12 412 ARG A C 1
ATOM 3246 O O . ARG A 1 412 ? -35.354 3.560 60.303 1.00 82.12 412 ARG A O 1
ATOM 3253 N N . LEU A 1 413 ? -35.178 3.879 58.093 1.00 82.88 413 LEU A N 1
ATOM 3254 C CA . LEU A 1 413 ? -36.429 4.596 57.922 1.00 82.88 413 LEU A CA 1
ATOM 3255 C C . LEU A 1 413 ? -37.637 3.660 58.074 1.00 82.88 413 LEU A C 1
ATOM 3257 O O . LEU A 1 413 ? -38.623 4.063 58.683 1.00 82.88 413 LEU A O 1
ATOM 3261 N N . GLU A 1 414 ? -37.545 2.401 57.640 1.00 81.81 414 GLU A N 1
ATOM 3262 C CA . GLU A 1 414 ? -38.541 1.355 57.920 1.00 81.81 414 GLU A CA 1
ATOM 3263 C C . GLU A 1 414 ? -38.663 1.054 59.419 1.00 81.81 414 GLU A C 1
ATOM 3265 O O . GLU A 1 414 ? -39.776 1.005 59.947 1.00 81.81 414 GLU A O 1
ATOM 3270 N N . LEU A 1 415 ? -37.541 0.933 60.138 1.00 72.19 415 LEU A N 1
ATOM 3271 C CA . LEU A 1 415 ? -37.533 0.743 61.597 1.00 72.19 415 LEU A CA 1
ATOM 3272 C C . LEU A 1 415 ? -38.189 1.915 62.342 1.00 72.19 415 LEU A C 1
ATOM 3274 O O . LEU A 1 415 ? -38.906 1.717 63.322 1.00 72.19 415 LEU A O 1
ATOM 3278 N N . LEU A 1 416 ? -37.970 3.142 61.865 1.00 73.88 416 LEU A N 1
ATOM 3279 C CA . LEU A 1 416 ? -38.581 4.341 62.442 1.00 73.88 416 LEU A CA 1
ATOM 3280 C C . LEU A 1 416 ? -40.067 4.473 62.069 1.00 73.88 416 LEU A C 1
ATOM 3282 O O . LEU A 1 416 ? -40.869 4.861 62.916 1.00 73.88 416 LEU A O 1
ATOM 3286 N N . ARG A 1 417 ? -40.455 4.120 60.834 1.00 74.31 417 ARG A N 1
ATOM 3287 C CA . ARG A 1 417 ? -41.849 4.179 60.349 1.00 74.31 417 ARG A CA 1
ATOM 3288 C C . ARG A 1 417 ? -42.747 3.099 60.941 1.00 74.31 417 ARG A C 1
ATOM 3290 O O . ARG A 1 417 ? -43.925 3.355 61.152 1.00 74.31 417 ARG A O 1
ATOM 3297 N N . THR A 1 418 ? -42.207 1.918 61.233 1.00 70.12 418 THR A N 1
ATOM 3298 C CA . THR A 1 418 ? -42.951 0.826 61.888 1.00 70.12 418 THR A CA 1
ATOM 3299 C C . THR A 1 418 ? -43.214 1.090 63.374 1.00 70.12 418 THR A C 1
ATOM 3301 O O . THR A 1 418 ? -43.890 0.299 64.025 1.00 70.12 418 THR A O 1
ATOM 3304 N N . GLY A 1 419 ? -42.733 2.216 63.923 1.00 59.09 419 GLY A N 1
ATOM 3305 C CA . GLY A 1 419 ? -43.129 2.709 65.244 1.00 59.09 419 GLY A CA 1
ATOM 3306 C C . GLY A 1 419 ? -42.686 1.829 66.413 1.00 59.09 419 GLY A C 1
ATOM 3307 O O . GLY A 1 419 ? -43.172 1.998 67.530 1.00 59.09 419 GLY A O 1
ATOM 3308 N N . THR A 1 420 ? -41.752 0.899 66.206 1.00 59.03 420 THR A N 1
ATOM 3309 C CA . THR A 1 420 ? -41.380 -0.069 67.244 1.00 59.03 420 THR A CA 1
ATOM 3310 C C . THR A 1 420 ? -40.244 0.453 68.125 1.00 59.03 420 THR A C 1
ATOM 3312 O O . THR A 1 420 ? -39.193 -0.166 68.243 1.00 59.03 420 THR A O 1
ATOM 3315 N N . ARG A 1 421 ? -40.464 1.571 68.828 1.00 57.94 421 ARG A N 1
ATOM 3316 C CA . ARG A 1 421 ? -39.822 1.765 70.140 1.00 57.94 421 ARG A CA 1
ATOM 3317 C C . ARG A 1 421 ? -40.678 1.041 71.178 1.00 57.94 421 ARG A C 1
ATOM 3319 O O . ARG A 1 421 ? -41.432 1.658 71.925 1.00 57.94 421 ARG A O 1
ATOM 3326 N N . ARG A 1 422 ? -40.591 -0.291 71.213 1.00 58.78 422 ARG A N 1
ATOM 3327 C CA . ARG A 1 422 ? -41.040 -1.047 72.386 1.00 58.78 422 ARG A CA 1
ATOM 3328 C C . ARG A 1 422 ? -39.939 -0.902 73.427 1.00 58.78 422 ARG A C 1
ATOM 3330 O O . ARG A 1 422 ? -38.928 -1.584 73.336 1.00 58.78 422 ARG A O 1
ATOM 3337 N N . VAL A 1 423 ? -40.114 0.008 74.383 1.00 60.50 423 VAL A N 1
ATOM 3338 C CA . VAL A 1 423 ? -39.454 -0.193 75.679 1.00 60.50 423 VAL A CA 1
ATOM 3339 C C . VAL A 1 423 ? -39.938 -1.561 76.147 1.00 60.50 423 VAL A C 1
ATOM 3341 O O . VAL A 1 423 ? -41.152 -1.780 76.195 1.00 60.50 423 VAL A O 1
ATOM 3344 N N . ASP A 1 424 ? -39.015 -2.496 76.367 1.00 68.56 424 ASP A N 1
ATOM 3345 C CA . ASP A 1 424 ? -39.352 -3.839 76.828 1.00 68.56 424 ASP A CA 1
ATOM 3346 C C . ASP A 1 424 ? -40.248 -3.700 78.077 1.00 68.56 424 ASP A C 1
ATOM 3348 O O . ASP A 1 424 ? -39.855 -3.003 79.017 1.00 68.56 424 ASP A O 1
ATOM 3352 N N . PRO A 1 425 ? -41.460 -4.288 78.108 1.00 68.44 425 PRO A N 1
ATOM 3353 C CA . PRO A 1 425 ? -42.357 -4.188 79.258 1.00 68.44 425 PRO A CA 1
ATOM 3354 C C . PRO A 1 425 ? -41.688 -4.584 80.581 1.00 68.44 425 PRO A C 1
ATOM 3356 O O . PRO A 1 425 ? -42.021 -4.02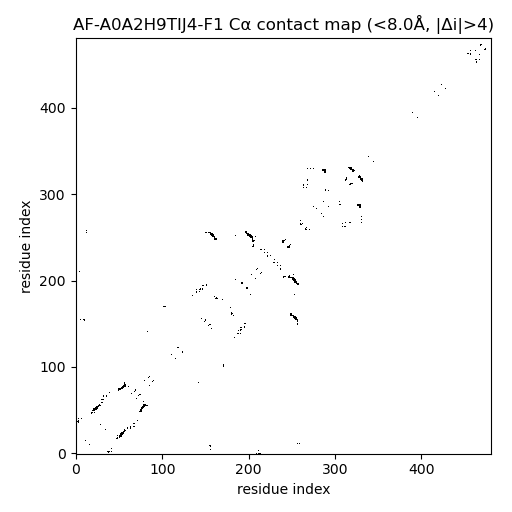9 81.628 1.00 68.44 425 PRO A O 1
ATOM 3359 N N . VAL A 1 426 ? -40.719 -5.503 80.532 1.00 74.50 426 VAL A N 1
ATOM 3360 C CA . VAL A 1 426 ? -39.928 -5.944 81.684 1.00 74.50 426 VAL A CA 1
ATOM 3361 C C . VAL A 1 426 ? -38.940 -4.865 82.120 1.00 74.50 426 VAL A C 1
ATOM 3363 O O . VAL A 1 426 ? -38.807 -4.609 83.317 1.00 74.50 426 VAL A O 1
ATOM 3366 N N . GLU A 1 427 ? -38.255 -4.207 81.183 1.00 77.50 427 GLU A N 1
ATOM 3367 C CA . GLU A 1 427 ? -37.353 -3.098 81.513 1.00 77.50 427 GLU A CA 1
ATOM 3368 C C . GLU A 1 427 ? -38.118 -1.870 81.993 1.00 77.50 427 GLU A C 1
ATOM 3370 O O . GLU A 1 427 ? -37.718 -1.259 82.982 1.00 77.50 427 GLU A O 1
ATOM 3375 N N . LYS A 1 428 ? -39.262 -1.559 81.376 1.00 78.81 428 LYS A N 1
ATOM 3376 C CA . LYS A 1 428 ? -40.136 -0.476 81.829 1.00 78.81 428 LYS A CA 1
ATOM 3377 C C . LYS A 1 428 ? -40.596 -0.709 83.267 1.00 78.81 428 LYS A C 1
ATOM 3379 O O . LYS A 1 428 ? -40.417 0.165 84.103 1.00 78.81 428 LYS A O 1
ATOM 3384 N N . ALA A 1 429 ? -41.091 -1.908 83.582 1.00 82.00 429 ALA A N 1
ATOM 3385 C CA . ALA A 1 429 ? -41.512 -2.244 84.940 1.00 82.00 429 ALA A CA 1
ATOM 3386 C C . ALA A 1 429 ? -40.355 -2.181 85.954 1.00 82.00 429 ALA A C 1
ATOM 3388 O O . ALA A 1 429 ? -40.563 -1.785 87.101 1.00 82.00 429 ALA A O 1
ATOM 3389 N N . LYS A 1 430 ? -39.127 -2.545 85.554 1.00 85.12 430 LYS A N 1
ATOM 3390 C CA . LYS A 1 430 ? -37.933 -2.385 86.402 1.00 85.12 430 LYS A CA 1
ATOM 3391 C C . LYS A 1 430 ? -37.621 -0.913 86.662 1.00 85.12 430 LYS A C 1
ATOM 3393 O O . LYS A 1 430 ? -37.383 -0.554 87.812 1.00 85.12 430 LYS A O 1
ATOM 3398 N N . VAL A 1 431 ? -37.634 -0.076 85.624 1.00 83.94 431 VAL A N 1
ATOM 3399 C CA . VAL A 1 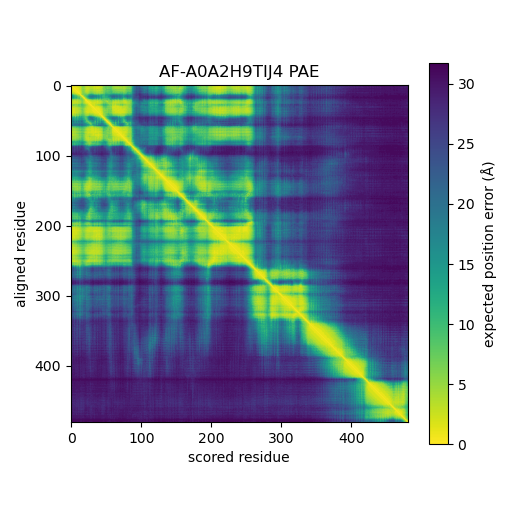431 ? -37.377 1.368 85.742 1.00 83.94 431 VAL A CA 1
ATOM 3400 C C . VAL A 1 431 ? -38.461 2.045 86.581 1.00 83.94 431 VAL A C 1
ATOM 3402 O O . VAL A 1 431 ? -38.121 2.790 87.496 1.00 83.94 431 VAL A O 1
ATOM 3405 N N . ASP A 1 432 ? -39.735 1.718 86.359 1.00 84.06 432 ASP A N 1
ATOM 3406 C CA . ASP A 1 432 ? -40.862 2.250 87.135 1.00 84.06 432 ASP A CA 1
ATOM 3407 C C . ASP A 1 432 ? -40.736 1.863 88.620 1.00 84.06 432 ASP A C 1
ATOM 3409 O O . ASP A 1 432 ? -40.866 2.707 89.507 1.00 84.06 432 ASP A O 1
ATOM 3413 N N . LYS A 1 433 ? -40.367 0.609 88.914 1.00 88.81 433 LYS A N 1
ATOM 3414 C CA . LYS A 1 433 ? -40.154 0.140 90.293 1.00 88.81 433 LYS A CA 1
ATOM 3415 C C . LYS A 1 433 ? -38.958 0.817 90.973 1.00 88.81 433 LYS A C 1
ATOM 3417 O O . LYS A 1 433 ? -39.022 1.118 92.165 1.00 88.81 433 LYS A O 1
ATOM 3422 N N . MET A 1 434 ? -37.876 1.062 90.234 1.00 86.75 434 MET A N 1
ATOM 3423 C CA . MET A 1 434 ? -36.712 1.805 90.733 1.00 86.75 434 MET A CA 1
ATOM 3424 C C . MET A 1 434 ? -37.053 3.274 90.992 1.00 86.75 434 MET A C 1
ATOM 3426 O O . MET A 1 434 ? -36.657 3.823 92.019 1.00 86.75 434 MET A O 1
ATOM 3430 N N . TYR A 1 435 ? -37.835 3.895 90.107 1.00 84.50 435 TYR A N 1
ATOM 3431 C CA . TYR A 1 435 ? -38.333 5.253 90.294 1.00 84.50 435 TYR A CA 1
ATOM 3432 C C . TYR A 1 435 ? -39.204 5.357 91.552 1.00 84.50 435 TYR A C 1
ATOM 3434 O O . TYR A 1 435 ? -38.948 6.200 92.410 1.00 84.50 435 TYR A O 1
ATOM 3442 N N . GLU A 1 436 ? -40.167 4.448 91.736 1.00 86.88 436 GLU A N 1
ATOM 3443 C CA . GLU A 1 436 ? -41.005 4.411 92.940 1.00 86.88 436 GLU A CA 1
ATOM 3444 C C . GLU A 1 436 ? -40.191 4.230 94.228 1.00 86.88 436 GLU A C 1
ATOM 3446 O O . GLU A 1 436 ? -40.479 4.882 95.238 1.00 86.88 436 GLU A O 1
ATOM 3451 N N . LEU A 1 437 ? -39.178 3.355 94.208 1.00 89.31 437 LEU A N 1
ATOM 3452 C CA . LEU A 1 437 ? -38.280 3.140 95.342 1.00 89.31 437 LEU A CA 1
ATOM 3453 C C . LEU A 1 437 ? -37.524 4.426 95.690 1.00 89.31 437 LEU A C 1
ATOM 3455 O O . LEU A 1 437 ? -37.576 4.876 96.836 1.00 89.31 437 LEU A O 1
ATOM 3459 N N . HIS A 1 438 ? -36.874 5.051 94.708 1.00 87.00 438 HIS A N 1
ATOM 3460 C CA . HIS A 1 438 ? -36.094 6.263 94.937 1.00 87.00 438 HIS A CA 1
ATOM 3461 C C . HIS A 1 438 ? -36.966 7.456 95.330 1.00 87.00 438 HIS A C 1
ATOM 3463 O O . HIS A 1 438 ? -36.572 8.226 96.203 1.00 87.00 438 HIS A O 1
ATOM 3469 N N . CYS A 1 439 ? -38.185 7.578 94.798 1.00 83.50 439 CYS A N 1
ATOM 3470 C CA . CYS A 1 439 ? -39.140 8.583 95.262 1.00 83.50 439 CYS A CA 1
ATOM 3471 C C . CYS A 1 439 ? -39.531 8.377 96.733 1.00 83.50 439 CYS A C 1
ATOM 3473 O O . CYS A 1 439 ? -39.636 9.353 97.480 1.00 83.50 439 CYS A O 1
ATOM 3475 N N . LYS A 1 440 ? -39.739 7.129 97.177 1.00 86.00 440 LYS A N 1
ATOM 3476 C CA . LYS A 1 440 ? -40.025 6.822 98.591 1.00 86.00 440 LYS A CA 1
ATOM 3477 C C . LYS A 1 440 ? -38.838 7.158 99.490 1.00 86.00 440 LYS A C 1
ATOM 3479 O O . LYS A 1 440 ? -39.020 7.832 100.505 1.00 86.00 440 LYS A O 1
ATOM 3484 N N . GLU A 1 441 ? -37.633 6.736 99.111 1.00 88.75 441 GLU A N 1
ATOM 3485 C CA . GLU A 1 441 ? -36.413 7.044 99.862 1.00 88.75 441 GLU A CA 1
ATOM 3486 C C . GLU A 1 441 ? -36.156 8.549 99.936 1.00 88.75 441 GLU A C 1
ATOM 3488 O O . GLU A 1 441 ? -35.873 9.067 101.015 1.00 88.75 441 GLU A O 1
ATOM 3493 N N . TRP A 1 442 ? -36.317 9.265 98.821 1.00 85.50 442 TRP A N 1
ATOM 3494 C CA . TRP A 1 442 ? -36.162 10.715 98.769 1.00 85.50 442 TRP A CA 1
ATOM 3495 C C . TRP A 1 442 ? -37.151 11.420 99.699 1.00 85.50 442 TRP A C 1
ATOM 3497 O O . TRP A 1 442 ? -36.732 12.250 100.501 1.00 85.50 442 TRP A O 1
ATOM 3507 N N . LYS A 1 443 ? -38.441 11.041 99.688 1.00 84.56 443 LYS A N 1
ATOM 3508 C CA . LYS A 1 443 ? -39.443 11.602 100.616 1.00 84.56 443 LYS A CA 1
ATOM 3509 C C . LYS A 1 443 ? -39.065 11.349 102.079 1.00 84.56 443 LYS A C 1
ATOM 3511 O O . LYS A 1 443 ? -39.170 12.259 102.900 1.00 84.56 443 LYS A O 1
ATOM 3516 N N . SER A 1 444 ? -38.596 10.142 102.402 1.00 86.56 444 SER A N 1
ATOM 3517 C CA . SER A 1 444 ? -38.164 9.797 103.762 1.00 86.56 444 SER A CA 1
ATOM 3518 C C . SER A 1 444 ? -36.937 10.600 104.196 1.00 86.56 444 SER A C 1
ATOM 3520 O O . SER A 1 444 ? -36.920 11.139 105.301 1.00 86.56 444 SER A O 1
ATOM 3522 N N . ARG A 1 445 ? -35.919 10.713 103.334 1.00 87.56 445 ARG A N 1
ATOM 3523 C CA . ARG A 1 445 ? -34.696 11.482 103.612 1.00 87.56 445 ARG A CA 1
ATOM 3524 C C . ARG A 1 445 ? -34.980 12.975 103.713 1.00 87.56 445 ARG A C 1
ATOM 3526 O O . ARG A 1 445 ? -34.505 13.602 104.649 1.00 87.56 445 ARG A O 1
ATOM 3533 N N . LYS A 1 446 ? -35.824 13.524 102.834 1.00 83.81 446 LYS A N 1
ATOM 3534 C CA . LYS A 1 446 ? -36.274 14.921 102.902 1.00 83.81 446 LYS A CA 1
ATOM 3535 C C . LYS A 1 446 ? -36.981 15.218 104.224 1.00 83.81 446 LYS A C 1
ATOM 3537 O O . LYS A 1 446 ? -36.713 16.253 104.824 1.00 83.81 446 LYS A O 1
ATOM 3542 N N . ARG A 1 447 ? -37.839 14.308 104.703 1.00 83.88 447 ARG A N 1
ATOM 3543 C CA . ARG A 1 447 ? -38.478 14.446 106.020 1.00 83.88 447 ARG A CA 1
ATOM 3544 C C . ARG A 1 447 ? -37.450 14.431 107.153 1.00 83.88 447 ARG A C 1
ATOM 3546 O O . ARG A 1 447 ? -37.485 15.335 107.972 1.00 83.88 447 ARG A O 1
ATOM 3553 N N . MET A 1 448 ? -36.515 13.479 107.157 1.00 86.19 448 MET A N 1
ATOM 3554 C CA . MET A 1 448 ? -35.460 13.414 108.181 1.00 86.19 448 MET A CA 1
ATOM 3555 C C . MET A 1 448 ? -34.569 14.662 108.180 1.00 86.19 448 MET A C 1
ATOM 3557 O O . MET A 1 448 ? -34.303 15.218 109.237 1.00 86.19 448 MET A O 1
ATOM 3561 N N . CYS A 1 449 ? -34.145 15.146 107.009 1.00 83.88 449 CYS A N 1
ATOM 3562 C CA . CYS A 1 449 ? -33.379 16.390 106.910 1.00 83.88 449 CYS A CA 1
ATOM 3563 C C . CYS A 1 449 ? -34.176 17.586 107.435 1.00 83.88 449 CYS A C 1
ATOM 3565 O O . CYS A 1 449 ? -33.607 18.420 108.130 1.00 83.88 449 CYS A O 1
ATOM 3567 N N . LYS A 1 450 ? -35.483 17.657 107.148 1.00 81.88 450 LYS A N 1
ATOM 3568 C CA . LYS A 1 450 ? -36.344 18.707 107.695 1.00 81.88 450 LYS A CA 1
ATOM 3569 C C . LYS A 1 450 ? -36.444 18.617 109.221 1.00 81.88 450 LYS A C 1
ATOM 3571 O O . LYS A 1 450 ? -36.251 19.625 109.878 1.00 81.88 450 LYS A O 1
ATOM 3576 N N . GLU A 1 451 ? -36.668 17.428 109.777 1.00 85.94 451 GLU A N 1
ATOM 3577 C CA . GLU A 1 451 ? -36.711 17.210 111.232 1.00 85.94 451 GLU A CA 1
ATOM 3578 C C . GLU A 1 451 ? -35.383 17.597 111.909 1.00 85.94 451 GLU A C 1
ATOM 3580 O O . GLU A 1 451 ? -35.387 18.234 112.958 1.00 85.94 451 GLU A O 1
ATOM 3585 N N . MET A 1 452 ? -34.241 17.270 111.294 1.00 84.38 452 MET A N 1
ATOM 3586 C CA . MET A 1 452 ? -32.920 17.681 111.786 1.00 84.38 452 MET A CA 1
ATOM 3587 C C . MET A 1 452 ? -32.720 19.199 111.717 1.00 84.38 452 MET A C 1
ATOM 3589 O O . MET A 1 452 ? -32.202 19.786 112.662 1.00 84.38 452 MET A O 1
ATOM 3593 N N . LEU A 1 453 ? -33.128 19.837 110.616 1.00 82.75 453 LEU A N 1
ATOM 3594 C CA . LEU A 1 453 ? -33.062 21.292 110.462 1.00 82.75 453 LEU A CA 1
ATOM 3595 C C . LEU A 1 453 ? -33.947 21.997 111.489 1.00 82.75 453 LEU A C 1
ATOM 3597 O O . LEU A 1 453 ? -33.487 22.938 112.132 1.00 82.75 453 LEU A O 1
ATOM 3601 N N . ASP A 1 454 ? -35.176 21.519 111.684 1.00 81.88 454 ASP A N 1
ATOM 3602 C CA . ASP A 1 454 ? -36.108 22.055 112.676 1.00 81.88 454 ASP A CA 1
ATOM 3603 C C . ASP A 1 454 ? -35.502 21.934 114.091 1.00 81.88 454 ASP A C 1
ATOM 3605 O O . ASP A 1 454 ? -35.461 22.919 114.820 1.00 81.88 454 ASP A O 1
ATOM 3609 N N . ALA A 1 455 ? -34.908 20.786 114.445 1.00 84.56 455 ALA A N 1
ATOM 3610 C CA . ALA A 1 455 ? -34.257 20.586 115.746 1.00 84.56 455 ALA A CA 1
ATOM 3611 C C . ALA A 1 455 ? -33.011 21.472 115.968 1.00 84.56 455 ALA A C 1
ATOM 3613 O O . ALA A 1 455 ? -32.773 21.950 117.076 1.00 84.56 455 ALA A O 1
ATOM 3614 N N . ILE A 1 456 ? -32.197 21.703 114.931 1.00 81.94 456 ILE A N 1
ATOM 3615 C CA . ILE A 1 456 ? -31.019 22.588 115.020 1.00 81.94 456 ILE A CA 1
ATOM 3616 C C . ILE A 1 456 ? -31.451 24.053 115.154 1.00 81.94 456 ILE A C 1
ATOM 3618 O O . ILE A 1 456 ? -30.834 24.824 115.888 1.00 81.94 456 ILE A O 1
ATOM 3622 N N . THR A 1 457 ? -32.509 24.442 114.443 1.00 82.62 457 THR A N 1
ATOM 3623 C CA . THR A 1 457 ? -32.972 25.834 114.376 1.00 82.62 457 THR A CA 1
ATOM 3624 C C . THR A 1 457 ? -33.887 26.230 115.530 1.00 82.62 457 THR A C 1
ATOM 3626 O O . THR A 1 457 ? -34.027 27.422 115.786 1.00 82.62 457 THR A O 1
ATOM 3629 N N . GLU A 1 458 ? -34.417 25.269 116.294 1.00 81.19 458 GLU A N 1
ATOM 3630 C CA . GLU A 1 458 ? -35.294 25.493 117.454 1.00 81.19 458 GLU A CA 1
ATOM 3631 C C . GLU A 1 458 ? -34.700 26.452 118.505 1.00 81.19 458 GLU A C 1
ATOM 3633 O O . GLU A 1 458 ? -35.436 27.202 119.143 1.00 81.19 458 GLU A O 1
ATOM 3638 N N . ASN A 1 459 ? -33.369 26.483 118.652 1.00 76.00 459 ASN A N 1
ATOM 3639 C CA . ASN A 1 459 ? -32.662 27.337 119.618 1.00 76.00 459 ASN A CA 1
ATOM 3640 C C . ASN A 1 459 ? -31.791 28.424 118.964 1.00 76.00 459 ASN A C 1
ATOM 3642 O O . ASN A 1 459 ? -30.990 29.067 119.648 1.00 76.00 459 ASN A O 1
ATOM 3646 N N . LEU A 1 460 ? -31.913 28.631 117.649 1.00 79.12 460 LEU A N 1
ATOM 3647 C CA . LEU A 1 460 ? -31.168 29.662 116.928 1.00 79.12 460 LEU A CA 1
ATOM 3648 C C . LEU A 1 460 ? -32.010 30.942 116.767 1.00 79.12 460 LEU A C 1
ATOM 3650 O O . LEU A 1 460 ? -33.218 30.871 116.565 1.00 79.12 460 LEU A O 1
ATOM 3654 N N . PRO A 1 461 ? -31.386 32.136 116.799 1.00 76.75 461 PRO A N 1
ATOM 3655 C CA . PRO A 1 461 ? -32.091 33.408 116.613 1.00 76.75 461 PRO A CA 1
ATOM 3656 C C . PRO A 1 461 ? -32.558 33.657 115.165 1.00 76.75 461 PRO A C 1
ATOM 3658 O O . PRO A 1 461 ? -33.275 34.624 114.915 1.00 76.75 461 PRO A O 1
ATOM 3661 N N . GLN A 1 462 ? -32.152 32.813 114.210 1.00 80.00 462 GLN A N 1
ATOM 3662 C CA . GLN A 1 462 ? -32.485 32.936 112.790 1.00 80.00 462 GLN A CA 1
ATOM 3663 C C . GLN A 1 462 ? -33.501 31.887 112.330 1.00 80.00 462 GLN A C 1
ATOM 3665 O O . GLN A 1 462 ? -33.548 30.778 112.853 1.00 80.00 462 GLN A O 1
ATOM 3670 N N . SER A 1 463 ? -34.313 32.232 111.323 1.00 79.19 463 SER A N 1
ATOM 3671 C CA . SER A 1 463 ? -35.331 31.320 110.784 1.00 79.19 463 SER A CA 1
ATOM 3672 C C . SER A 1 463 ? -34.711 30.131 110.027 1.00 79.19 463 SER A C 1
ATOM 3674 O O . SER A 1 463 ? -33.641 30.290 109.430 1.00 79.19 463 SER A O 1
ATOM 3676 N N . PRO A 1 464 ? -35.400 28.974 109.939 1.00 78.19 464 PRO A N 1
ATOM 3677 C CA . PRO A 1 464 ? -34.881 27.801 109.232 1.00 78.19 464 PRO A CA 1
ATOM 3678 C C . PRO A 1 464 ? -34.520 28.064 107.764 1.00 78.19 464 PRO A C 1
ATOM 3680 O O . PRO A 1 464 ? -33.557 27.502 107.252 1.00 78.19 464 PRO A O 1
ATOM 3683 N N . SER A 1 465 ? -35.258 28.950 107.085 1.00 78.62 465 SER A N 1
ATOM 3684 C CA . SER A 1 465 ? -34.984 29.317 105.689 1.00 78.62 465 SER A CA 1
ATOM 3685 C C . SER A 1 465 ? -33.692 30.116 105.534 1.00 78.62 465 SER A C 1
ATOM 3687 O O . SER A 1 465 ? -32.933 29.853 104.609 1.00 78.62 465 SER A O 1
ATOM 3689 N N . ALA A 1 466 ? -33.436 31.060 106.445 1.00 79.62 466 ALA A N 1
ATOM 3690 C CA . ALA A 1 466 ? -32.213 31.862 106.430 1.00 79.62 466 ALA A CA 1
ATOM 3691 C C . ALA A 1 466 ? -30.981 30.998 106.740 1.00 79.62 466 ALA A C 1
ATOM 3693 O O . ALA A 1 466 ? -29.944 31.143 106.102 1.00 79.62 466 ALA A O 1
ATOM 3694 N N . PHE A 1 467 ? -31.127 30.035 107.656 1.00 81.94 467 PHE A N 1
ATOM 3695 C CA . PHE A 1 467 ? -30.065 29.083 107.976 1.00 81.94 467 PHE A CA 1
ATOM 3696 C C . PHE A 1 467 ? -29.743 28.131 106.811 1.00 81.94 467 PHE A C 1
ATOM 3698 O O . PHE A 1 467 ? -28.578 27.833 106.559 1.00 81.94 467 PHE A O 1
ATOM 3705 N N . MET A 1 468 ? -30.755 27.672 106.065 1.00 80.88 468 MET A N 1
ATOM 3706 C CA . MET A 1 468 ? -30.532 26.867 104.856 1.00 80.88 468 MET A CA 1
ATOM 3707 C C . MET A 1 468 ? -29.792 27.652 103.763 1.00 80.88 468 MET A C 1
ATOM 3709 O O . MET A 1 468 ? -28.919 27.086 103.109 1.00 80.88 468 MET A O 1
ATOM 3713 N N . GLU A 1 469 ? -30.104 28.938 103.584 1.00 83.19 469 GLU A N 1
ATOM 3714 C CA . GLU A 1 469 ? -29.428 29.812 102.615 1.00 83.19 469 GLU A CA 1
ATOM 3715 C C . GLU A 1 469 ? -27.962 30.070 102.999 1.00 83.19 469 GLU A C 1
ATOM 3717 O O . GLU A 1 469 ? -27.082 29.966 102.147 1.00 83.19 469 GLU A O 1
ATOM 3722 N N . GLU A 1 470 ? -27.676 30.299 104.287 1.00 82.50 470 GLU A N 1
ATOM 3723 C CA . GLU A 1 470 ? -26.306 30.426 104.813 1.00 82.50 470 GLU A CA 1
ATOM 3724 C C . GLU A 1 470 ? -25.465 29.164 104.548 1.00 82.50 470 GLU A C 1
ATOM 3726 O O . GLU A 1 470 ? -24.305 29.252 104.146 1.00 82.50 470 GLU A O 1
ATOM 3731 N N . LEU A 1 471 ? -26.062 27.980 104.722 1.00 81.31 471 LEU A N 1
ATOM 3732 C CA . LEU A 1 471 ? -25.413 26.695 104.448 1.00 81.31 471 LEU A CA 1
ATOM 3733 C C . LEU A 1 471 ? -25.330 26.354 102.949 1.00 81.31 471 LEU A C 1
ATOM 3735 O O . LEU A 1 471 ? -24.769 25.313 102.598 1.00 81.31 471 LEU A O 1
ATOM 3739 N N . GLY A 1 472 ? -25.893 27.186 102.066 1.00 80.50 472 GLY A N 1
ATOM 3740 C CA . GLY A 1 472 ? -25.960 26.924 100.627 1.00 80.50 472 GLY A CA 1
ATOM 3741 C C . GLY A 1 472 ? -26.816 25.704 100.268 1.00 80.50 472 GLY A C 1
ATOM 3742 O O . GLY A 1 472 ? -26.552 25.036 99.269 1.00 80.50 472 GLY A O 1
ATOM 3743 N N . MET A 1 473 ? -27.810 25.364 101.096 1.00 79.81 473 MET A N 1
ATOM 3744 C CA . MET A 1 473 ? -28.705 24.235 100.851 1.00 79.81 473 MET A CA 1
ATOM 3745 C C . MET A 1 473 ? -29.833 24.624 99.893 1.00 79.81 473 MET A C 1
ATOM 3747 O O . MET A 1 473 ? -30.744 25.372 100.244 1.00 79.81 473 MET A O 1
ATOM 3751 N N . GLU A 1 474 ? -29.816 24.047 98.695 1.00 76.44 474 GLU A N 1
ATOM 3752 C CA . GLU A 1 474 ? -30.890 24.200 97.715 1.00 76.44 474 GLU A CA 1
ATOM 3753 C C . GLU A 1 474 ? -31.982 23.139 97.915 1.00 76.44 474 GLU A C 1
ATOM 3755 O O . GLU A 1 474 ? -31.708 21.955 98.134 1.00 76.44 474 GLU A O 1
ATOM 3760 N N . THR A 1 475 ? -33.250 23.549 97.821 1.00 71.62 475 THR A N 1
ATOM 3761 C CA . THR A 1 475 ? -34.386 22.618 97.889 1.00 71.62 475 THR A CA 1
ATOM 3762 C C . THR A 1 475 ? -34.907 22.311 96.490 1.00 71.62 475 THR A C 1
ATOM 3764 O O . THR A 1 475 ? -35.166 23.217 95.704 1.00 71.62 475 THR A O 1
ATOM 3767 N N . ASP A 1 476 ? -35.087 21.027 96.177 1.00 69.12 476 ASP A N 1
ATOM 3768 C CA . ASP A 1 476 ? -35.662 20.610 94.896 1.00 69.12 476 ASP A CA 1
ATOM 3769 C C . ASP A 1 476 ? -37.179 20.932 94.858 1.00 69.12 476 ASP A C 1
ATOM 3771 O O . ASP A 1 476 ? -37.927 20.441 95.727 1.00 69.12 476 ASP A O 1
ATOM 3775 N N . PRO A 1 477 ? -37.652 21.750 93.891 1.00 60.09 477 PRO A N 1
ATOM 3776 C CA . PRO A 1 477 ? -39.063 22.105 93.735 1.00 60.09 477 PRO A CA 1
ATOM 3777 C C . PRO A 1 477 ? -39.934 20.964 93.175 1.00 60.09 477 PRO A C 1
ATOM 3779 O O . PRO A 1 477 ? -41.164 21.071 93.180 1.00 60.09 477 PRO A O 1
ATOM 3782 N N . VAL A 1 478 ? -39.353 19.858 92.700 1.00 54.53 478 VAL A N 1
ATOM 3783 C CA . VAL A 1 478 ? -40.094 18.763 92.060 1.00 54.53 478 VAL A CA 1
ATOM 3784 C C . VAL A 1 478 ? -40.595 17.762 93.108 1.00 54.53 478 VAL A C 1
ATOM 3786 O O . VAL A 1 478 ? -39.935 16.791 93.465 1.00 54.53 478 VAL A O 1
ATOM 3789 N N . GLY A 1 479 ? -41.803 17.991 93.629 1.00 55.28 479 GLY A N 1
ATOM 3790 C CA . GLY A 1 479 ? -42.456 17.031 94.534 1.00 55.28 479 GLY A CA 1
ATOM 3791 C C . GLY A 1 479 ? -43.856 17.383 95.044 1.00 55.28 479 GLY A C 1
ATOM 3792 O O . GLY A 1 479 ? -44.386 16.652 95.878 1.00 55.28 479 GLY A O 1
ATOM 3793 N N . THR A 1 480 ? -44.455 18.478 94.570 1.00 45.56 480 THR A N 1
ATOM 3794 C CA . THR A 1 480 ? -45.804 18.954 94.936 1.00 45.56 480 THR A CA 1
ATOM 3795 C C . THR A 1 480 ? -46.767 18.921 93.745 1.00 45.56 480 THR A C 1
ATOM 3797 O O . THR A 1 480 ? -47.422 19.911 93.420 1.00 45.56 480 THR A O 1
ATOM 3800 N N . LYS A 1 481 ? -46.868 17.763 93.091 1.00 36.03 481 LYS A N 1
ATOM 3801 C CA . LYS A 1 481 ? -48.075 17.359 92.361 1.00 36.03 481 LYS A CA 1
ATOM 3802 C C . LYS A 1 481 ? -48.433 15.928 92.712 1.00 36.03 481 LYS A C 1
ATOM 3804 O O . LYS A 1 481 ? -47.496 15.100 92.778 1.00 36.03 481 LYS A O 1
#

Nearest PDB structures (foldseek):
  5zzw-assembly2_A  TM=7.972E-01  e=2.764E-10  Dictyostelium discoideum
  1zkd-assembly1_B  TM=7.604E-01  e=5.598E-08  Rhodopseudomonas palustris CGA009
  1zkd-assembly1_A  TM=7.629E-01  e=9.466E-08  Rhodopseudomonas palustris CGA009
  2mh2-assembly1_A  TM=7.186E-01  e=9.026E-04  Mus musculus
  4a6d-assembly1_A  TM=6.012E-01  e=3.174E-02  Homo sapiens

Foldseek 3Di:
DVLLVQVVQCCVFQPLDQDAEAEDEDEACPLCPVVQVSVVSVVVDDRYDQNYEYEYADPPVVSNCVVCCVNCVSHDYDYDNDLPVVDDDDDDDDDDDDDDDQDDDDDDPDQDPVSVVVVVDPVCPPDDPPDDDDDDVVVLVSLLVVLVVCQVPWDKDKDKADDDDDDPDPRPQPPNDDDGDDDDVVSSCVSNVVGLKDKDDFDFQLCVCVVSPVVVVLVVVLVPDDPVVNVVSVVVVCQRNPCVHRRHVMTMMMMTRNDQPLDLVSLLVVQVVVVVVQVPVPDPDFDWLVNSCVSNVPPDPSVSSVVSQVVCCVVVQWPWDDDDPIITIGGDCVPPPDQDPVRVVVVVVVVVVVVVVVVVVVVVVVVVVVVVVVVVVVVVVVVVVVVPDDDPVVVVVVVVVVVVVVVVVVVVVVVVVVVPPPPPPVNVVVVVVVVVVVLVVVVVVVVVVVVVLCVVCVPPPDDSVVVCVVVVNDDDPPDDD

Organism: NCBI:txid1246581

pLDDT: mean 70.54, std 15.27, range [23.59, 93.88]

Secondary structure (DSSP, 8-state):
-HHHHHHHHHHHHHTT---S---EEESS-TTSHHHHHHHHHHTT-TT--TT--EEE--SSHHHHHHHHHHH-TTS-EEE-SSSGGGSS----------S---------SS--HHHHHHTT-GGGTTPPTT------HHHHHHHHHHHHHHHHH--EEEEE----PPPS-TTSSTTTSPP-----HHHHHHHHHTSSEEEEEEEEHHHHHHHTTHHHHHHHHHTTS-HHHHHHHHHHHHHHH-TTTHHHH-EEEEEEE----SSHHHHHHHHHHHHHHHTTTT----EEHHHHHHHTTTSS-HHHHHHHHHHHHHTTSEEEEEETTEEEEEE-GGGSPPPPHHHHHHHHHHHHHHHHHHHHHHHHHHHHHHHHHHHHHHHHHHHHHHHTSPPHHHHHHHHHHHHHHHHHHHHHHHHHHTT-----HHHHHHHHHHHHHHHHHHHHHHHHHHHHHHHHHTTSSS-HHHHHHHTT-PPP-TT--